Protein AF-0000000083435248 (afdb_homodimer)

Solvent-accessible surface area (backbone atoms only — not comparable to full-atom values): 21734 Å² total; per-residue (Å²): 136,84,81,78,78,78,76,78,68,73,64,78,71,76,84,72,71,79,70,72,80,57,79,80,74,61,57,48,76,45,43,53,64,56,31,53,73,68,66,33,58,46,64,43,93,84,65,42,36,36,40,36,47,75,37,28,40,86,68,40,50,50,34,16,36,30,42,36,42,34,34,48,64,69,61,46,76,50,61,35,50,58,24,31,38,36,37,37,28,69,36,44,29,31,33,36,28,52,52,57,92,66,87,71,90,50,68,70,41,79,39,33,60,49,24,31,41,32,33,59,28,74,44,38,33,32,40,36,40,69,34,73,45,28,34,26,43,33,39,29,32,42,25,47,60,73,80,75,61,60,35,83,91,81,58,47,41,46,41,39,37,89,85,42,52,69,31,82,52,46,43,55,90,46,36,67,65,49,40,54,61,25,70,69,44,54,68,24,43,54,74,76,68,75,55,77,85,107,135,85,79,79,78,79,78,77,70,74,64,80,70,75,84,71,72,79,69,74,79,58,80,81,73,62,56,48,76,45,43,53,64,56,31,54,75,68,67,33,58,46,63,44,95,84,64,40,37,37,39,36,48,74,36,28,38,88,69,37,50,50,34,14,36,30,44,37,41,35,34,49,64,71,61,47,76,49,62,35,52,57,25,32,38,36,36,36,29,69,36,44,30,30,34,37,27,50,52,56,93,63,88,70,91,52,69,72,40,80,39,33,58,49,24,32,43,33,33,59,29,74,44,36,35,34,39,37,40,69,34,74,44,26,34,27,44,31,39,29,32,43,24,48,60,73,81,76,59,60,35,83,90,80,57,45,41,48,41,38,37,90,86,44,53,68,33,83,54,44,46,54,91,45,36,68,65,50,42,54,59,24,68,70,44,55,68,23,43,54,73,76,69,74,58,75,85,107

Nearest PDB structures (foldseek):
  5fli-assembly1_L  TM=8.078E-01  e=7.906E-06  Streptomyces sp. FLA
  2oa2-assembly1_A-2  TM=8.454E-01  e=1.452E-05  Halalkalibacterium halodurans
  2uyb-assembly1_A  TM=7.543E-01  e=3.515E-05  Bacillus subtilis
  2ea7-assembly1_C  TM=7.024E-01  e=4.634E-05  Vigna angularis
  1ipj-assembly1_C  TM=7.468E-01  e=2.060E-04  Glycine max

Sequence (396 aa):
MLRLFRIASKVSAPRTRPLHNSAPSSFLLRSLEDVRQSGRVITSIDDALETRRYLVRSDACGFSLQHEVLKKGAPVRLEYRNHVYALLVTRGNGSVRLLDVGKGPSQTQHVSEGSLVALNAAEAIEIEVESDELHAVSVMNPPVFGAEQRHDATGVFPVVDKDGEAYESFDLSQVDHLFSAPDSLKGGSAPMKDDPLFMLRLFRIASKVSAPRTRPLHNSAPSSFLLRSLEDVRQSGRVITSIDDALETRRYLVRSDACGFSLQHEVLKKGAPVRLEYRNHVYALLVTRGNGSVRLLDVGKGPSQTQHVSEGSLVALNAAEAIEIEVESDELHAVSVMNPPVFGAEQRHDATGVFPVVDKDGEAYESFDLSQVDHLFSAPDSLKGGSAPMKDDPLF

Structure (mmCIF, N/CA/C/O backbone):
data_AF-0000000083435248-model_v1
#
loop_
_entity.id
_entity.type
_entity.pdbx_description
1 polymer 'L-ectoine synthase'
#
loop_
_atom_site.group_PDB
_atom_site.id
_atom_site.type_symbol
_atom_site.label_atom_id
_atom_site.label_alt_id
_atom_site.label_comp_id
_atom_site.label_asym_id
_atom_site.label_entity_id
_atom_site.label_seq_id
_atom_site.pdbx_PDB_ins_code
_atom_site.Cartn_x
_atom_site.Cartn_y
_atom_site.Cartn_z
_atom_site.occupancy
_atom_site.B_iso_or_equiv
_atom_site.auth_seq_id
_atom_site.auth_comp_id
_atom_site.auth_asym_id
_atom_site.auth_atom_id
_atom_site.pdbx_PDB_model_num
ATOM 1 N N . MET A 1 1 ? 29.562 -24.688 -28.375 1 27.22 1 MET A N 1
ATOM 2 C CA . MET A 1 1 ? 29.484 -23.391 -27.719 1 27.22 1 MET A CA 1
ATOM 3 C C . MET A 1 1 ? 28.109 -22.75 -27.938 1 27.22 1 MET A C 1
ATOM 5 O O . MET A 1 1 ? 27.859 -22.172 -29 1 27.22 1 MET A O 1
ATOM 9 N N . LEU A 1 2 ? 27 -23.25 -27.406 1 31.16 2 LEU A N 1
ATOM 10 C CA . LEU A 1 2 ? 25.625 -22.891 -27.734 1 31.16 2 LEU A CA 1
ATOM 11 C C . LEU A 1 2 ? 25.234 -21.578 -27.078 1 31.16 2 LEU A C 1
ATOM 13 O O . LEU A 1 2 ? 25.312 -21.453 -25.844 1 31.16 2 LEU A O 1
ATOM 17 N N . ARG A 1 3 ? 25.406 -20.422 -27.828 1 31.16 3 ARG A N 1
ATOM 18 C CA . ARG A 1 3 ? 25.031 -19.078 -27.422 1 31.16 3 ARG A CA 1
ATOM 19 C C . ARG A 1 3 ? 23.562 -19 -27.062 1 31.16 3 ARG A C 1
ATOM 21 O O . ARG A 1 3 ? 22.703 -19.328 -27.891 1 31.16 3 ARG A O 1
ATOM 28 N N . LEU A 1 4 ? 23.203 -19.078 -25.797 1 31.47 4 LEU A N 1
ATOM 29 C CA . LEU A 1 4 ? 21.844 -18.938 -25.297 1 31.47 4 LEU A CA 1
ATOM 30 C C . LEU A 1 4 ? 21.297 -17.547 -25.625 1 31.47 4 LEU A C 1
ATOM 32 O O . LEU A 1 4 ? 21.844 -16.531 -25.172 1 31.47 4 LEU A O 1
ATOM 36 N N . PHE A 1 5 ? 20.531 -17.391 -26.688 1 33.31 5 PHE A N 1
ATOM 37 C CA . PHE A 1 5 ? 19.859 -16.172 -27.094 1 33.31 5 PHE A CA 1
ATOM 38 C C . PHE A 1 5 ? 18.797 -15.781 -26.078 1 33.31 5 PHE A C 1
ATOM 40 O O . PHE A 1 5 ? 17.828 -16.516 -25.859 1 33.31 5 PHE A O 1
ATOM 47 N N . ARG A 1 6 ? 19.203 -15.023 -25.031 1 33.91 6 ARG A N 1
ATOM 48 C CA . ARG A 1 6 ? 18.219 -14.43 -24.125 1 33.91 6 ARG A CA 1
ATOM 49 C C . ARG A 1 6 ? 17.312 -13.477 -24.891 1 33.91 6 ARG A C 1
ATOM 51 O O . ARG A 1 6 ? 17.766 -12.508 -25.484 1 33.91 6 ARG A O 1
ATOM 58 N N . ILE A 1 7 ? 16.234 -13.883 -25.344 1 31.48 7 ILE A N 1
ATOM 59 C CA . ILE A 1 7 ? 15.289 -13.016 -26.031 1 31.48 7 ILE A CA 1
ATOM 60 C C . ILE A 1 7 ? 14.586 -12.109 -25.016 1 31.48 7 ILE A C 1
ATOM 62 O O . ILE A 1 7 ? 13.852 -12.594 -24.156 1 31.48 7 ILE A O 1
ATOM 66 N N . ALA A 1 8 ? 15.195 -10.922 -24.75 1 37.88 8 ALA A N 1
ATOM 67 C CA . ALA A 1 8 ? 14.492 -9.883 -23.984 1 37.88 8 ALA A CA 1
ATOM 68 C C . ALA A 1 8 ? 13.289 -9.359 -24.766 1 37.88 8 ALA A C 1
ATOM 70 O O . ALA A 1 8 ? 13.438 -8.844 -25.875 1 37.88 8 ALA A O 1
ATOM 71 N N . SER A 1 9 ? 12.117 -9.922 -24.578 1 37.53 9 SER A N 1
ATOM 72 C CA . SER A 1 9 ? 10.969 -9.328 -25.266 1 37.53 9 SER A CA 1
ATOM 73 C C . SER A 1 9 ? 10.602 -7.98 -24.656 1 37.53 9 SER A C 1
ATOM 75 O O . SER A 1 9 ? 10.469 -7.863 -23.438 1 37.53 9 SER A O 1
ATOM 77 N N . LYS A 1 10 ? 10.852 -6.973 -25.391 1 44.06 10 LYS A N 1
ATOM 78 C CA . LYS A 1 10 ? 10.453 -5.625 -24.984 1 44.06 10 LYS A CA 1
ATOM 79 C C . LYS A 1 10 ? 8.93 -5.5 -24.938 1 44.06 10 LYS A C 1
ATOM 81 O O . LYS A 1 10 ? 8.242 -5.816 -25.906 1 44.06 10 LYS A O 1
ATOM 86 N N . VAL A 1 11 ? 8.336 -5.496 -23.844 1 46 11 VAL A N 1
ATOM 87 C CA . VAL A 1 11 ? 6.91 -5.223 -23.734 1 46 11 VAL A CA 1
ATOM 88 C C . VAL A 1 11 ? 6.625 -3.775 -24.125 1 46 11 VAL A C 1
ATOM 90 O O . VAL A 1 11 ? 7.309 -2.855 -23.672 1 46 11 VAL A O 1
ATOM 93 N N . SER A 1 12 ? 5.902 -3.594 -25.281 1 40.53 12 SER A N 1
ATOM 94 C CA . SER A 1 12 ? 5.586 -2.273 -25.812 1 40.53 12 SER A CA 1
ATOM 95 C C . SER A 1 12 ? 4.812 -1.437 -24.797 1 40.53 12 SER A C 1
ATOM 97 O O . SER A 1 12 ? 3.859 -1.921 -24.188 1 40.53 12 SER A O 1
ATOM 99 N N . ALA A 1 13 ? 5.332 -0.396 -24.5 1 38.44 13 ALA A N 1
ATOM 100 C CA . ALA A 1 13 ? 4.695 0.547 -23.594 1 38.44 13 ALA A CA 1
ATOM 101 C C . ALA A 1 13 ? 3.492 1.22 -24.25 1 38.44 13 ALA A C 1
ATOM 103 O O . ALA A 1 13 ? 3.561 1.632 -25.406 1 38.44 13 ALA A O 1
ATOM 104 N N . PRO A 1 14 ? 2.291 0.985 -23.844 1 31.73 14 PRO A N 1
ATOM 105 C CA . PRO A 1 14 ? 1.229 1.807 -24.438 1 31.73 14 PRO A CA 1
ATOM 106 C C . PRO A 1 14 ? 1.624 3.275 -24.562 1 31.73 14 PRO A C 1
ATOM 108 O O . PRO A 1 14 ? 2.449 3.77 -23.797 1 31.73 14 PRO A O 1
ATOM 111 N N . ARG A 1 15 ? 1.264 3.898 -25.734 1 32.25 15 ARG A N 1
ATOM 112 C CA . ARG A 1 15 ? 1.489 5.312 -26.016 1 32.25 15 ARG A CA 1
ATOM 113 C C . ARG A 1 15 ? 0.875 6.191 -24.922 1 32.25 15 ARG A C 1
ATOM 115 O O . ARG A 1 15 ? -0.342 6.176 -24.719 1 32.25 15 ARG A O 1
ATOM 122 N N . THR A 1 16 ? 1.607 6.52 -23.938 1 28.78 16 THR A N 1
ATOM 123 C CA . THR A 1 16 ? 1.159 7.523 -22.984 1 28.78 16 THR A CA 1
ATOM 124 C C . THR A 1 16 ? 0.892 8.852 -23.688 1 28.78 16 THR A C 1
ATOM 126 O O . THR A 1 16 ? 1.693 9.305 -24.5 1 28.78 16 THR A O 1
ATOM 129 N N . ARG A 1 17 ? -0.379 9.242 -23.922 1 30.48 17 ARG A N 1
ATOM 130 C CA . ARG A 1 17 ? -0.666 10.625 -24.297 1 30.48 17 ARG A CA 1
ATOM 131 C C . ARG A 1 17 ? 0.25 11.594 -23.562 1 30.48 17 ARG A C 1
ATOM 133 O O . ARG A 1 17 ? 0.59 11.375 -22.391 1 30.48 17 ARG A O 1
ATOM 140 N N . PRO A 1 18 ? 0.711 12.641 -24.297 1 29.09 18 PRO A N 1
ATOM 141 C CA . PRO A 1 18 ? 1.57 13.641 -23.656 1 29.09 18 PRO A CA 1
ATOM 142 C C . PRO A 1 18 ? 0.968 14.195 -22.375 1 29.09 18 PRO A C 1
ATOM 144 O O . PRO A 1 18 ? -0.202 14.586 -22.359 1 29.09 18 PRO A O 1
ATOM 147 N N . LEU A 1 19 ? 1.369 13.75 -21.297 1 30.33 19 LEU A N 1
ATOM 148 C CA . LEU A 1 19 ? 0.985 14.508 -20.109 1 30.33 19 LEU A CA 1
ATOM 149 C C . LEU A 1 19 ? 1.259 15.992 -20.297 1 30.33 19 LEU A C 1
ATOM 151 O O . LEU A 1 19 ? 2.377 16.391 -20.641 1 30.33 19 LEU A O 1
ATOM 155 N N . HIS A 1 20 ? 0.313 16.734 -20.828 1 28.77 20 HIS A N 1
ATOM 156 C CA . HIS A 1 20 ? 0.491 18.172 -20.641 1 28.77 20 HIS A CA 1
ATOM 157 C C . HIS A 1 20 ? 1.221 18.469 -19.328 1 28.77 20 HIS A C 1
ATOM 159 O O . HIS A 1 20 ? 0.904 17.875 -18.297 1 28.77 20 HIS A O 1
ATOM 165 N N . ASN A 1 21 ? 2.432 18.875 -19.453 1 28.81 21 ASN A N 1
ATOM 166 C CA . ASN A 1 21 ? 3.301 19.312 -18.359 1 28.81 21 ASN A CA 1
ATOM 167 C C . ASN A 1 21 ? 2.561 20.219 -17.375 1 28.81 21 ASN A C 1
ATOM 169 O O . ASN A 1 21 ? 2.588 21.438 -17.516 1 28.81 21 ASN A O 1
ATOM 173 N N . SER A 1 22 ? 1.232 20.266 -17.375 1 30.78 22 SER A N 1
ATOM 174 C CA . SER A 1 22 ? 0.739 21.141 -16.328 1 30.78 22 SER A CA 1
ATOM 175 C C . SER A 1 22 ? 1.573 21 -15.055 1 30.78 22 SER A C 1
ATOM 177 O O . SER A 1 22 ? 2.111 19.922 -14.773 1 30.78 22 SER A O 1
ATOM 179 N N . ALA A 1 23 ? 1.997 21.984 -14.422 1 34.94 23 ALA A N 1
ATOM 180 C CA . ALA A 1 23 ? 2.852 22.031 -13.242 1 34.94 23 ALA A CA 1
ATOM 181 C C . ALA A 1 23 ? 2.691 20.766 -12.398 1 34.94 23 ALA A C 1
ATOM 183 O O . ALA A 1 23 ? 1.568 20.359 -12.102 1 34.94 23 ALA A O 1
ATOM 184 N N . PRO A 1 24 ? 3.564 19.766 -12.438 1 41 24 PRO A N 1
ATOM 185 C CA . PRO A 1 24 ? 3.646 18.453 -11.781 1 41 24 PRO A CA 1
ATOM 186 C C . PRO A 1 24 ? 2.998 18.438 -10.406 1 41 24 PRO A C 1
ATOM 188 O O . PRO A 1 24 ? 3.215 17.516 -9.625 1 41 24 PRO A O 1
ATOM 191 N N . SER A 1 25 ? 2.861 19.625 -9.797 1 48.19 25 SER A N 1
ATOM 192 C CA . SER A 1 25 ? 2.809 19.75 -8.344 1 48.19 25 SER A CA 1
ATOM 193 C C . SER A 1 25 ? 1.558 19.094 -7.777 1 48.19 25 SER A C 1
ATOM 195 O O . SER A 1 25 ? 1.227 19.281 -6.602 1 48.19 25 SER A O 1
ATOM 197 N N . SER A 1 26 ? 0.51 18.5 -8.711 1 63.88 26 SER A N 1
ATOM 198 C CA . SER A 1 26 ? -0.799 18.156 -8.172 1 63.88 26 SER A CA 1
ATOM 199 C C . SER A 1 26 ? -0.832 16.719 -7.672 1 63.88 26 SER A C 1
ATOM 201 O O . SER A 1 26 ? -0.052 15.883 -8.133 1 63.88 26 SER A O 1
ATOM 203 N N . PHE A 1 27 ? -1.375 16.547 -6.613 1 81.94 27 PHE A N 1
ATOM 204 C CA . PHE A 1 27 ? -1.684 15.219 -6.121 1 81.94 27 PHE A CA 1
ATOM 205 C C . PHE A 1 27 ? -2.424 14.406 -7.176 1 81.94 27 PHE A C 1
ATOM 207 O O . PHE A 1 27 ? -2.943 14.969 -8.148 1 81.94 27 PHE A O 1
ATOM 214 N N . LEU A 1 28 ? -2.197 13.258 -7.301 1 90.31 28 LEU A N 1
ATOM 215 C CA . LEU A 1 28 ? -2.818 12.312 -8.227 1 90.31 28 LEU A CA 1
ATOM 216 C C . LEU A 1 28 ? -4.191 11.883 -7.719 1 90.31 28 LEU A C 1
ATOM 218 O O . LEU A 1 28 ? -4.344 11.539 -6.547 1 90.31 28 LEU A O 1
ATOM 222 N N . LEU A 1 29 ? -5.25 12.117 -8.477 1 94.12 29 LEU A N 1
ATOM 223 C CA . LEU A 1 29 ? -6.578 11.555 -8.266 1 94.12 29 LEU A CA 1
ATOM 224 C C . LEU A 1 29 ? -6.938 10.57 -9.367 1 94.12 29 LEU A C 1
ATOM 226 O O . LEU A 1 29 ? -6.859 10.898 -10.555 1 94.12 29 LEU A O 1
ATOM 230 N N . ARG A 1 30 ? -7.316 9.367 -9.055 1 97.19 30 ARG A N 1
ATOM 231 C CA . ARG A 1 30 ? -7.641 8.32 -10.031 1 97.19 30 ARG A CA 1
ATOM 232 C C . ARG A 1 30 ? -8.875 7.539 -9.602 1 97.19 30 ARG A C 1
ATOM 234 O O . ARG A 1 30 ? -8.969 7.086 -8.453 1 97.19 30 ARG A O 1
ATOM 241 N N . SER A 1 31 ? -9.852 7.398 -10.484 1 97.5 31 SER A N 1
ATOM 242 C CA . SER A 1 31 ? -11.055 6.609 -10.242 1 97.5 31 SER A CA 1
ATOM 243 C C . SER A 1 31 ? -10.914 5.199 -10.812 1 97.5 31 SER A C 1
ATOM 245 O O . SER A 1 31 ? -9.961 4.914 -11.547 1 97.5 31 SER A O 1
ATOM 247 N N . LEU A 1 32 ? -11.852 4.348 -10.422 1 97.62 32 LEU A N 1
ATOM 248 C CA . LEU A 1 32 ? -11.883 3.018 -11.016 1 97.62 32 LEU A CA 1
ATOM 249 C C . LEU A 1 32 ? -12.078 3.102 -12.523 1 97.62 32 LEU A C 1
ATOM 251 O O . LEU A 1 32 ? -11.516 2.297 -13.273 1 97.62 32 LEU A O 1
ATOM 255 N N . GLU A 1 33 ? -12.844 4.039 -12.953 1 97.44 33 GLU A N 1
ATOM 256 C CA . GLU A 1 33 ? -13.055 4.219 -14.383 1 97.44 33 GLU A CA 1
ATOM 257 C C . GLU A 1 33 ? -11.758 4.586 -15.094 1 97.44 33 GLU A C 1
ATOM 259 O O . GLU A 1 33 ? -11.484 4.098 -16.188 1 97.44 33 GLU A O 1
ATOM 264 N N . ASP A 1 34 ? -10.953 5.484 -14.5 1 97 34 ASP A N 1
ATOM 265 C CA . ASP A 1 34 ? -9.641 5.805 -15.047 1 97 34 ASP A CA 1
ATOM 266 C C . ASP A 1 34 ? -8.789 4.547 -15.203 1 97 34 ASP A C 1
ATOM 268 O O . ASP A 1 34 ? -8.125 4.363 -16.234 1 97 34 ASP A O 1
ATOM 272 N N . VAL A 1 35 ? -8.852 3.686 -14.172 1 97.5 35 VAL A N 1
ATOM 273 C CA . VAL A 1 35 ? -8.078 2.449 -14.164 1 97.5 35 VAL A CA 1
ATOM 274 C C . VAL A 1 35 ? -8.547 1.544 -15.305 1 97.5 35 VAL A C 1
ATOM 276 O O . VAL A 1 35 ? -7.73 0.994 -16.047 1 97.5 35 VAL A O 1
ATOM 279 N N . ARG A 1 36 ? -9.812 1.394 -15.469 1 97.12 36 ARG A N 1
ATOM 280 C CA . ARG A 1 36 ? -10.391 0.58 -16.531 1 97.12 36 ARG A CA 1
ATOM 281 C C . ARG A 1 36 ? -9.977 1.106 -17.906 1 97.12 36 ARG A C 1
ATOM 283 O O . ARG A 1 36 ? -9.555 0.337 -18.766 1 97.12 36 ARG A O 1
ATOM 290 N N . GLN A 1 37 ? -10 2.391 -18.078 1 96.69 37 GLN A N 1
ATOM 291 C CA . GLN A 1 37 ? -9.719 3.016 -19.375 1 96.69 37 GLN A CA 1
ATOM 292 C C . GLN A 1 37 ? -8.242 2.904 -19.719 1 96.69 37 GLN A C 1
ATOM 294 O O . GLN A 1 37 ? -7.879 2.918 -20.906 1 96.69 37 GLN A O 1
ATOM 299 N N . SER A 1 38 ? -7.445 2.76 -18.75 1 95.19 38 SER A N 1
ATOM 300 C CA . SER A 1 38 ? -6.004 2.695 -18.969 1 95.19 38 SER A CA 1
ATOM 301 C C . SER A 1 38 ? -5.551 1.263 -19.234 1 95.19 38 SER A C 1
ATOM 303 O O . SER A 1 38 ? -4.355 1.005 -19.391 1 95.19 38 SER A O 1
ATOM 305 N N . GLY A 1 39 ? -6.473 0.264 -19.203 1 95.12 39 GLY A N 1
ATOM 306 C CA . GLY A 1 39 ? -6.113 -1.124 -19.453 1 95.12 39 GLY A CA 1
ATOM 307 C C . GLY A 1 39 ? -5.375 -1.765 -18.297 1 95.12 39 GLY A C 1
ATOM 308 O O . GLY A 1 39 ? -4.574 -2.678 -18.5 1 95.12 39 GLY A O 1
ATOM 309 N N . ARG A 1 40 ? -5.617 -1.28 -17.125 1 96.56 40 ARG A N 1
ATOM 310 C CA . ARG A 1 40 ? -4.852 -1.728 -15.961 1 96.56 40 ARG A CA 1
ATOM 311 C C . ARG A 1 40 ? -5.672 -2.682 -15.102 1 96.56 40 ARG A C 1
ATOM 313 O O . ARG A 1 40 ? -5.324 -2.939 -13.945 1 96.56 40 ARG A O 1
ATOM 320 N N . VAL A 1 41 ? -6.789 -3.109 -15.656 1 97.31 41 VAL A N 1
ATOM 321 C CA . VAL A 1 41 ? -7.559 -4.172 -15.016 1 97.31 41 VAL A CA 1
ATOM 322 C C . VAL A 1 41 ? -7.184 -5.52 -15.625 1 97.31 41 VAL A C 1
ATOM 324 O O . VAL A 1 41 ? -7.391 -5.75 -16.828 1 97.31 41 VAL A O 1
ATOM 327 N N . ILE A 1 42 ? -6.547 -6.363 -14.805 1 96.25 42 ILE A N 1
ATOM 328 C CA . ILE A 1 42 ? -6.078 -7.672 -15.234 1 96.25 42 ILE A CA 1
ATOM 329 C C . ILE A 1 42 ? -6.941 -8.766 -14.609 1 96.25 42 ILE A C 1
ATOM 331 O O . ILE A 1 42 ? -7.184 -8.758 -13.398 1 96.25 42 ILE A O 1
ATOM 335 N N . THR A 1 43 ? -7.398 -9.711 -15.398 1 94.94 43 THR A N 1
ATOM 336 C CA . THR A 1 43 ? -8.195 -10.836 -14.914 1 94.94 43 THR A CA 1
ATOM 337 C C . THR A 1 43 ? -7.488 -12.156 -15.188 1 94.94 43 THR A C 1
ATOM 339 O O . THR A 1 43 ? -6.953 -12.367 -16.281 1 94.94 43 THR A O 1
ATOM 342 N N . SER A 1 44 ? -7.445 -12.953 -14.148 1 92.38 44 SER A N 1
ATOM 343 C CA . SER A 1 44 ? -6.863 -14.273 -14.352 1 92.38 44 SER A CA 1
ATOM 344 C C . SER A 1 44 ? -7.648 -15.07 -15.391 1 92.38 44 SER A C 1
ATOM 346 O O . SER A 1 44 ? -8.82 -14.789 -15.633 1 92.38 44 SER A O 1
ATOM 348 N N . ILE A 1 45 ? -6.98 -16.062 -16 1 85.62 45 ILE A N 1
ATOM 349 C CA . ILE A 1 45 ? -7.562 -16.859 -17.078 1 85.62 45 ILE A CA 1
ATOM 350 C C . ILE A 1 45 ? -8.828 -17.547 -16.578 1 85.62 45 ILE A C 1
ATOM 352 O O . ILE A 1 45 ? -9.82 -17.641 -17.312 1 85.62 45 ILE A O 1
ATOM 356 N N . ASP A 1 46 ? -8.828 -18.016 -15.359 1 91 46 ASP A N 1
ATOM 357 C CA . ASP A 1 46 ? -9.969 -18.734 -14.812 1 91 46 ASP A CA 1
ATOM 358 C C . ASP A 1 46 ? -10.992 -17.781 -14.203 1 91 46 ASP A C 1
ATOM 360 O O . ASP A 1 46 ? -11.961 -18.219 -13.57 1 91 46 ASP A O 1
ATOM 364 N N . ASP A 1 47 ? -10.805 -16.484 -14.258 1 93.75 47 ASP A N 1
ATOM 365 C CA . ASP A 1 47 ? -11.695 -15.422 -13.82 1 93.75 47 ASP A CA 1
ATOM 366 C C . ASP A 1 47 ? -11.812 -15.391 -12.297 1 93.75 47 ASP A C 1
ATOM 368 O O . ASP A 1 47 ? -12.727 -14.773 -11.75 1 93.75 47 ASP A O 1
ATOM 372 N N . ALA A 1 48 ? -10.93 -16.094 -11.578 1 96.25 48 ALA A N 1
ATOM 373 C CA . ALA A 1 48 ? -11 -16.188 -10.117 1 96.25 48 ALA A CA 1
ATOM 374 C C . ALA A 1 48 ? -10.422 -14.945 -9.453 1 96.25 48 ALA A C 1
ATOM 376 O O . ALA A 1 48 ? -10.719 -14.664 -8.289 1 96.25 48 ALA A O 1
ATOM 377 N N . LEU A 1 49 ? -9.617 -14.219 -10.156 1 97.38 49 LEU A N 1
ATOM 378 C CA . LEU A 1 49 ? -8.945 -13.047 -9.602 1 97.38 49 LEU A CA 1
ATOM 379 C C . LEU A 1 49 ? -8.953 -11.891 -10.594 1 97.38 49 LEU A C 1
ATOM 381 O O . LEU A 1 49 ? -8.555 -12.055 -11.75 1 97.38 49 LEU A O 1
ATOM 385 N N . GLU A 1 50 ? -9.477 -10.781 -10.234 1 97.69 50 GLU A N 1
ATOM 386 C CA . GLU A 1 50 ? -9.344 -9.516 -10.938 1 97.69 50 GLU A CA 1
ATOM 387 C C . GLU A 1 50 ? -8.461 -8.539 -10.172 1 97.69 50 GLU A C 1
ATOM 389 O O . GLU A 1 50 ? -8.703 -8.273 -8.984 1 97.69 50 GLU A O 1
ATOM 394 N N . THR A 1 51 ? -7.43 -8.094 -10.812 1 98 51 THR A N 1
ATOM 395 C CA . THR A 1 51 ? -6.504 -7.129 -10.234 1 98 51 THR A CA 1
ATOM 396 C C . THR A 1 51 ? -6.637 -5.773 -10.914 1 98 51 THR A C 1
ATOM 398 O O . THR A 1 51 ? -6.508 -5.668 -12.133 1 98 51 THR A O 1
ATOM 401 N N . ARG A 1 52 ? -6.953 -4.754 -10.133 1 98.56 52 ARG A N 1
ATOM 402 C CA . ARG A 1 52 ? -7.055 -3.375 -10.602 1 98.56 52 ARG A CA 1
ATOM 403 C C . ARG A 1 52 ? -5.852 -2.553 -10.156 1 98.56 52 ARG A C 1
ATOM 405 O O . ARG A 1 52 ? -5.742 -2.195 -8.977 1 98.56 52 ARG A O 1
ATOM 412 N N . ARG A 1 53 ? -4.973 -2.238 -11.078 1 98.56 53 ARG A N 1
ATOM 413 C CA . ARG A 1 53 ? -3.695 -1.62 -10.734 1 98.56 53 ARG A CA 1
ATOM 414 C C . ARG A 1 53 ? -3.807 -0.1 -10.727 1 98.56 53 ARG A C 1
ATOM 416 O O . ARG A 1 53 ? -3.736 0.538 -11.781 1 98.56 53 ARG A O 1
ATOM 423 N N . TYR A 1 54 ? -3.916 0.494 -9.555 1 98.69 54 TYR A N 1
ATOM 424 C CA . TYR A 1 54 ? -4.129 1.928 -9.391 1 98.69 54 TYR A CA 1
ATOM 425 C C . TYR A 1 54 ? -2.814 2.689 -9.5 1 98.69 54 TYR A C 1
ATOM 427 O O . TYR A 1 54 ? -2.766 3.777 -10.086 1 98.69 54 TYR A O 1
ATOM 435 N N . LEU A 1 55 ? -1.793 2.24 -8.867 1 98.56 55 LEU A N 1
ATOM 436 C CA . LEU A 1 55 ? -0.451 2.803 -8.969 1 98.56 55 LEU A CA 1
ATOM 437 C C . LEU A 1 55 ? 0.531 1.771 -9.516 1 98.56 55 LEU A C 1
ATOM 439 O O . LEU A 1 55 ? 0.544 0.623 -9.07 1 98.56 55 LEU A O 1
ATOM 443 N N . VAL A 1 56 ? 1.291 2.186 -10.461 1 98.25 56 VAL A N 1
ATOM 444 C CA . VAL A 1 56 ? 2.32 1.349 -11.07 1 98.25 56 VAL A CA 1
ATOM 445 C C . VAL A 1 56 ? 3.664 2.072 -11.031 1 98.25 56 VAL A C 1
ATOM 447 O O . VAL A 1 56 ? 3.762 3.188 -10.516 1 98.25 56 VAL A O 1
ATOM 450 N N . ARG A 1 57 ? 4.688 1.45 -11.547 1 97.81 57 ARG A N 1
ATOM 451 C CA . ARG A 1 57 ? 6.047 1.966 -11.453 1 97.81 57 ARG A CA 1
ATOM 452 C C . ARG A 1 57 ? 6.133 3.393 -11.984 1 97.81 57 ARG A C 1
ATOM 454 O O . ARG A 1 57 ? 6.82 4.238 -11.406 1 97.81 57 ARG A O 1
ATOM 461 N N . SER A 1 58 ? 5.414 3.654 -13.078 1 96.38 58 SER A N 1
ATOM 462 C CA . SER A 1 58 ? 5.527 4.953 -13.734 1 96.38 58 SER A CA 1
ATOM 463 C C . SER A 1 58 ? 4.934 6.062 -12.875 1 96.38 58 SER A C 1
ATOM 465 O O . SER A 1 58 ? 5.164 7.246 -13.133 1 96.38 58 SER A O 1
ATOM 467 N N . ASP A 1 59 ? 4.18 5.723 -11.883 1 96.25 59 ASP A N 1
ATOM 468 C CA . ASP A 1 59 ? 3.629 6.73 -10.977 1 96.25 59 ASP A CA 1
ATOM 469 C C . ASP A 1 59 ? 4.68 7.191 -9.969 1 96.25 59 ASP A C 1
ATOM 471 O O . ASP A 1 59 ? 4.441 8.133 -9.211 1 96.25 59 ASP A O 1
ATOM 475 N N . ALA A 1 60 ? 5.789 6.488 -9.828 1 96 60 ALA A N 1
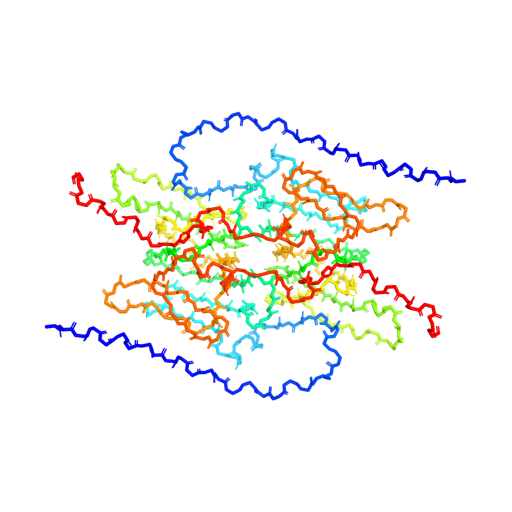ATOM 476 C CA . ALA A 1 60 ? 7.027 6.926 -9.188 1 96 60 ALA A CA 1
ATOM 477 C C 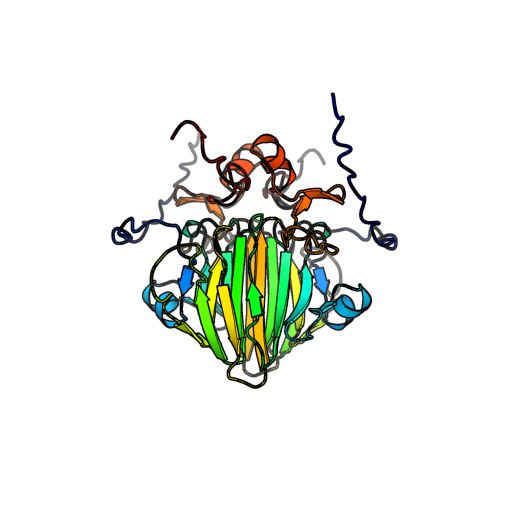. ALA A 1 60 ? 6.84 7.074 -7.68 1 96 60 ALA A C 1
ATOM 479 O O . ALA A 1 60 ? 7.383 7.996 -7.066 1 96 60 ALA A O 1
ATOM 480 N N . CYS A 1 61 ? 6.055 6.145 -7.059 1 97.19 61 CYS A N 1
ATOM 481 C CA . CYS A 1 61 ? 5.812 6.184 -5.621 1 97.19 61 CYS A CA 1
ATOM 482 C C . CYS A 1 61 ? 6.75 5.23 -4.883 1 97.19 61 CYS A C 1
ATOM 484 O O . CYS A 1 61 ? 6.84 5.27 -3.654 1 97.19 61 CYS A O 1
ATOM 486 N N . GLY A 1 62 ? 7.438 4.367 -5.609 1 97.31 62 GLY A N 1
ATOM 487 C CA . GLY A 1 62 ? 8.305 3.369 -5.004 1 97.31 62 GLY A CA 1
ATOM 488 C C . GLY A 1 62 ? 7.574 2.088 -4.645 1 97.31 62 GLY A C 1
ATOM 489 O O . GLY A 1 62 ? 8.172 1.163 -4.09 1 97.31 62 GLY A O 1
ATOM 490 N N . PHE A 1 63 ? 6.316 2.027 -4.883 1 98.62 63 PHE A N 1
ATOM 491 C CA . PHE A 1 63 ? 5.453 0.863 -4.73 1 98.62 63 PHE A CA 1
ATOM 492 C C . PHE A 1 63 ? 4.309 0.904 -5.734 1 98.62 63 PHE A C 1
ATOM 494 O O . PHE A 1 63 ? 4.07 1.933 -6.371 1 98.62 63 PHE A O 1
ATOM 501 N N . SER A 1 64 ? 3.697 -0.207 -6.02 1 98.75 64 SER A N 1
ATOM 502 C CA . SER A 1 64 ? 2.426 -0.247 -6.734 1 98.75 64 SER A CA 1
ATOM 503 C C . SER A 1 64 ? 1.277 -0.606 -5.797 1 98.75 64 SER A C 1
ATOM 505 O O . SER A 1 64 ? 1.495 -1.2 -4.738 1 98.75 64 SER A O 1
ATOM 507 N N . LEU A 1 65 ? 0.115 -0.174 -6.082 1 98.88 65 LEU A N 1
ATOM 508 C CA . LEU A 1 65 ? -1.092 -0.348 -5.281 1 98.88 65 LEU A CA 1
ATOM 509 C C . LEU A 1 65 ? -2.242 -0.866 -6.133 1 98.88 65 LEU A C 1
ATOM 511 O O . LEU A 1 65 ? -2.559 -0.285 -7.176 1 98.88 65 LEU A O 1
ATOM 515 N N . GLN A 1 66 ? -2.84 -1.972 -5.672 1 98.75 66 GLN A N 1
ATOM 516 C CA . GLN A 1 66 ? -3.895 -2.609 -6.453 1 98.75 66 GLN A CA 1
ATOM 517 C C . GLN A 1 66 ? -5.105 -2.93 -5.582 1 98.75 66 GLN A C 1
ATOM 519 O O . GLN A 1 66 ? -4.984 -3.068 -4.363 1 98.75 66 GLN A O 1
ATOM 524 N N . HIS A 1 67 ? -6.211 -2.969 -6.152 1 98.88 67 HIS A N 1
ATOM 525 C CA . HIS A 1 67 ? -7.414 -3.574 -5.586 1 98.88 67 HIS A CA 1
ATOM 526 C C . HIS A 1 67 ? -7.641 -4.973 -6.148 1 98.88 67 HIS A C 1
ATOM 528 O O . HIS A 1 67 ? -7.754 -5.148 -7.367 1 98.88 67 HIS A O 1
ATOM 534 N N . GLU A 1 68 ? -7.613 -5.98 -5.293 1 98.62 68 GLU A N 1
ATOM 535 C CA . GLU A 1 68 ? -7.848 -7.375 -5.66 1 98.62 68 GLU A CA 1
ATOM 536 C C . GLU A 1 68 ? -9.305 -7.77 -5.422 1 98.62 68 GLU A C 1
ATOM 538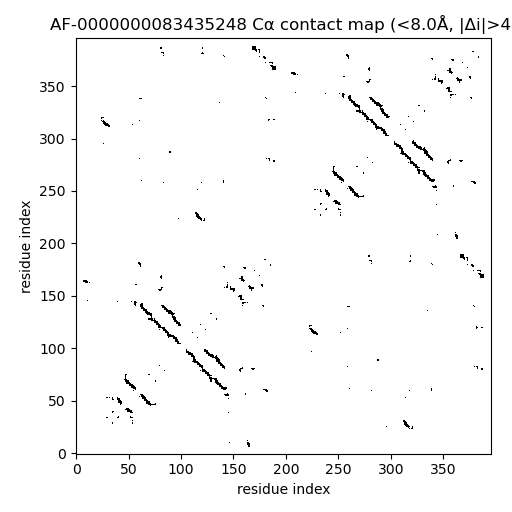 O O . GLU A 1 68 ? -9.836 -7.547 -4.332 1 98.62 68 GLU A O 1
ATOM 543 N N . VAL A 1 69 ? -9.875 -8.344 -6.402 1 98.69 69 VAL A N 1
ATOM 544 C CA . VAL A 1 69 ? -11.211 -8.93 -6.266 1 98.69 69 VAL A CA 1
ATOM 545 C C . VAL A 1 69 ? -11.141 -10.43 -6.543 1 98.69 69 VAL A C 1
ATOM 547 O O . VAL A 1 69 ? -10.906 -10.852 -7.68 1 98.69 69 VAL A O 1
ATOM 550 N N . LEU A 1 70 ? -11.289 -11.211 -5.523 1 98.62 70 LEU A N 1
ATOM 551 C CA . LEU A 1 70 ? -11.305 -12.664 -5.641 1 98.62 70 LEU A CA 1
ATOM 552 C C . LEU A 1 70 ? -12.727 -13.211 -5.586 1 98.62 70 LEU A C 1
ATOM 554 O O . LEU A 1 70 ? -13.539 -12.75 -4.781 1 98.62 70 LEU A O 1
ATOM 558 N N . LYS A 1 71 ? -13.016 -14.188 -6.344 1 98.19 71 LYS A N 1
ATOM 559 C CA . LYS A 1 71 ? -14.352 -14.773 -6.402 1 98.19 71 LYS A CA 1
ATOM 560 C C . LYS A 1 71 ? -14.367 -16.156 -5.762 1 98.19 71 LYS A C 1
ATOM 562 O O . LYS A 1 71 ? -13.359 -16.875 -5.773 1 98.19 71 LYS A O 1
ATOM 567 N N . LYS A 1 72 ? -15.578 -16.438 -5.266 1 97.25 72 LYS A N 1
ATOM 568 C CA . LYS A 1 72 ? -15.766 -17.797 -4.742 1 97.25 72 LYS A CA 1
ATOM 569 C C . LYS A 1 72 ? -15.562 -18.828 -5.836 1 97.25 72 LYS A C 1
ATOM 571 O O . LYS A 1 72 ? -16.016 -18.656 -6.969 1 97.25 72 LYS A O 1
ATOM 576 N N . GLY A 1 73 ? -14.875 -19.922 -5.473 1 94.25 73 GLY A N 1
ATOM 577 C CA . GLY A 1 73 ? -14.539 -20.969 -6.426 1 94.25 73 GLY A CA 1
ATOM 578 C C . GLY A 1 73 ? -13.242 -21.672 -6.102 1 94.25 73 GLY A C 1
ATOM 579 O O . GLY A 1 73 ? -13 -22.047 -4.953 1 94.25 73 GLY A O 1
ATOM 580 N N . ALA A 1 74 ? -12.477 -21.922 -7.156 1 93.06 74 ALA A N 1
ATOM 581 C CA . ALA A 1 74 ? -11.18 -22.562 -6.953 1 93.06 74 ALA A CA 1
ATOM 582 C C . ALA A 1 74 ? -10.219 -21.641 -6.211 1 93.06 74 ALA A C 1
ATOM 584 O O . ALA A 1 74 ? -10.25 -20.422 -6.406 1 93.06 74 ALA A O 1
ATOM 585 N N . PRO A 1 75 ? -9.438 -22.203 -5.395 1 95.31 75 PRO A N 1
ATOM 586 C CA . PRO A 1 75 ? -8.461 -21.375 -4.688 1 95.31 75 PRO A CA 1
ATOM 587 C C . PRO A 1 75 ? -7.559 -20.578 -5.633 1 95.31 75 PRO A C 1
ATOM 589 O O . PRO A 1 75 ? -7.215 -21.062 -6.715 1 95.31 75 PRO A O 1
ATOM 592 N N . VAL A 1 76 ? -7.18 -19.391 -5.223 1 96.5 76 VAL A N 1
ATOM 593 C CA . VAL A 1 76 ? -6.285 -18.516 -5.984 1 96.5 76 VAL A CA 1
ATOM 594 C C . VAL A 1 76 ? -4.863 -18.641 -5.441 1 96.5 76 VAL A C 1
ATOM 596 O O . VAL A 1 76 ? -4.625 -18.422 -4.25 1 96.5 76 VAL A O 1
ATOM 599 N N . ARG A 1 77 ? -3.939 -18.984 -6.281 1 93.75 77 ARG A N 1
ATOM 600 C CA . ARG A 1 77 ? -2.535 -19.094 -5.898 1 93.75 77 ARG A CA 1
ATOM 601 C C . ARG A 1 77 ? -1.812 -17.766 -6.082 1 93.75 77 ARG A C 1
ATOM 603 O O . ARG A 1 77 ? -1.93 -17.141 -7.133 1 93.75 77 ARG A O 1
ATOM 610 N N . LEU A 1 78 ? -1.128 -17.328 -5.078 1 94.81 78 LEU A N 1
ATOM 611 C CA . LEU A 1 78 ? -0.321 -16.109 -5.109 1 94.81 78 LEU A CA 1
ATOM 612 C C . LEU A 1 78 ? 1.132 -16.422 -4.758 1 94.81 78 LEU A C 1
ATOM 614 O O . LEU A 1 78 ? 1.421 -16.922 -3.672 1 94.81 78 LEU A O 1
ATOM 618 N N . GLU A 1 79 ? 2.045 -16.094 -5.625 1 93.69 79 GLU A N 1
ATOM 619 C CA . GLU A 1 79 ? 3.482 -16.312 -5.488 1 93.69 79 GLU A CA 1
ATOM 620 C C . GLU A 1 79 ? 4.277 -15.281 -6.281 1 93.69 79 GLU A C 1
ATOM 622 O O . GLU A 1 79 ? 4.203 -15.25 -7.512 1 93.69 79 GLU A O 1
ATOM 627 N N . TYR A 1 80 ? 5.066 -14.547 -5.594 1 95.88 80 TYR A N 1
ATOM 628 C CA . TYR A 1 80 ? 5.844 -13.477 -6.207 1 95.88 80 TYR A CA 1
ATOM 629 C C . TYR A 1 80 ? 7.289 -13.508 -5.723 1 95.88 80 TYR A C 1
ATOM 631 O O . TYR A 1 80 ? 7.641 -12.844 -4.746 1 95.88 80 TYR A O 1
ATOM 639 N N . ARG A 1 81 ? 8.172 -14.094 -6.398 1 94.44 81 ARG A N 1
ATOM 640 C CA . ARG A 1 81 ? 9.539 -14.32 -5.938 1 94.44 81 ARG A CA 1
ATOM 641 C C . ARG A 1 81 ? 10.383 -13.055 -6.09 1 94.44 81 ARG A C 1
ATOM 643 O O . ARG A 1 81 ? 11.484 -12.969 -5.543 1 94.44 81 ARG A O 1
ATOM 650 N N . ASN A 1 82 ? 9.898 -12.148 -6.957 1 97.25 82 ASN A N 1
ATOM 651 C CA . ASN A 1 82 ? 10.672 -10.938 -7.219 1 97.25 82 ASN A CA 1
ATOM 652 C C . ASN A 1 82 ? 10.086 -9.727 -6.492 1 97.25 82 ASN A C 1
ATOM 654 O O . ASN A 1 82 ? 10.547 -8.602 -6.676 1 97.25 82 ASN A O 1
ATOM 658 N N . HIS A 1 83 ? 9 -9.93 -5.738 1 98 83 HIS A N 1
ATOM 659 C CA . HIS A 1 83 ? 8.281 -8.844 -5.074 1 98 83 HIS A CA 1
ATOM 660 C C . HIS A 1 83 ? 7.914 -9.219 -3.643 1 98 83 HIS A C 1
ATOM 662 O O . HIS A 1 83 ? 7.504 -10.352 -3.381 1 98 83 HIS A O 1
ATOM 668 N N . VAL A 1 84 ? 8.125 -8.281 -2.705 1 97.94 84 VAL A N 1
ATOM 669 C CA . VAL A 1 84 ? 7.293 -8.359 -1.511 1 97.94 84 VAL A CA 1
ATOM 670 C C . VAL A 1 84 ? 5.848 -8.008 -1.861 1 97.94 84 VAL A C 1
ATOM 672 O O . VAL A 1 84 ? 5.602 -7.141 -2.701 1 97.94 84 VAL A O 1
ATOM 675 N N . TYR A 1 85 ? 4.953 -8.719 -1.282 1 98.38 85 TYR A N 1
ATOM 676 C CA . TYR A 1 85 ? 3.525 -8.578 -1.551 1 98.38 85 TYR A CA 1
ATOM 677 C C . TYR A 1 85 ? 2.729 -8.547 -0.252 1 98.38 85 TYR A C 1
ATOM 679 O O . TYR A 1 85 ? 2.828 -9.461 0.569 1 98.38 85 TYR A O 1
ATOM 687 N N . ALA A 1 86 ? 1.985 -7.422 -0.015 1 98.81 86 ALA A N 1
ATOM 688 C CA . ALA A 1 86 ? 1.09 -7.301 1.133 1 98.81 86 ALA A CA 1
ATOM 689 C C . ALA A 1 86 ? -0.362 -7.164 0.683 1 98.81 86 ALA A C 1
ATOM 691 O O . ALA A 1 86 ? -0.661 -6.426 -0.259 1 98.81 86 ALA A O 1
ATOM 692 N N . LEU A 1 87 ? -1.232 -7.863 1.318 1 98.81 87 LEU A N 1
ATOM 693 C CA . LEU A 1 87 ? -2.654 -7.902 0.993 1 98.81 87 LEU A CA 1
ATOM 694 C C . LEU A 1 87 ? -3.504 -7.664 2.238 1 98.81 87 LEU A C 1
ATOM 696 O O . LEU A 1 87 ? -3.438 -8.438 3.195 1 98.81 87 LEU A O 1
ATOM 700 N N . LEU A 1 88 ? -4.246 -6.574 2.309 1 98.94 88 LEU A N 1
ATOM 701 C CA . LEU A 1 88 ? -5.176 -6.281 3.395 1 98.94 88 LEU A CA 1
ATOM 702 C C . LEU A 1 88 ? -6.617 -6.508 2.951 1 98.94 88 LEU A C 1
ATOM 704 O O . LEU A 1 88 ? -7.102 -5.84 2.031 1 98.94 88 LEU A O 1
ATOM 708 N N . VAL A 1 89 ? -7.32 -7.414 3.602 1 98.94 89 VAL A N 1
ATOM 709 C CA . VAL A 1 89 ? -8.703 -7.715 3.266 1 98.94 89 VAL A CA 1
ATOM 710 C C . VAL A 1 89 ? -9.609 -6.57 3.725 1 98.94 89 VAL A C 1
ATOM 712 O O . VAL A 1 89 ? -9.555 -6.16 4.887 1 98.94 89 VAL A O 1
ATOM 715 N N . THR A 1 90 ? -10.438 -6.113 2.807 1 98.88 90 THR A N 1
ATOM 716 C CA . THR A 1 90 ? -11.289 -4.969 3.125 1 98.88 90 THR A CA 1
ATOM 717 C C . THR A 1 90 ? -12.758 -5.363 3.09 1 98.88 90 THR A C 1
ATOM 719 O O . THR A 1 90 ? -13.617 -4.621 3.58 1 98.88 90 THR A O 1
ATOM 722 N N . ARG A 1 91 ? -13.102 -6.426 2.488 1 98.69 91 ARG A N 1
ATOM 723 C CA . ARG A 1 91 ? -14.461 -6.949 2.424 1 98.69 91 ARG A CA 1
ATOM 724 C C . ARG A 1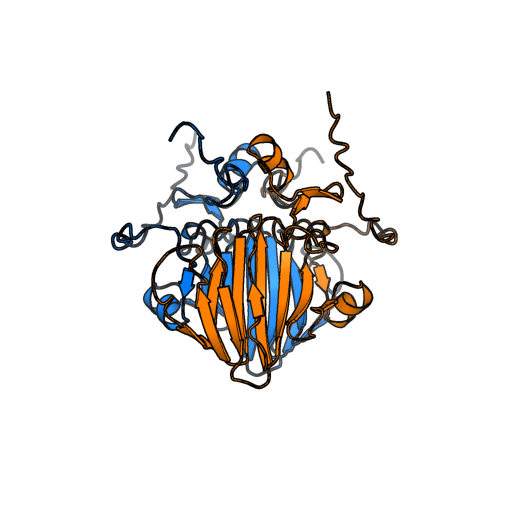 91 ? -14.461 -8.445 2.141 1 98.69 91 ARG A C 1
ATOM 726 O O . ARG A 1 91 ? -13.672 -8.93 1.319 1 98.69 91 ARG A O 1
ATOM 733 N N . GLY A 1 92 ? -15.375 -9.188 2.768 1 98.62 92 GLY A N 1
ATOM 734 C CA . GLY A 1 92 ? -15.492 -10.617 2.561 1 98.62 92 GLY A CA 1
ATOM 735 C C . GLY A 1 92 ? -14.578 -11.43 3.463 1 98.62 92 GLY A C 1
ATOM 736 O O . GLY A 1 92 ? -14.008 -10.898 4.414 1 98.62 92 GLY A O 1
ATOM 737 N N . ASN A 1 93 ? -14.594 -12.75 3.238 1 98.69 93 ASN A N 1
ATOM 738 C CA . ASN A 1 93 ? -13.805 -13.656 4.066 1 98.69 93 ASN A CA 1
ATOM 739 C C . ASN A 1 93 ? -13.391 -14.906 3.295 1 98.69 93 ASN A C 1
ATOM 741 O O . ASN A 1 93 ? -13.891 -15.156 2.195 1 98.69 93 ASN A O 1
ATOM 745 N N . GLY A 1 94 ? -12.453 -15.617 3.809 1 98.31 94 GLY A N 1
ATOM 746 C CA . GLY A 1 94 ? -11.922 -16.844 3.246 1 98.31 94 GLY A CA 1
ATOM 747 C C . GLY A 1 94 ? -10.852 -17.484 4.117 1 98.31 94 GLY A C 1
ATOM 748 O O . GLY A 1 94 ? -10.883 -17.359 5.344 1 98.31 94 GLY A O 1
ATOM 749 N N . SER A 1 95 ? -10.055 -18.266 3.475 1 97.06 95 SER A N 1
ATOM 750 C CA . SER A 1 95 ? -8.945 -18.906 4.164 1 97.06 95 SER A CA 1
ATOM 751 C C . SER A 1 95 ? -7.676 -18.875 3.324 1 97.06 95 SER A C 1
ATOM 753 O O . SER A 1 95 ? -7.738 -18.891 2.094 1 97.06 95 SER A O 1
ATOM 755 N N . VAL A 1 96 ? -6.586 -18.797 4.02 1 95.38 96 VAL A N 1
ATOM 756 C CA . VAL A 1 96 ? -5.281 -18.781 3.361 1 95.38 96 VAL A CA 1
ATOM 757 C C . VAL A 1 96 ? -4.453 -19.984 3.83 1 95.38 96 VAL A C 1
ATOM 759 O O . VAL A 1 96 ? -4.457 -20.312 5.016 1 95.38 96 VAL A O 1
ATOM 762 N N . ARG A 1 97 ? -3.738 -20.531 2.932 1 92.19 97 ARG A N 1
ATOM 763 C CA . ARG A 1 97 ? -2.84 -21.625 3.24 1 92.19 97 ARG A CA 1
ATOM 764 C C . ARG A 1 97 ? -1.472 -21.422 2.598 1 92.19 97 ARG A C 1
ATOM 766 O O . ARG A 1 97 ? -1.381 -21.047 1.427 1 92.19 97 ARG A O 1
ATOM 773 N N . LEU A 1 98 ? -0.443 -21.625 3.4 1 88.31 98 LEU A N 1
ATOM 774 C CA . LEU A 1 98 ? 0.914 -21.625 2.865 1 88.31 98 LEU A CA 1
ATOM 775 C C . LEU A 1 98 ? 1.177 -22.906 2.064 1 88.31 98 LEU A C 1
ATOM 777 O O . LEU A 1 98 ? 0.845 -24 2.512 1 88.31 98 LEU A O 1
ATOM 781 N N . LEU A 1 99 ? 1.625 -22.75 0.892 1 85 99 LEU A N 1
ATOM 782 C CA . LEU A 1 99 ? 1.899 -23.922 0.06 1 85 99 LEU A CA 1
ATOM 783 C C . LEU A 1 99 ? 3.326 -24.422 0.272 1 85 99 LEU A C 1
ATOM 785 O O . LEU A 1 99 ? 4.273 -23.625 0.241 1 85 99 LEU A O 1
ATOM 789 N N . ASP A 1 100 ? 3.746 -24.812 1.588 1 61.31 100 ASP A N 1
ATOM 790 C CA . ASP A 1 100 ? 5.086 -25.281 1.93 1 61.31 100 ASP A CA 1
ATOM 791 C C . ASP A 1 100 ? 5.766 -25.922 0.727 1 61.31 100 ASP A C 1
ATOM 793 O O . ASP A 1 100 ? 5.16 -26.75 0.035 1 61.31 100 ASP A O 1
ATOM 797 N N . VAL A 1 101 ? 6.785 -25.297 0.026 1 52.97 101 VAL A N 1
ATOM 798 C CA . VAL A 1 101 ? 7.543 -26.234 -0.795 1 52.97 101 VAL A CA 1
ATOM 799 C C . VAL A 1 101 ? 7.73 -27.547 -0.039 1 52.97 101 VAL A C 1
ATOM 801 O O . VAL A 1 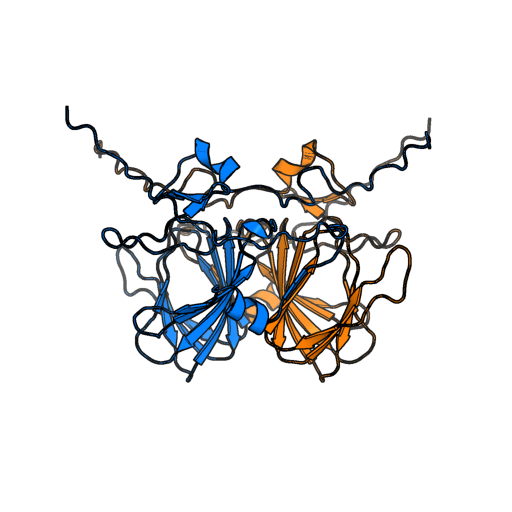101 ? 7.691 -28.641 -0.637 1 52.97 101 VAL A O 1
ATOM 804 N N . GLY A 1 102 ? 8.336 -27.578 1.274 1 46.12 102 GLY A N 1
ATOM 805 C CA . GLY A 1 102 ? 8.594 -28.859 1.91 1 46.12 102 GLY A CA 1
ATOM 806 C C . GLY A 1 102 ? 7.395 -29.391 2.676 1 46.12 102 GLY A C 1
ATOM 807 O O . GLY A 1 102 ? 6.332 -28.766 2.686 1 46.12 102 GLY A O 1
ATOM 808 N N . LYS A 1 103 ? 7.648 -29.781 4 1 42.66 103 LYS A N 1
ATOM 809 C CA . LYS A 1 103 ? 7.055 -30.891 4.754 1 42.66 103 LYS A CA 1
ATOM 810 C C . LYS A 1 103 ? 5.578 -30.625 5.039 1 42.66 103 LYS A C 1
ATOM 812 O O . LYS A 1 103 ? 4.707 -31.328 4.535 1 42.66 103 LYS A O 1
ATOM 817 N N . GLY A 1 104 ? 4.973 -30.406 6.348 1 46.31 104 GLY A N 1
ATOM 818 C CA . GLY A 1 104 ? 3.807 -30.875 7.086 1 46.31 104 GLY A CA 1
ATOM 819 C C . GLY A 1 104 ? 2.551 -30.094 6.773 1 46.31 104 GLY A C 1
ATOM 820 O O . GLY A 1 104 ? 2.605 -29.078 6.074 1 46.31 104 GLY A O 1
ATOM 821 N N . PRO A 1 105 ? 1.325 -30.672 6.965 1 48.22 105 PRO A N 1
ATOM 822 C CA . PRO A 1 105 ? -0.005 -30.109 6.707 1 48.22 105 PRO A CA 1
ATOM 823 C C . PRO A 1 105 ? -0.067 -28.609 6.941 1 48.22 105 PRO A C 1
ATOM 825 O O . PRO A 1 105 ? 0.216 -28.141 8.047 1 48.22 105 PRO A O 1
ATOM 828 N N . SER A 1 106 ? 0.321 -27.719 6.004 1 56.34 106 SER A N 1
ATOM 829 C CA . SER A 1 106 ? 0.352 -26.266 6.035 1 56.34 106 SER A CA 1
ATOM 830 C C . SER A 1 106 ? -0.934 -25.703 6.629 1 56.34 106 SER A C 1
ATOM 832 O O . SER A 1 106 ? -2.033 -26.078 6.215 1 56.34 106 SER A O 1
ATOM 834 N N . GLN A 1 107 ? -0.91 -25.234 7.871 1 70.56 107 GLN A N 1
ATOM 835 C CA . GLN A 1 107 ? -2.023 -24.672 8.641 1 70.56 107 GLN A CA 1
ATOM 836 C C . GLN A 1 107 ? -2.758 -23.609 7.844 1 70.56 107 GLN A C 1
ATOM 838 O O . GLN A 1 107 ? -2.129 -22.75 7.215 1 70.56 107 GLN A O 1
ATOM 843 N N . THR A 1 108 ? -4.059 -23.922 7.566 1 89 108 THR A N 1
ATOM 844 C CA . THR A 1 108 ? -5.027 -23 7.004 1 89 108 THR A CA 1
ATOM 845 C C . THR A 1 108 ? -5.441 -21.953 8.039 1 89 108 THR A C 1
ATOM 847 O O . THR A 1 108 ? -5.711 -22.297 9.195 1 89 108 THR A O 1
ATOM 850 N N . GLN A 1 109 ? -5.387 -20.734 7.703 1 93.69 109 GLN A N 1
ATOM 851 C CA . GLN A 1 109 ? -5.805 -19.641 8.57 1 93.69 109 GLN A CA 1
ATOM 852 C C . GLN A 1 109 ? -6.969 -18.875 7.965 1 93.69 109 GLN A C 1
ATOM 854 O O . GLN A 1 109 ? -6.98 -18.594 6.762 1 93.69 109 GLN A O 1
ATOM 859 N N . HIS A 1 110 ? -7.887 -18.562 8.844 1 96.56 110 HIS A N 1
ATOM 860 C CA . HIS A 1 110 ? -9.023 -17.766 8.398 1 96.56 110 HIS A CA 1
ATOM 861 C C . HIS A 1 110 ? -8.633 -16.312 8.211 1 96.56 110 HIS A C 1
ATOM 863 O O . HIS A 1 110 ? -7.859 -15.766 9.008 1 96.56 110 HIS A O 1
ATOM 869 N N . VAL A 1 111 ? -9.195 -15.688 7.141 1 97.88 111 VAL A N 1
ATOM 870 C CA . VAL A 1 111 ? -8.992 -14.258 6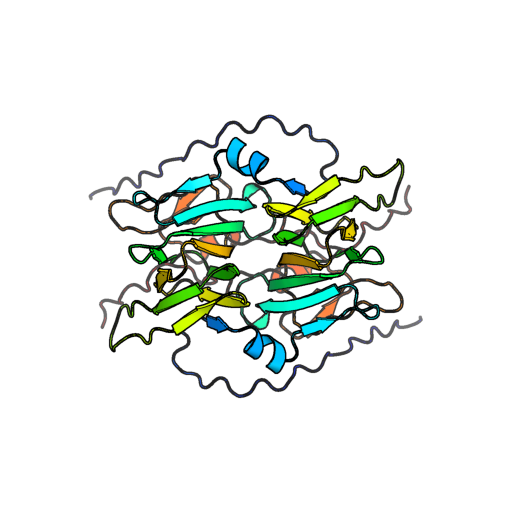.914 1 97.88 111 VAL A CA 1
ATOM 871 C C . VAL A 1 111 ? -10.344 -13.578 6.66 1 97.88 111 VAL A C 1
ATOM 873 O O . VAL A 1 111 ? -11.25 -14.188 6.09 1 97.88 111 VAL A O 1
ATOM 876 N N . SER A 1 112 ? -10.5 -12.375 7.129 1 98.62 112 SER A N 1
ATOM 877 C CA . SER A 1 112 ? -11.672 -11.523 6.949 1 98.62 112 SER A CA 1
ATOM 878 C C . SER A 1 112 ? -11.289 -10.047 6.98 1 98.62 112 SER A C 1
ATOM 880 O O . SER A 1 112 ? -10.102 -9.703 7.012 1 98.62 112 SER A O 1
ATOM 882 N N . GLU A 1 113 ? -12.281 -9.203 6.812 1 98.5 113 GLU A N 1
ATOM 883 C CA . GLU A 1 113 ? -12 -7.77 6.836 1 98.5 113 GLU A CA 1
ATOM 884 C C . GLU A 1 113 ? -11.047 -7.414 7.98 1 98.5 113 GLU A C 1
ATOM 886 O O . GLU A 1 113 ? -11.289 -7.785 9.133 1 98.5 113 GLU A O 1
ATOM 891 N N . GLY A 1 114 ? -9.969 -6.734 7.629 1 98.56 114 GLY A N 1
ATOM 892 C CA . GLY A 1 114 ? -8.992 -6.348 8.633 1 98.56 114 GLY A CA 1
ATOM 893 C C . GLY A 1 114 ? -7.832 -7.324 8.742 1 98.56 114 GLY A C 1
ATOM 894 O O . GLY A 1 114 ? -6.875 -7.082 9.484 1 98.56 114 GLY A O 1
ATOM 895 N N . SER A 1 115 ? -7.863 -8.453 8.047 1 98.62 115 SER A N 1
ATOM 896 C CA . SER A 1 115 ? -6.742 -9.383 8.008 1 98.62 115 SER A CA 1
ATOM 897 C C . SER A 1 115 ? -5.703 -8.953 6.977 1 98.62 115 SER A C 1
ATOM 899 O O . SER A 1 115 ? -6.047 -8.617 5.844 1 98.62 115 SER A O 1
ATOM 901 N N . LEU A 1 116 ? -4.461 -8.977 7.387 1 98.75 116 LEU A N 1
ATOM 902 C CA . LEU A 1 116 ? -3.338 -8.719 6.492 1 98.75 116 LEU A CA 1
ATOM 903 C C . LEU A 1 116 ? -2.52 -9.984 6.262 1 98.75 116 LEU A C 1
ATOM 905 O O . LEU A 1 116 ? -2.232 -10.727 7.207 1 98.75 116 LEU A O 1
ATOM 909 N N . VAL A 1 117 ? -2.238 -10.266 5.051 1 97.62 117 VAL A N 1
ATOM 910 C CA . VAL A 1 117 ? -1.276 -11.281 4.645 1 97.62 117 VAL A CA 1
ATOM 911 C C . VAL A 1 117 ? -0.118 -10.633 3.893 1 97.62 117 VAL A C 1
ATOM 913 O O . VAL A 1 117 ? -0.331 -9.906 2.92 1 97.62 117 VAL A O 1
ATOM 916 N N . ALA A 1 118 ? 1.111 -10.852 4.316 1 97.56 118 ALA A N 1
ATOM 917 C CA . ALA A 1 118 ? 2.273 -10.312 3.617 1 97.56 118 ALA A CA 1
ATOM 918 C C . ALA A 1 118 ? 3.281 -11.406 3.291 1 97.56 118 ALA A C 1
ATOM 920 O O . ALA A 1 118 ? 3.611 -12.227 4.148 1 97.56 118 ALA A O 1
ATOM 921 N N . LEU A 1 119 ? 3.725 -11.391 2.051 1 95 119 LEU A N 1
ATOM 922 C CA . LEU A 1 119 ? 4.707 -12.336 1.537 1 95 119 LEU A CA 1
ATOM 923 C C . LEU A 1 119 ? 6.059 -11.664 1.334 1 95 119 LEU A C 1
ATOM 925 O O . LEU A 1 119 ? 6.133 -10.562 0.784 1 95 119 LEU A O 1
ATOM 929 N N . ASN A 1 120 ? 7.109 -12.328 1.752 1 93.88 120 ASN A N 1
ATOM 930 C CA . ASN A 1 120 ? 8.461 -11.773 1.686 1 93.88 120 ASN A CA 1
ATOM 931 C C . ASN A 1 120 ? 9.258 -12.375 0.529 1 93.88 120 ASN A C 1
ATOM 933 O O . ASN A 1 120 ? 10.43 -12.703 0.685 1 93.88 120 ASN A O 1
ATOM 937 N N . ALA A 1 121 ? 8.578 -12.625 -0.537 1 92.56 121 ALA A N 1
ATOM 938 C CA . ALA A 1 121 ? 9.18 -13.047 -1.799 1 92.56 121 ALA A CA 1
ATOM 939 C C . ALA A 1 121 ? 9.719 -14.469 -1.699 1 92.56 121 ALA A C 1
ATOM 941 O O . ALA A 1 121 ? 10.625 -14.852 -2.447 1 92.56 121 ALA A O 1
ATOM 942 N N . ALA A 1 122 ? 9.242 -15.211 -0.806 1 87.62 122 ALA A N 1
ATOM 943 C CA . ALA A 1 122 ? 9.734 -16.562 -0.629 1 87.62 122 ALA A CA 1
ATOM 944 C C . ALA A 1 122 ? 8.586 -17.562 -0.53 1 87.62 122 ALA A C 1
ATOM 946 O O . ALA A 1 122 ? 8.797 -18.781 -0.62 1 87.62 122 ALA A O 1
ATOM 947 N N . GLU A 1 123 ? 7.441 -17.031 -0.424 1 88.88 123 GLU A N 1
ATOM 948 C CA . GLU A 1 123 ? 6.309 -17.891 -0.085 1 88.88 123 GLU A CA 1
ATOM 949 C C . GLU A 1 123 ? 5.316 -17.969 -1.243 1 88.88 123 GLU A C 1
ATOM 951 O O . GLU A 1 123 ? 5.238 -17.062 -2.072 1 88.88 123 GLU A O 1
ATOM 956 N N . ALA A 1 124 ? 4.691 -19.078 -1.28 1 91.81 124 ALA A N 1
ATOM 957 C CA . ALA A 1 124 ? 3.494 -19.266 -2.096 1 91.81 124 ALA A CA 1
ATOM 958 C C . ALA A 1 124 ? 2.281 -19.594 -1.228 1 91.81 124 ALA A C 1
ATOM 960 O O . ALA A 1 124 ? 2.373 -20.391 -0.291 1 91.81 124 ALA A O 1
ATOM 961 N N . ILE A 1 125 ? 1.201 -18.922 -1.559 1 93.25 125 ILE A N 1
ATOM 962 C CA . ILE A 1 125 ? -0.007 -19.172 -0.78 1 93.25 125 ILE A CA 1
ATOM 963 C C . ILE A 1 125 ? -1.181 -19.438 -1.719 1 93.25 125 ILE A C 1
ATOM 965 O O . ILE A 1 125 ? -1.105 -19.156 -2.916 1 93.25 125 ILE A O 1
ATOM 969 N N . GLU A 1 126 ? -2.189 -20.047 -1.116 1 94.56 126 GLU A N 1
ATOM 970 C CA . GLU A 1 126 ? -3.5 -20.156 -1.747 1 94.56 126 GLU A CA 1
ATOM 971 C C . GLU A 1 126 ? -4.582 -19.5 -0.889 1 94.56 126 GLU A C 1
ATOM 973 O O . GLU A 1 126 ? -4.582 -19.656 0.335 1 94.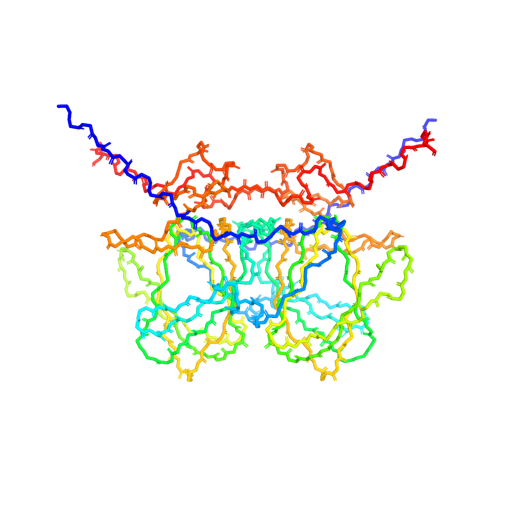56 126 GLU A O 1
ATOM 978 N N . ILE A 1 127 ? -5.441 -18.797 -1.532 1 97 127 ILE A N 1
ATOM 979 C CA . ILE A 1 127 ? -6.586 -18.203 -0.849 1 97 127 ILE A CA 1
ATOM 980 C C . ILE A 1 127 ? -7.879 -18.844 -1.365 1 97 127 ILE A C 1
ATOM 982 O O . ILE A 1 127 ? -8.133 -18.859 -2.572 1 97 127 ILE A O 1
ATOM 986 N N . GLU A 1 128 ? -8.594 -19.391 -0.485 1 97.56 128 GLU A N 1
ATOM 987 C CA . GLU A 1 128 ? -9.938 -19.875 -0.79 1 97.56 128 GLU A CA 1
ATOM 988 C C . GLU A 1 128 ? -11.008 -18.922 -0.264 1 97.56 128 GLU A C 1
ATOM 990 O O . GLU A 1 128 ? -11.109 -18.703 0.944 1 97.56 128 GLU A O 1
ATOM 995 N N . VAL A 1 129 ? -11.859 -18.453 -1.139 1 98.44 129 VAL A N 1
ATOM 996 C CA . VAL A 1 129 ? -12.875 -17.469 -0.771 1 98.44 129 VAL A CA 1
ATOM 997 C C . VAL A 1 129 ? -14.125 -18.172 -0.264 1 98.44 129 VAL A C 1
ATOM 999 O O . VAL A 1 129 ? -14.609 -19.109 -0.893 1 98.44 129 VAL A O 1
ATOM 1002 N N . GLU A 1 130 ? -14.641 -17.75 0.861 1 98.19 130 GLU A N 1
ATOM 1003 C CA . GLU A 1 130 ? -15.859 -18.312 1.438 1 98.19 130 GLU A CA 1
ATOM 1004 C C . GLU A 1 130 ? -17.078 -17.438 1.121 1 98.19 130 GLU A C 1
ATOM 1006 O O . GLU A 1 130 ? -18.172 -17.953 0.899 1 98.19 130 GLU A O 1
ATOM 1011 N N . SER A 1 131 ? -16.953 -16.125 1.203 1 98.31 131 SER A N 1
ATOM 1012 C CA . SER A 1 131 ? -17.984 -15.219 0.735 1 98.31 131 SER A CA 1
ATOM 1013 C C . SER A 1 131 ? -18.125 -15.273 -0.782 1 98.31 131 SER A C 1
ATOM 1015 O O . SER A 1 131 ? -17.375 -15.969 -1.457 1 98.31 131 SER A O 1
ATOM 1017 N N . ASP A 1 132 ? -19.125 -14.594 -1.333 1 98.06 132 ASP A N 1
ATOM 1018 C CA . ASP A 1 132 ? -19.266 -14.547 -2.785 1 98.06 132 ASP A CA 1
ATOM 1019 C C . ASP A 1 132 ? -18.031 -13.914 -3.434 1 98.06 132 ASP A C 1
ATOM 1021 O O . ASP A 1 132 ? -17.531 -14.406 -4.449 1 98.06 132 ASP A O 1
ATOM 1025 N N . GLU A 1 133 ? -17.594 -12.812 -2.828 1 98.44 133 GLU A N 1
ATOM 1026 C CA . GLU A 1 133 ? -16.375 -12.125 -3.234 1 98.44 133 GLU A CA 1
ATOM 1027 C C . GLU A 1 133 ? -15.547 -11.703 -2.023 1 98.44 133 GLU A C 1
ATOM 1029 O O . GLU A 1 133 ? -16.078 -11.508 -0.935 1 98.44 133 GLU A O 1
ATOM 1034 N N . LEU A 1 134 ? -14.297 -11.711 -2.197 1 98.75 134 LEU A N 1
ATOM 1035 C CA . LEU A 1 134 ? -13.352 -11.133 -1.247 1 98.75 134 LEU A CA 1
ATOM 1036 C C . LEU A 1 134 ? -12.586 -9.977 -1.877 1 98.75 134 LEU A C 1
ATOM 1038 O O . LEU A 1 134 ? -11.984 -10.125 -2.939 1 98.75 134 LEU A O 1
ATOM 1042 N N . HIS A 1 135 ? -12.711 -8.773 -1.293 1 98.88 135 HIS A N 1
ATOM 1043 C CA . HIS A 1 135 ? -12 -7.574 -1.728 1 98.88 135 HIS A CA 1
ATOM 1044 C C . HIS A 1 135 ? -10.805 -7.289 -0.824 1 98.88 135 HIS A C 1
ATOM 1046 O O . HIS A 1 135 ? -10.914 -7.375 0.401 1 98.88 135 HIS A O 1
ATOM 1052 N N . ALA A 1 136 ? -9.727 -6.969 -1.457 1 98.88 136 ALA A N 1
ATOM 1053 C CA . ALA A 1 136 ? -8.516 -6.629 -0.716 1 98.88 136 ALA A CA 1
ATOM 1054 C C . ALA A 1 136 ? -7.695 -5.57 -1.455 1 98.88 136 ALA A C 1
ATOM 1056 O O . ALA A 1 136 ? -7.832 -5.41 -2.67 1 98.88 136 ALA A O 1
ATOM 1057 N N . VAL A 1 137 ? -6.938 -4.801 -0.719 1 98.94 137 VAL A N 1
ATOM 1058 C CA . VAL A 1 137 ? -5.945 -3.893 -1.29 1 98.94 137 VAL A CA 1
ATOM 1059 C C . VAL A 1 137 ? -4.551 -4.488 -1.136 1 98.94 137 VAL A C 1
ATOM 1061 O O . VAL A 1 137 ? -4.176 -4.941 -0.05 1 98.94 137 VAL A O 1
ATOM 1064 N N . SER A 1 138 ? -3.809 -4.527 -2.211 1 98.88 138 SER A N 1
ATOM 1065 C CA . SER A 1 138 ? -2.473 -5.109 -2.154 1 98.88 138 SER A CA 1
ATOM 1066 C C . SER A 1 138 ? -1.41 -4.098 -2.574 1 98.88 138 SER A C 1
ATOM 1068 O O . SER A 1 138 ? -1.704 -3.145 -3.297 1 98.88 138 SER A O 1
ATOM 1070 N N . VAL A 1 139 ? -0.235 -4.277 -2.074 1 98.94 139 VAL A N 1
ATOM 1071 C CA . VAL A 1 139 ? 0.922 -3.43 -2.348 1 98.94 139 VAL A CA 1
ATOM 1072 C C . VAL A 1 139 ? 2.123 -4.297 -2.717 1 98.94 139 VAL A C 1
ATOM 1074 O O . VAL A 1 139 ? 2.367 -5.328 -2.088 1 98.94 139 VAL A O 1
ATOM 1077 N N . MET A 1 140 ? 2.854 -3.916 -3.771 1 98.81 140 MET A N 1
ATOM 1078 C CA . MET A 1 140 ? 4.051 -4.645 -4.18 1 98.81 140 MET A CA 1
ATOM 1079 C C . MET A 1 140 ? 5.266 -3.721 -4.203 1 98.81 140 MET A C 1
ATOM 1081 O O . MET A 1 140 ? 5.152 -2.543 -4.551 1 98.81 140 MET A O 1
ATOM 1085 N N . ASN A 1 141 ? 6.332 -4.262 -3.77 1 98.69 141 ASN A N 1
ATOM 1086 C CA . ASN A 1 141 ? 7.664 -3.666 -3.83 1 98.69 141 ASN A CA 1
ATOM 1087 C C . ASN A 1 141 ? 8.711 -4.684 -4.27 1 98.69 141 ASN A C 1
ATOM 1089 O O . ASN A 1 141 ? 8.922 -5.695 -3.598 1 98.69 141 ASN A O 1
ATOM 1093 N N . PRO A 1 142 ? 9.422 -4.383 -5.469 1 98.38 142 PRO A N 1
ATOM 1094 C CA . PRO A 1 142 ? 9.297 -3.172 -6.285 1 98.38 142 PRO A CA 1
ATOM 1095 C C . PRO A 1 142 ? 7.949 -3.082 -7 1 98.38 142 PRO A C 1
ATOM 1097 O O . PRO A 1 142 ? 7.203 -4.062 -7.051 1 98.38 142 PRO A O 1
ATOM 1100 N N . PRO A 1 143 ? 7.617 -1.849 -7.426 1 98.56 143 PRO A N 1
ATOM 1101 C CA . PRO A 1 143 ? 6.324 -1.677 -8.094 1 98.56 143 PRO A CA 1
ATOM 1102 C C . PRO A 1 143 ? 6.23 -2.441 -9.414 1 98.56 143 PRO A C 1
ATOM 1104 O O . PRO A 1 143 ? 7.238 -2.605 -10.102 1 98.56 143 PRO A O 1
ATOM 1107 N N . VAL A 1 144 ? 5.016 -2.918 -9.758 1 98.31 144 VAL A N 1
ATOM 1108 C CA . VAL A 1 144 ? 4.781 -3.516 -11.062 1 98.31 144 VAL A CA 1
ATOM 1109 C C . VAL A 1 144 ? 4.863 -2.438 -12.148 1 98.31 144 VAL A C 1
ATOM 1111 O O . VAL A 1 144 ? 4.547 -1.273 -11.898 1 98.31 144 VAL A O 1
ATOM 1114 N N . PHE A 1 145 ? 5.305 -2.873 -13.25 1 96.31 145 PHE A N 1
ATOM 1115 C CA . PHE A 1 145 ? 5.352 -2.016 -14.422 1 96.31 145 PHE A CA 1
ATOM 1116 C C . PHE A 1 145 ? 3.959 -1.841 -15.023 1 96.31 145 PHE A C 1
ATOM 1118 O O . PHE A 1 145 ? 3.59 -0.742 -15.445 1 96.31 145 PHE A O 1
ATOM 1125 N N . GLY A 1 146 ? 3.1 -2.756 -14.953 1 91.31 146 GLY A N 1
ATOM 1126 C CA . GLY A 1 146 ? 1.748 -2.732 -15.492 1 91.31 146 GLY A CA 1
ATOM 1127 C C . GLY A 1 146 ? 1.446 -3.91 -16.391 1 91.31 146 GLY A C 1
ATOM 1128 O O . GLY A 1 146 ? 0.439 -4.598 -16.219 1 91.31 146 GLY A O 1
ATOM 1129 N N . ALA A 1 147 ? 2.312 -4.32 -17.25 1 84.94 147 ALA A N 1
ATOM 1130 C CA . ALA A 1 147 ? 2.049 -5.281 -18.312 1 84.94 147 ALA A CA 1
ATOM 1131 C C . ALA A 1 147 ? 2.654 -6.645 -17.984 1 84.94 147 ALA A C 1
ATOM 1133 O O . ALA A 1 147 ? 2.758 -7.512 -18.844 1 84.94 147 ALA A O 1
ATOM 1134 N N . GLU A 1 148 ? 3.076 -6.785 -16.734 1 92.44 148 GLU A N 1
ATOM 1135 C CA . GLU A 1 148 ? 3.725 -8.055 -16.422 1 92.44 148 GLU A CA 1
ATOM 1136 C C . GLU A 1 148 ? 2.803 -9.234 -16.703 1 92.44 148 GLU A C 1
ATOM 1138 O O . GLU A 1 148 ? 1.598 -9.164 -16.453 1 92.44 148 GLU A O 1
ATOM 1143 N N . GLN A 1 149 ? 3.312 -10.312 -17.188 1 87.62 149 GLN A N 1
ATOM 1144 C CA . GLN A 1 149 ? 2.67 -11.609 -17.359 1 87.62 149 GLN A CA 1
ATOM 1145 C C . GLN A 1 149 ? 3.547 -12.734 -16.828 1 87.62 149 GLN A C 1
ATOM 1147 O O . GLN A 1 149 ? 4.77 -12.711 -17 1 87.62 149 GLN A O 1
ATOM 1152 N N . ARG A 1 150 ? 2.848 -13.633 -16.203 1 91.75 150 ARG A N 1
ATOM 1153 C CA . ARG A 1 150 ? 3.605 -14.797 -15.758 1 91.75 150 ARG A CA 1
ATOM 1154 C C . ARG A 1 150 ? 4.227 -15.523 -16.953 1 91.75 150 ARG A C 1
ATOM 1156 O O . ARG A 1 150 ? 3.602 -15.648 -18 1 91.75 150 ARG A O 1
ATOM 1163 N N . HIS A 1 151 ? 5.441 -16.031 -16.672 1 90.69 151 HIS A N 1
ATOM 1164 C CA . HIS A 1 151 ? 6.105 -16.828 -17.703 1 90.69 151 HIS A CA 1
ATOM 1165 C C . HIS A 1 151 ? 5.406 -18.172 -17.891 1 90.69 151 HIS A C 1
ATOM 1167 O O . HIS A 1 151 ? 5.207 -18.906 -16.938 1 90.69 151 HIS A O 1
ATOM 1173 N N . ASP A 1 152 ? 5.156 -18.469 -19.109 1 87.19 152 ASP A N 1
ATOM 1174 C CA . ASP A 1 152 ? 4.398 -19.672 -19.406 1 87.19 152 ASP A CA 1
ATOM 1175 C C . ASP A 1 152 ? 5.152 -20.922 -18.969 1 87.19 152 ASP A C 1
ATOM 1177 O O . ASP A 1 152 ? 4.57 -21.812 -18.344 1 87.19 152 ASP A O 1
ATOM 1181 N N . ALA A 1 153 ? 6.422 -20.969 -19.266 1 89.69 153 ALA A N 1
ATOM 1182 C CA . ALA A 1 153 ? 7.219 -22.172 -19.031 1 89.69 153 ALA A CA 1
ATOM 1183 C C . ALA A 1 153 ? 7.535 -22.344 -17.547 1 89.69 153 ALA A C 1
ATOM 1185 O O . ALA A 1 153 ? 7.461 -23.453 -17.016 1 89.69 153 ALA A O 1
ATOM 1186 N N . THR A 1 154 ? 7.859 -21.297 -16.828 1 89.38 154 THR A N 1
ATOM 1187 C CA . THR A 1 154 ? 8.352 -21.406 -15.469 1 89.38 154 THR A CA 1
ATOM 1188 C C . THR A 1 154 ? 7.258 -21.016 -14.469 1 89.38 154 THR A C 1
ATOM 1190 O O . THR A 1 154 ? 7.348 -21.359 -13.289 1 89.38 154 THR A O 1
ATOM 1193 N N . GLY A 1 155 ? 6.285 -20.172 -14.953 1 92.06 155 GLY A N 1
ATOM 1194 C CA . GLY A 1 155 ? 5.234 -19.688 -14.078 1 92.06 155 GLY A CA 1
ATOM 1195 C C . GLY A 1 155 ? 5.664 -18.516 -13.227 1 92.06 155 GLY A C 1
ATOM 1196 O O . GLY A 1 155 ? 4.898 -18.031 -12.391 1 92.06 155 GLY A O 1
ATOM 1197 N N . VAL A 1 156 ? 6.871 -18.047 -13.422 1 94.38 156 VAL A N 1
ATOM 1198 C CA . VAL A 1 156 ? 7.414 -16.969 -12.602 1 94.38 156 VAL A CA 1
ATOM 1199 C C . VAL A 1 156 ? 6.77 -15.633 -13 1 94.38 156 VAL A C 1
ATOM 1201 O O . VAL A 1 156 ? 6.664 -15.32 -14.188 1 94.38 156 VAL A O 1
ATOM 1204 N N . PHE A 1 157 ? 6.246 -14.93 -12 1 97 157 PHE A N 1
ATOM 1205 C CA . PHE A 1 157 ? 5.867 -13.539 -12.195 1 97 157 PHE A CA 1
ATOM 1206 C C . PHE A 1 157 ? 7.098 -12.641 -12.242 1 97 157 PHE A C 1
ATOM 1208 O O . PHE A 1 157 ? 7.797 -12.492 -11.234 1 97 157 PHE A O 1
ATOM 1215 N N . PRO A 1 158 ? 7.379 -12.047 -13.375 1 97.44 158 PRO A N 1
ATOM 1216 C CA . PRO A 1 158 ? 8.648 -11.336 -13.523 1 97.44 158 PRO A CA 1
ATOM 1217 C C . PRO A 1 158 ? 8.641 -9.977 -12.828 1 97.44 158 PRO A C 1
ATOM 1219 O O . PRO A 1 158 ? 7.59 -9.5 -12.391 1 97.44 158 PRO A O 1
ATOM 1222 N N . VAL A 1 159 ? 9.844 -9.461 -12.656 1 97.88 159 VAL A N 1
ATOM 1223 C CA . VAL A 1 159 ? 10.008 -8.055 -12.312 1 97.88 159 VAL A CA 1
ATOM 1224 C C . VAL A 1 159 ? 10.445 -7.27 -13.547 1 97.88 159 VAL A C 1
ATOM 1226 O O . VAL A 1 159 ? 11.266 -7.75 -14.336 1 97.88 159 VAL A O 1
ATOM 1229 N N . VAL A 1 160 ? 9.844 -6.113 -13.75 1 97.06 160 VAL A N 1
ATOM 1230 C CA . VAL A 1 160 ? 10.156 -5.254 -14.891 1 97.06 160 VAL A CA 1
ATOM 1231 C C . VAL A 1 160 ? 10.727 -3.928 -14.391 1 97.06 160 VAL A C 1
ATOM 1233 O O . VAL A 1 160 ? 10.133 -3.27 -13.531 1 97.06 160 VAL A O 1
ATOM 1236 N N . ASP A 1 161 ? 11.891 -3.531 -14.859 1 95.25 161 ASP A N 1
ATOM 1237 C CA . ASP A 1 161 ? 12.531 -2.314 -14.375 1 95.25 161 ASP A CA 1
ATOM 1238 C C . ASP A 1 161 ? 11.984 -1.08 -15.086 1 95.25 161 ASP A C 1
ATOM 1240 O O . ASP A 1 161 ? 11.031 -1.175 -15.859 1 95.25 161 ASP A O 1
ATOM 1244 N N . LYS A 1 162 ? 12.516 0.078 -14.734 1 93.44 162 LYS A N 1
ATOM 1245 C CA . LYS A 1 162 ? 11.984 1.357 -15.195 1 93.44 162 LYS A CA 1
ATOM 1246 C C . LYS A 1 162 ? 12.102 1.486 -16.719 1 93.44 162 LYS A C 1
ATOM 1248 O O . LYS A 1 162 ? 11.359 2.258 -17.328 1 93.44 162 LYS A O 1
ATOM 1253 N N . ASP A 1 163 ? 12.945 0.779 -17.344 1 93.81 163 ASP A N 1
ATOM 1254 C CA . ASP A 1 163 ? 13.156 0.855 -18.781 1 93.81 163 ASP A CA 1
ATOM 1255 C C . ASP A 1 163 ? 12.289 -0.166 -19.516 1 93.81 163 ASP A C 1
ATOM 1257 O O . ASP A 1 163 ? 12.336 -0.253 -20.75 1 93.81 163 ASP A O 1
ATOM 1261 N N . GLY A 1 164 ? 11.594 -0.99 -18.781 1 94.25 164 GLY A N 1
ATOM 1262 C CA . GLY A 1 164 ? 10.695 -1.952 -19.391 1 94.25 164 GLY A CA 1
ATOM 1263 C C . GLY A 1 164 ? 11.32 -3.322 -19.578 1 94.25 164 GLY A C 1
ATOM 1264 O O . GLY A 1 164 ? 10.742 -4.188 -20.234 1 94.25 164 GLY A O 1
ATOM 1265 N N . GLU A 1 165 ? 12.516 -3.523 -19.062 1 94.44 165 GLU A N 1
ATOM 1266 C CA . GLU A 1 165 ? 13.164 -4.828 -19.141 1 94.44 165 GLU A CA 1
ATOM 1267 C C . GLU A 1 165 ? 12.633 -5.781 -18.078 1 94.44 165 GLU A C 1
ATOM 1269 O O . GLU A 1 165 ? 12.602 -5.445 -16.906 1 94.44 165 GLU A O 1
ATOM 1274 N N . ALA A 1 166 ? 12.258 -6.992 -18.5 1 95.56 166 ALA A N 1
ATOM 1275 C CA . ALA A 1 166 ? 11.688 -7.996 -17.609 1 95.56 166 ALA A CA 1
ATOM 1276 C C . ALA A 1 1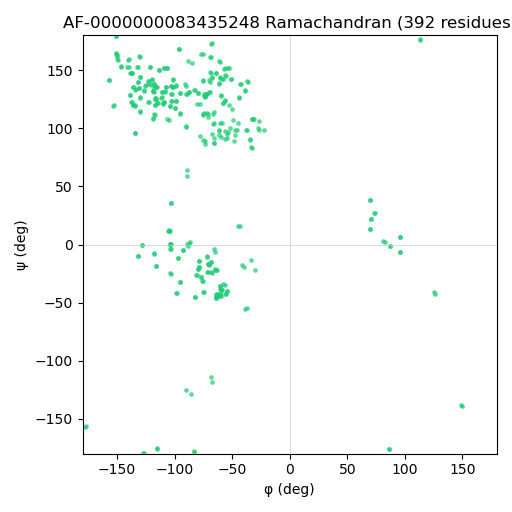66 ? 12.742 -9.008 -17.172 1 95.56 166 ALA A C 1
ATOM 1278 O O . ALA A 1 166 ? 13.562 -9.445 -17.969 1 95.56 166 ALA A O 1
ATOM 1279 N N . TYR A 1 167 ? 12.766 -9.367 -15.883 1 95.25 167 TYR A N 1
ATOM 1280 C CA . TYR A 1 167 ? 13.664 -10.367 -15.305 1 95.25 167 TYR A CA 1
ATOM 1281 C C . TYR A 1 167 ? 12.875 -11.445 -14.57 1 95.25 167 TYR A C 1
ATOM 1283 O O . TYR A 1 167 ? 11.922 -11.148 -13.852 1 95.25 167 TYR A O 1
ATOM 1291 N N . GLU A 1 168 ? 13.25 -12.703 -14.75 1 95.5 168 GLU A N 1
ATOM 1292 C CA . GLU A 1 168 ? 12.68 -13.766 -13.93 1 95.5 168 GLU A CA 1
ATOM 1293 C C . GLU A 1 168 ? 13.305 -13.797 -12.539 1 95.5 168 GLU A C 1
ATOM 1295 O O . GLU A 1 168 ? 12.711 -14.328 -11.602 1 95.5 168 GLU A O 1
ATOM 1300 N N . SER A 1 169 ? 14.531 -13.344 -12.508 1 95.94 169 SER A N 1
ATOM 1301 C CA . SER A 1 169 ? 15.273 -13.109 -11.273 1 95.94 169 SER A CA 1
ATOM 1302 C C . SER A 1 169 ? 16.281 -11.977 -11.438 1 95.94 169 SER A C 1
ATOM 1304 O O . SER A 1 169 ? 16.562 -11.555 -12.562 1 95.94 169 SER A O 1
ATOM 1306 N N . PHE A 1 170 ? 16.719 -11.453 -10.336 1 96.75 170 PHE A N 1
ATOM 1307 C CA . PHE A 1 170 ? 17.719 -10.391 -10.391 1 96.75 170 PHE A CA 1
ATOM 1308 C C . PHE A 1 170 ? 18.766 -10.57 -9.297 1 96.75 170 PHE A C 1
ATOM 1310 O O . PHE A 1 170 ? 18.547 -11.328 -8.344 1 96.75 170 PHE A O 1
ATOM 1317 N N . ASP A 1 171 ? 19.906 -9.961 -9.477 1 95.19 171 ASP A N 1
ATOM 1318 C CA . ASP A 1 171 ? 20.984 -10.055 -8.508 1 95.19 171 ASP A CA 1
ATOM 1319 C C . ASP A 1 171 ? 21.281 -8.695 -7.883 1 95.19 171 ASP A C 1
ATOM 1321 O O . ASP A 1 171 ? 20.562 -7.723 -8.125 1 95.19 171 ASP A O 1
ATOM 1325 N N . LEU A 1 172 ? 22.312 -8.648 -7.062 1 94.44 172 LEU A N 1
ATOM 1326 C CA . LEU A 1 172 ? 22.656 -7.465 -6.289 1 94.44 172 LEU A CA 1
ATOM 1327 C C . LEU A 1 172 ? 22.891 -6.266 -7.203 1 94.44 172 LEU A C 1
ATOM 1329 O O . LEU A 1 172 ? 22.531 -5.137 -6.855 1 94.44 172 LEU A O 1
ATOM 1333 N N . SER A 1 173 ? 23.406 -6.402 -8.359 1 93.06 173 SER A N 1
ATOM 1334 C CA . SER A 1 173 ? 23.766 -5.312 -9.258 1 93.06 173 SER A CA 1
ATOM 1335 C C . SER A 1 173 ? 22.531 -4.625 -9.82 1 93.06 173 SER A C 1
ATOM 1337 O O . SER A 1 173 ? 22.609 -3.502 -10.32 1 93.06 173 SER A O 1
ATOM 1339 N N . GLN A 1 174 ? 21.375 -5.297 -9.703 1 94.5 174 GLN A N 1
ATOM 1340 C CA . GLN A 1 174 ? 20.141 -4.758 -10.297 1 94.5 174 GLN A CA 1
ATOM 1341 C C . GLN A 1 174 ? 19.25 -4.145 -9.227 1 94.5 174 GLN A C 1
ATOM 1343 O O . GLN A 1 174 ? 18.219 -3.533 -9.547 1 94.5 174 GLN A O 1
ATOM 1348 N N . VAL A 1 175 ? 19.625 -4.242 -7.98 1 94.88 175 VAL A N 1
ATOM 1349 C CA . VAL A 1 175 ? 18.766 -3.838 -6.871 1 94.88 175 VAL A CA 1
ATOM 1350 C C . VAL A 1 175 ? 18.469 -2.342 -6.957 1 94.88 175 VAL A C 1
ATOM 1352 O O . VAL A 1 175 ? 17.312 -1.92 -6.867 1 94.88 175 VAL A O 1
ATOM 1355 N N . ASP A 1 176 ? 19.469 -1.524 -7.238 1 91.38 176 ASP A N 1
ATOM 1356 C CA . ASP A 1 176 ? 19.297 -0.076 -7.25 1 91.38 176 ASP A CA 1
ATOM 1357 C C . ASP A 1 176 ? 18.391 0.358 -8.398 1 91.38 176 ASP A C 1
ATOM 1359 O O . ASP A 1 176 ? 17.734 1.403 -8.32 1 91.38 176 ASP A O 1
ATOM 1363 N N . HIS A 1 177 ? 18.359 -0.472 -9.383 1 92.19 177 HIS A N 1
ATOM 1364 C CA . HIS A 1 177 ? 17.531 -0.162 -10.539 1 92.19 177 HIS A CA 1
ATOM 1365 C C . HIS A 1 177 ? 16.062 -0.53 -10.273 1 92.19 177 HIS A C 1
ATOM 1367 O O . HIS A 1 177 ? 15.156 0.054 -10.875 1 92.19 177 HIS A O 1
ATOM 1373 N N . LEU A 1 178 ? 15.914 -1.413 -9.453 1 96.44 178 LEU A N 1
ATOM 1374 C CA . LEU A 1 178 ? 14.578 -1.942 -9.211 1 96.44 178 LEU A CA 1
ATOM 1375 C C . LEU A 1 178 ? 13.922 -1.246 -8.023 1 96.44 178 LEU A C 1
ATOM 1377 O O . LEU A 1 178 ? 12.695 -1.124 -7.969 1 96.44 178 LEU A O 1
ATOM 1381 N N . PHE A 1 179 ? 14.766 -0.873 -7.09 1 96 179 PHE A N 1
ATOM 1382 C CA . PHE A 1 179 ? 14.312 -0.23 -5.863 1 96 179 PHE A CA 1
ATOM 1383 C C . PHE A 1 179 ? 14.875 1.182 -5.75 1 96 179 PHE A C 1
ATOM 1385 O O . PHE A 1 179 ? 16.094 1.368 -5.715 1 96 179 PHE A O 1
ATOM 1392 N N . SER A 1 180 ? 14.094 2.217 -5.855 1 92.25 180 SER A N 1
ATOM 1393 C CA . SER A 1 180 ? 14.547 3.6 -5.742 1 92.25 180 SER A CA 1
ATOM 1394 C C . SER A 1 180 ? 13.547 4.438 -4.949 1 92.25 180 SER A C 1
ATOM 1396 O O . SER A 1 180 ? 12.367 4.094 -4.863 1 92.25 180 SER A O 1
ATOM 1398 N N . ALA A 1 181 ? 14.078 5.469 -4.316 1 95.69 181 ALA A N 1
ATOM 1399 C CA . ALA A 1 181 ? 13.188 6.445 -3.688 1 95.69 181 ALA A CA 1
ATOM 1400 C C . ALA A 1 181 ? 12.211 7.031 -4.703 1 95.69 181 ALA A C 1
ATOM 1402 O O . ALA A 1 181 ? 12.508 7.082 -5.898 1 95.69 181 ALA A O 1
ATOM 1403 N N . PRO A 1 182 ? 11.039 7.43 -4.188 1 96.81 182 PRO A N 1
ATOM 1404 C CA . PRO A 1 182 ? 10.141 8.172 -5.074 1 96.81 182 PRO A CA 1
ATOM 1405 C C . PRO A 1 182 ? 10.812 9.375 -5.727 1 96.81 182 PRO A C 1
ATOM 1407 O O . PRO A 1 182 ? 11.688 10.008 -5.117 1 96.81 182 PRO A O 1
ATOM 1410 N N . ASP A 1 183 ? 10.328 9.711 -6.871 1 93.62 183 ASP A N 1
ATOM 1411 C CA . ASP A 1 183 ? 10.93 10.812 -7.613 1 93.62 183 ASP A CA 1
ATOM 1412 C C . ASP A 1 183 ? 10.859 12.117 -6.816 1 93.62 183 ASP A C 1
ATOM 1414 O O . ASP A 1 183 ? 11.805 12.906 -6.828 1 93.62 183 ASP A O 1
ATOM 1418 N N . SER A 1 184 ? 9.82 12.375 -6.129 1 94.62 184 SER A N 1
ATOM 1419 C CA . SER A 1 184 ? 9.594 13.625 -5.414 1 94.62 184 SER A CA 1
ATOM 1420 C C . SER A 1 184 ? 10.492 13.734 -4.188 1 94.62 184 SER A C 1
ATOM 1422 O O . SER A 1 184 ? 10.625 14.812 -3.6 1 94.62 184 SER A O 1
ATOM 1424 N N . LEU A 1 185 ? 11.18 12.609 -3.799 1 96.44 185 LEU A N 1
ATOM 1425 C CA . LEU A 1 185 ? 11.914 12.609 -2.539 1 96.44 185 LEU A CA 1
ATOM 1426 C C . LEU A 1 185 ? 13.359 12.156 -2.75 1 96.44 185 LEU A C 1
ATOM 1428 O O . LEU A 1 185 ? 14.133 12.078 -1.796 1 96.44 185 LEU A O 1
ATOM 1432 N N . LYS A 1 186 ? 13.742 11.844 -3.947 1 94.12 186 LYS A N 1
ATOM 1433 C CA . LYS A 1 186 ? 15.055 11.273 -4.25 1 94.12 186 LYS A CA 1
ATOM 1434 C C . LYS A 1 186 ? 16.172 12.273 -3.938 1 94.12 186 LYS A C 1
ATOM 1436 O O . LYS A 1 186 ? 17.312 11.883 -3.727 1 94.12 186 LYS A O 1
ATOM 1441 N N . GLY A 1 187 ? 15.812 13.539 -3.896 1 93.19 187 GLY A N 1
ATOM 1442 C CA . GLY A 1 187 ? 16.797 14.57 -3.605 1 93.19 187 GLY A CA 1
ATOM 1443 C C . GLY A 1 187 ? 16.688 15.117 -2.193 1 93.19 187 GLY A C 1
ATOM 1444 O O . GLY A 1 187 ? 17.438 16.016 -1.809 1 93.19 187 GLY A O 1
ATOM 1445 N N . GLY A 1 188 ? 15.773 14.617 -1.427 1 94.75 188 GLY A N 1
ATOM 1446 C CA . GLY A 1 188 ? 15.477 15.148 -0.105 1 94.75 188 GLY A CA 1
ATOM 1447 C C . GLY A 1 188 ? 14.102 15.781 -0.015 1 94.75 188 GLY A C 1
ATOM 1448 O O . GLY A 1 188 ? 13.352 15.789 -0.993 1 94.75 188 GLY A O 1
ATOM 1449 N N . SER A 1 189 ? 13.75 16.219 1.224 1 94.19 189 SER A N 1
ATOM 1450 C CA . SER A 1 189 ? 12.438 16.828 1.442 1 94.19 189 SER A CA 1
ATOM 1451 C C . SER A 1 189 ? 12.562 18.266 1.896 1 94.19 189 SER A C 1
ATOM 1453 O O . SER A 1 189 ? 11.555 18.938 2.125 1 94.19 189 SER A O 1
ATOM 1455 N N . ALA A 1 190 ? 13.719 18.781 2.195 1 83.69 190 ALA A N 1
ATOM 1456 C CA . ALA A 1 190 ? 13.938 20.141 2.66 1 83.69 190 ALA A CA 1
ATOM 1457 C C . ALA A 1 190 ? 13.453 21.156 1.63 1 83.69 190 ALA A C 1
ATOM 1459 O O . ALA A 1 190 ? 13.656 20.984 0.427 1 83.69 190 ALA A O 1
ATOM 1460 N N . PRO A 1 191 ? 12.578 22.078 2.244 1 71.69 191 PRO A N 1
ATOM 1461 C CA . PRO A 1 191 ? 12.156 23.125 1.311 1 71.69 191 PRO A CA 1
ATOM 1462 C C . PRO A 1 191 ? 13.336 23.875 0.688 1 71.69 191 PRO A C 1
ATOM 1464 O O . PRO A 1 191 ? 14.391 24 1.319 1 71.69 191 PRO A O 1
ATOM 1467 N N . MET A 1 192 ? 13.344 23.844 -0.644 1 54.53 192 MET A N 1
ATOM 1468 C CA . MET A 1 192 ? 14.414 24.594 -1.294 1 54.53 192 MET A CA 1
ATOM 1469 C C . MET A 1 192 ? 14.562 25.984 -0.678 1 54.53 192 MET A C 1
ATOM 1471 O O . MET A 1 192 ? 13.57 26.688 -0.476 1 54.53 192 MET A O 1
ATOM 1475 N N . LYS A 1 193 ? 15.5 26.141 0.204 1 49.16 193 LYS A N 1
ATOM 1476 C CA . LYS A 1 193 ? 15.836 27.469 0.726 1 49.16 193 LYS A CA 1
ATOM 1477 C C . LYS A 1 193 ? 15.641 28.547 -0.337 1 49.16 193 LYS A C 1
ATOM 1479 O O . LYS A 1 193 ? 15.992 28.344 -1.503 1 49.16 193 LYS A O 1
ATOM 1484 N N . ASP A 1 194 ? 14.555 29.359 -0.134 1 43.03 194 ASP A N 1
ATOM 1485 C CA . ASP A 1 194 ? 14.625 30.609 -0.903 1 43.03 194 ASP A CA 1
ATOM 1486 C C . ASP A 1 194 ? 16.062 31.094 -1.017 1 43.03 194 ASP A C 1
ATOM 1488 O O . ASP A 1 194 ? 16.75 31.25 -0.007 1 43.03 194 ASP A O 1
ATOM 1492 N N . ASP A 1 195 ? 16.672 30.703 -1.979 1 37.84 195 ASP A N 1
ATOM 1493 C CA . ASP A 1 195 ? 17.891 31.484 -2.254 1 37.84 195 ASP A CA 1
ATOM 1494 C C . ASP A 1 195 ? 17.656 32.969 -1.979 1 37.84 195 ASP A C 1
ATOM 1496 O O . ASP A 1 195 ? 16.797 33.594 -2.6 1 37.84 195 ASP A O 1
ATOM 1500 N N . PRO A 1 196 ? 18.062 33.5 -0.811 1 39.84 196 PRO A N 1
ATOM 1501 C CA . PRO A 1 196 ? 18.031 34.969 -0.66 1 39.84 196 PRO A CA 1
ATOM 1502 C C . PRO A 1 196 ? 18.484 35.688 -1.916 1 39.84 196 PRO A C 1
ATOM 1504 O O . PRO A 1 196 ? 18.469 36.938 -1.955 1 39.84 196 PRO A O 1
ATOM 1507 N N . LEU A 1 197 ? 19.172 35 -2.758 1 33.84 197 LEU A N 1
ATOM 1508 C CA . LEU A 1 197 ? 19.688 35.906 -3.781 1 33.84 197 LEU A CA 1
ATOM 1509 C C . LEU A 1 197 ? 18.562 36.406 -4.684 1 33.84 197 LEU A C 1
ATOM 1511 O O . LEU A 1 197 ? 18.812 37.188 -5.598 1 33.84 197 LEU A O 1
ATOM 1515 N N . PHE A 1 198 ? 17.297 35.656 -4.68 1 28.42 198 PHE A N 1
ATOM 1516 C CA . PHE A 1 198 ? 16.375 36.562 -5.348 1 28.42 198 PHE A CA 1
ATOM 1517 C C . PHE A 1 198 ? 15.516 37.312 -4.332 1 28.42 198 PHE A C 1
ATOM 1519 O O . PHE A 1 198 ? 15.172 36.75 -3.281 1 28.42 198 PHE A O 1
ATOM 1526 N N . MET B 1 1 ? 28.094 33 19.672 1 27.48 1 MET B N 1
ATOM 1527 C CA . MET B 1 1 ? 28.234 31.719 19 1 27.48 1 MET B CA 1
ATOM 1528 C C . MET B 1 1 ? 27.219 30.703 19.547 1 27.48 1 MET B C 1
ATOM 1530 O O . MET B 1 1 ? 27.406 30.141 20.625 1 27.48 1 MET B O 1
ATOM 1534 N N . LEU B 1 2 ? 25.906 30.875 19.344 1 32.22 2 LEU B N 1
ATOM 1535 C CA . LEU B 1 2 ? 24.797 30.172 19.984 1 32.22 2 LEU B CA 1
ATOM 1536 C C . LEU B 1 2 ? 24.656 28.766 19.406 1 32.22 2 LEU B C 1
ATOM 1538 O O . LEU B 1 2 ? 24.438 28.594 18.203 1 32.22 2 LEU B O 1
ATOM 1542 N N . ARG B 1 3 ? 25.359 27.766 20.031 1 32.5 3 ARG B N 1
ATOM 1543 C CA . ARG B 1 3 ? 25.297 26.344 19.734 1 32.5 3 ARG B CA 1
ATOM 1544 C C . ARG B 1 3 ? 23.875 25.828 19.797 1 32.5 3 ARG B C 1
ATOM 1546 O O . ARG B 1 3 ? 23.219 25.938 20.844 1 32.5 3 ARG B O 1
ATOM 1553 N N . LEU B 1 4 ? 23.172 25.75 18.688 1 33.69 4 LEU B N 1
ATOM 1554 C CA . LEU B 1 4 ? 21.828 25.188 18.594 1 33.69 4 LEU B CA 1
ATOM 1555 C C . LEU B 1 4 ? 21.828 23.719 19 1 33.69 4 LEU B C 1
ATOM 1557 O O . LEU B 1 4 ? 22.5 22.906 18.375 1 33.69 4 LEU B O 1
ATOM 1561 N N . PHE B 1 5 ? 21.453 23.375 20.25 1 34.41 5 PHE B N 1
ATOM 1562 C CA . PHE B 1 5 ? 21.312 22.016 20.781 1 34.41 5 PHE B CA 1
ATOM 1563 C C . PHE B 1 5 ? 20.172 21.281 20.078 1 34.41 5 PHE B C 1
ATOM 1565 O O . PHE B 1 5 ? 19.016 21.703 20.156 1 34.41 5 PHE B O 1
ATOM 1572 N N . ARG B 1 6 ? 20.516 20.625 18.922 1 36.84 6 ARG B N 1
ATOM 1573 C CA . ARG B 1 6 ? 19.547 19.734 18.312 1 36.84 6 ARG B CA 1
ATOM 1574 C C . ARG B 1 6 ? 19.156 18.609 19.266 1 36.84 6 ARG B C 1
ATOM 1576 O O . ARG B 1 6 ? 20 17.812 19.672 1 36.84 6 ARG B O 1
ATOM 1583 N N . ILE B 1 7 ? 18.141 18.812 20 1 34.38 7 ILE B N 1
ATOM 1584 C CA . ILE B 1 7 ? 17.672 17.766 20.906 1 34.38 7 ILE B CA 1
ATOM 1585 C C . ILE B 1 7 ? 16.984 16.656 20.094 1 34.38 7 ILE B C 1
ATOM 1587 O O . ILE B 1 7 ? 15.953 16.891 19.469 1 34.38 7 ILE B O 1
ATOM 1591 N N . ALA B 1 8 ? 17.781 15.719 19.625 1 40.47 8 ALA B N 1
ATOM 1592 C CA . ALA B 1 8 ? 17.219 14.508 19.047 1 40.47 8 ALA B CA 1
ATOM 1593 C C . ALA B 1 8 ? 16.531 13.656 20.109 1 40.47 8 ALA B C 1
ATOM 1595 O O . ALA B 1 8 ? 17.156 13.266 21.094 1 40.47 8 ALA B O 1
ATOM 1596 N N . SER B 1 9 ? 15.258 13.766 20.297 1 39.72 9 SER B N 1
ATOM 1597 C CA . SER B 1 9 ? 14.594 12.898 21.266 1 39.72 9 SER B CA 1
ATOM 1598 C C . SER B 1 9 ? 14.438 11.484 20.719 1 39.72 9 SER B C 1
ATOM 1600 O O . SER B 1 9 ? 14.008 11.297 19.578 1 39.72 9 SER B O 1
ATOM 1602 N N . LYS B 1 10 ? 15.18 10.586 21.344 1 45.06 10 LYS B N 1
ATOM 1603 C CA . LYS B 1 10 ? 15.078 9.172 21 1 45.06 10 LYS B CA 1
ATOM 1604 C C . LYS B 1 10 ? 13.703 8.609 21.375 1 45.06 10 LYS B C 1
ATOM 1606 O O . LYS B 1 10 ? 13.273 8.719 22.516 1 45.06 10 LYS B O 1
ATOM 1611 N N . VAL B 1 11 ? 12.828 8.406 20.484 1 45.62 11 VAL B N 1
ATOM 1612 C CA . VAL B 1 11 ? 11.57 7.734 20.797 1 45.62 11 VAL B CA 1
ATOM 1613 C C . VAL B 1 11 ? 11.844 6.285 21.203 1 45.62 11 VAL B C 1
ATOM 1615 O O . VAL B 1 11 ? 12.594 5.578 20.531 1 45.62 11 VAL B O 1
ATOM 1618 N N . SER B 1 12 ? 11.555 5.973 22.516 1 39.78 12 SER B N 1
ATOM 1619 C CA . SER B 1 12 ? 11.805 4.648 23.078 1 39.78 12 SER B CA 1
ATOM 1620 C C . SER B 1 12 ? 11.055 3.57 22.297 1 39.78 12 SER B C 1
ATOM 1622 O O . SER B 1 12 ? 9.859 3.717 22.016 1 39.78 12 SER B O 1
ATOM 1624 N N . ALA B 1 13 ? 11.758 2.719 21.828 1 40.16 13 ALA B N 1
ATOM 1625 C CA . ALA B 1 13 ? 11.188 1.587 21.094 1 40.16 13 ALA B CA 1
ATOM 1626 C C . ALA B 1 13 ? 10.477 0.628 22.047 1 40.16 13 ALA B C 1
ATOM 1628 O O . ALA B 1 13 ? 10.992 0.299 23.109 1 40.16 13 ALA B O 1
ATOM 1629 N N . PRO B 1 14 ? 9.211 0.482 22 1 30.89 14 PRO B N 1
ATOM 1630 C CA . PRO B 1 14 ? 8.656 -0.583 22.844 1 30.89 14 PRO B CA 1
ATOM 1631 C C . PRO B 1 14 ? 9.484 -1.866 22.781 1 30.89 14 PRO B C 1
ATOM 1633 O O . PRO B 1 14 ? 10.133 -2.139 21.766 1 30.89 14 PRO B O 1
ATOM 1636 N N . ARG B 1 15 ? 9.68 -2.52 23.984 1 32.88 15 ARG B N 1
ATOM 1637 C CA . ARG B 1 15 ? 10.383 -3.789 24.109 1 32.88 15 ARG B CA 1
ATOM 1638 C C . ARG B 1 15 ? 9.75 -4.863 23.219 1 32.88 15 ARG B C 1
ATOM 1640 O O . ARG B 1 15 ? 8.594 -5.234 23.422 1 32.88 15 ARG B O 1
ATOM 1647 N N . THR B 1 16 ? 10.18 -5.004 22.031 1 28.88 16 THR B N 1
ATOM 1648 C CA . THR B 1 16 ? 9.758 -6.152 21.234 1 28.88 16 THR B CA 1
ATOM 1649 C C . THR B 1 16 ? 10.18 -7.457 21.891 1 28.88 16 THR B C 1
ATOM 1651 O O . THR B 1 16 ? 11.312 -7.578 22.359 1 28.88 16 THR B O 1
ATOM 1654 N N . ARG B 1 17 ? 9.25 -8.203 22.516 1 30.75 17 ARG B N 1
ATOM 1655 C CA . ARG B 1 17 ? 9.555 -9.578 22.891 1 30.75 17 ARG B CA 1
ATOM 1656 C C . ARG B 1 17 ? 10.422 -10.25 21.828 1 30.75 17 ARG B C 1
ATOM 1658 O O . ARG B 1 17 ? 10.258 -10.008 20.641 1 30.75 17 ARG B O 1
ATOM 1665 N N . PRO B 1 18 ? 11.398 -11.055 22.328 1 28.88 18 PRO B N 1
ATOM 1666 C CA . PRO B 1 18 ? 12.266 -11.758 21.375 1 28.88 18 PRO B CA 1
ATOM 1667 C C . PRO B 1 18 ? 11.477 -12.562 20.344 1 28.88 18 PRO B C 1
ATOM 1669 O O . PRO B 1 18 ? 10.586 -13.336 20.703 1 28.88 18 PRO B O 1
ATOM 1672 N N . LEU B 1 19 ? 11.25 -12.062 19.234 1 30.64 19 LEU B N 1
ATOM 1673 C CA . LEU B 1 19 ? 10.742 -12.977 18.219 1 30.64 19 LEU B CA 1
ATOM 1674 C C . LEU B 1 19 ? 11.57 -14.258 18.172 1 30.64 19 LEU B C 1
ATOM 1676 O O . LEU B 1 19 ? 12.797 -14.203 18.094 1 30.64 19 LEU B O 1
ATOM 1680 N N . HIS B 1 20 ? 11.156 -15.273 18.875 1 28.88 20 HIS B N 1
ATOM 1681 C CA . HIS B 1 20 ? 11.75 -16.562 18.547 1 28.88 20 HIS B CA 1
ATOM 1682 C C . HIS B 1 20 ? 12.102 -16.641 17.062 1 28.88 20 HIS B C 1
ATOM 1684 O O . HIS B 1 20 ? 11.312 -16.234 16.203 1 28.88 20 HIS B O 1
ATOM 1690 N N . ASN B 1 21 ? 13.359 -16.594 16.797 1 29.12 21 ASN B N 1
ATOM 1691 C CA . ASN B 1 21 ? 13.953 -16.734 15.469 1 29.12 21 ASN B CA 1
ATOM 1692 C C . ASN B 1 21 ? 13.328 -17.891 14.688 1 29.12 21 ASN B C 1
ATOM 1694 O O . ASN B 1 21 ? 13.836 -19 14.703 1 29.12 21 ASN B O 1
ATOM 1698 N N . SER B 1 22 ? 12.164 -18.422 15.086 1 30.88 22 SER B N 1
ATOM 1699 C CA . SER B 1 22 ? 11.727 -19.469 14.156 1 30.88 22 SER B CA 1
ATOM 1700 C C . SER B 1 22 ? 12.023 -19.078 12.711 1 30.88 22 SER B C 1
ATOM 1702 O O . SER B 1 22 ? 12.055 -17.891 12.375 1 30.88 22 SER B O 1
ATOM 1704 N N . ALA B 1 23 ? 12.57 -19.859 11.914 1 35.16 23 ALA B N 1
ATOM 1705 C CA . ALA B 1 23 ? 12.984 -19.641 10.531 1 35.16 23 ALA B CA 1
ATOM 1706 C C . ALA B 1 23 ? 12.125 -18.547 9.867 1 35.16 23 ALA B C 1
ATOM 1708 O O . ALA B 1 23 ? 10.898 -18.594 9.938 1 35.16 23 ALA B O 1
ATOM 1709 N N . PRO B 1 24 ? 12.523 -17.297 9.75 1 41.28 24 PRO B N 1
ATOM 1710 C CA . PRO B 1 24 ? 11.906 -16.078 9.227 1 41.28 24 PRO B CA 1
ATOM 1711 C C . PRO B 1 24 ? 10.969 -16.344 8.047 1 41.28 24 PRO B C 1
ATOM 1713 O O . PRO B 1 24 ? 10.672 -15.43 7.277 1 41.28 24 PRO B O 1
ATOM 1716 N N . SER B 1 25 ? 11.055 -17.547 7.496 1 48.09 25 SER B N 1
ATOM 1717 C CA . SER B 1 25 ? 10.648 -17.812 6.121 1 48.09 25 SER B CA 1
ATOM 1718 C C . SER B 1 25 ? 9.156 -17.609 5.93 1 48.09 25 SER B C 1
ATOM 1720 O O . SER B 1 25 ? 8.609 -17.922 4.867 1 48.09 25 SER B O 1
ATOM 1722 N N . SER B 1 26 ? 8.281 -17.328 7.129 1 63.69 26 SER B N 1
ATOM 1723 C CA . SER B 1 26 ? 6.836 -17.438 6.98 1 63.69 26 SER B CA 1
ATOM 1724 C C . SER B 1 26 ? 6.219 -16.109 6.578 1 63.69 26 SER B C 1
ATOM 1726 O O . SER B 1 26 ? 6.797 -15.047 6.836 1 63.69 26 SER B O 1
ATOM 1728 N N . PHE B 1 27 ? 5.375 -16.156 5.742 1 82.25 27 PHE B N 1
ATOM 1729 C CA . PHE B 1 27 ? 4.547 -15.008 5.418 1 82.25 27 PHE B CA 1
ATOM 1730 C C . PHE B 1 27 ? 3.93 -14.414 6.676 1 82.25 27 PHE B C 1
ATOM 1732 O O . PHE B 1 27 ? 3.916 -15.055 7.73 1 82.25 27 PHE B O 1
ATOM 1739 N N . LEU B 1 28 ? 3.812 -13.242 6.781 1 90.44 28 LEU B N 1
ATOM 1740 C CA . LEU B 1 28 ? 3.234 -12.492 7.891 1 90.44 28 LEU B CA 1
ATOM 1741 C C . LEU B 1 28 ? 1.712 -12.484 7.809 1 90.44 28 LEU B C 1
ATOM 1743 O O . LEU B 1 28 ? 1.143 -12.25 6.742 1 90.44 28 LEU B O 1
ATOM 1747 N N . LEU B 1 29 ? 1.029 -12.984 8.82 1 94.25 29 LEU B N 1
ATOM 1748 C CA . LEU B 1 29 ? -0.409 -12.836 9.016 1 94.25 29 LEU B CA 1
ATOM 1749 C C . LEU B 1 29 ? -0.708 -11.945 10.219 1 94.25 29 LEU B C 1
ATOM 1751 O O . LEU B 1 29 ? -0.207 -12.188 11.32 1 94.25 29 LEU B O 1
ATOM 1755 N N . ARG B 1 30 ? -1.488 -10.922 10.094 1 97.25 30 ARG B N 1
ATOM 1756 C CA . ARG B 1 30 ? -1.81 -9.977 11.156 1 97.25 30 ARG B CA 1
ATOM 1757 C C . ARG B 1 30 ? -3.287 -9.594 11.125 1 97.25 30 ARG B C 1
ATOM 1759 O O . ARG B 1 30 ? -3.82 -9.242 10.07 1 97.25 30 ARG B O 1
ATOM 1766 N N . SER B 1 31 ? -3.967 -9.695 12.258 1 97.56 31 SER B N 1
ATOM 1767 C CA . SER B 1 31 ? -5.363 -9.289 12.398 1 97.56 31 SER B CA 1
ATOM 1768 C C . SER B 1 31 ? -5.473 -7.879 12.961 1 97.56 31 SER B C 1
ATOM 1770 O O . SER B 1 31 ? -4.48 -7.301 13.406 1 97.56 31 SER B O 1
ATOM 1772 N N . LEU B 1 32 ? -6.688 -7.355 12.891 1 97.69 32 LEU B N 1
ATOM 1773 C CA . LEU B 1 32 ? -6.926 -6.062 13.523 1 97.69 32 LEU B CA 1
ATOM 1774 C C . LEU B 1 32 ? -6.656 -6.133 15.023 1 97.69 32 LEU B C 1
ATOM 1776 O O . LEU B 1 32 ? -6.16 -5.168 15.609 1 97.69 32 LEU B O 1
ATOM 1780 N N . GLU B 1 33 ? -6.965 -7.227 15.602 1 97.5 33 GLU B N 1
ATOM 1781 C CA . GLU B 1 33 ? -6.707 -7.395 17.031 1 97.5 33 GLU B CA 1
ATOM 1782 C C . GLU B 1 33 ? -5.211 -7.348 17.328 1 97.5 33 GLU B C 1
ATOM 1784 O O . GLU B 1 33 ? -4.793 -6.754 18.328 1 97.5 33 GLU B O 1
ATOM 1789 N N . ASP B 1 34 ? -4.387 -8 16.5 1 97.06 34 ASP B N 1
ATOM 1790 C CA . ASP B 1 34 ? -2.938 -7.91 16.641 1 97.06 34 ASP B CA 1
ATOM 1791 C C . ASP B 1 34 ? -2.471 -6.457 16.594 1 97.06 34 ASP B C 1
ATOM 1793 O O . ASP B 1 34 ? -1.628 -6.047 17.391 1 97.06 34 ASP B O 1
ATOM 1797 N N . VAL B 1 35 ? -3.07 -5.695 15.656 1 97.56 35 VAL B N 1
ATOM 1798 C CA . VAL B 1 35 ? -2.713 -4.293 15.492 1 97.56 35 VAL B CA 1
ATOM 1799 C C . VAL B 1 35 ? -3.08 -3.51 16.75 1 97.56 35 VAL B C 1
ATOM 1801 O O . VAL B 1 35 ? -2.277 -2.721 17.25 1 97.56 35 VAL B O 1
ATOM 1804 N N . ARG B 1 36 ? -4.238 -3.723 17.266 1 97.19 36 ARG B N 1
ATOM 1805 C CA . ARG B 1 36 ? -4.695 -3.061 18.484 1 97.19 36 ARG B CA 1
ATOM 1806 C C . ARG B 1 36 ? -3.785 -3.391 19.656 1 97.19 36 ARG B C 1
ATOM 1808 O O . ARG B 1 36 ? -3.371 -2.496 20.406 1 97.19 36 ARG B O 1
ATOM 1815 N N . GLN B 1 37 ? -3.389 -4.613 19.797 1 96.75 37 GLN B N 1
ATOM 1816 C CA . GLN B 1 37 ? -2.588 -5.078 20.922 1 96.75 37 GLN B CA 1
ATOM 1817 C C . GLN B 1 37 ? -1.165 -4.535 20.844 1 96.75 37 GLN B C 1
ATOM 1819 O O . GLN B 1 37 ? -0.495 -4.395 21.875 1 96.75 37 GLN B O 1
ATOM 1824 N N . SER B 1 38 ? -0.756 -4.207 19.688 1 95.25 38 SER B N 1
ATOM 1825 C CA . SER B 1 38 ? 0.61 -3.729 19.5 1 95.25 38 SER B CA 1
ATOM 1826 C C . SER B 1 38 ? 0.691 -2.215 19.672 1 95.25 38 SER B C 1
ATOM 1828 O O . SER B 1 38 ? 1.759 -1.622 19.516 1 95.25 38 SER B O 1
ATOM 1830 N N . GLY B 1 39 ? -0.446 -1.521 19.969 1 95.12 39 GLY B N 1
ATOM 1831 C CA . GLY B 1 39 ? -0.445 -0.079 20.156 1 95.12 39 GLY B CA 1
ATOM 1832 C C . GLY B 1 39 ? -0.276 0.694 18.859 1 95.12 39 GLY B C 1
ATOM 1833 O O . GLY B 1 39 ? 0.261 1.804 18.859 1 95.12 39 GLY B O 1
ATOM 1834 N N . ARG B 1 40 ? -0.688 0.119 17.781 1 96.56 40 ARG B N 1
ATOM 1835 C CA . ARG B 1 40 ? -0.44 0.715 16.484 1 96.56 40 ARG B CA 1
ATOM 1836 C C . ARG B 1 40 ? -1.707 1.353 15.922 1 96.56 40 ARG B C 1
ATOM 1838 O O . ARG B 1 40 ? -1.786 1.646 14.727 1 96.56 40 ARG B O 1
ATOM 1845 N N . VAL B 1 41 ? -2.691 1.476 16.781 1 97.31 41 VAL B N 1
ATOM 1846 C CA . VAL B 1 41 ? -3.881 2.244 16.438 1 97.31 41 VAL B CA 1
ATOM 1847 C C . VAL B 1 41 ? -3.754 3.668 16.969 1 97.31 41 VAL B C 1
ATOM 1849 O O . VAL B 1 41 ? -3.67 3.879 18.188 1 97.31 41 VAL B O 1
ATOM 1852 N N . ILE B 1 42 ? -3.648 4.617 16.031 1 96.31 42 ILE B N 1
ATOM 1853 C CA . ILE B 1 42 ? -3.471 6.023 16.359 1 96.31 42 ILE B CA 1
ATOM 1854 C C . ILE B 1 42 ? -4.75 6.793 16.047 1 96.31 42 ILE B C 1
ATOM 1856 O O . ILE B 1 42 ? -5.312 6.668 14.961 1 96.31 42 ILE B O 1
ATOM 1860 N N . THR B 1 43 ? -5.219 7.602 16.984 1 94.94 43 THR B N 1
ATOM 1861 C CA . THR B 1 43 ? -6.406 8.43 16.797 1 94.94 43 THR B CA 1
ATOM 1862 C C . THR B 1 43 ? -6.059 9.914 16.906 1 94.94 43 THR B C 1
ATOM 1864 O O . THR B 1 43 ? -5.32 10.312 17.812 1 94.94 43 THR B O 1
ATOM 1867 N N . SER B 1 44 ? -6.531 10.641 15.93 1 92.31 44 SER B N 1
ATOM 1868 C CA . SER B 1 44 ? -6.316 12.078 16.016 1 92.31 44 SER B CA 1
ATOM 1869 C C . SER B 1 44 ? -6.973 12.672 17.25 1 92.31 44 SER B C 1
ATOM 1871 O O . SER B 1 44 ? -7.895 12.07 17.812 1 92.31 44 SER B O 1
ATOM 1873 N N . ILE B 1 45 ? -6.48 13.852 17.688 1 85.25 45 ILE B N 1
ATOM 1874 C CA . ILE B 1 45 ? -6.934 14.5 18.922 1 85.25 45 ILE B CA 1
ATOM 1875 C C . ILE B 1 45 ? -8.438 14.773 18.828 1 85.25 45 ILE B C 1
ATOM 1877 O O . ILE B 1 45 ? -9.156 14.609 19.812 1 85.25 45 ILE B O 1
ATOM 1881 N N . ASP B 1 46 ? -8.922 15.148 17.688 1 90.81 46 ASP B N 1
ATOM 1882 C CA . ASP B 1 46 ? -10.336 15.492 17.516 1 90.81 46 ASP B CA 1
ATOM 1883 C C . ASP B 1 46 ? -11.164 14.258 17.188 1 90.81 46 ASP B C 1
ATOM 1885 O O . ASP B 1 46 ? -12.352 14.367 16.875 1 90.81 46 ASP B O 1
ATOM 1889 N N . ASP B 1 47 ? -10.602 13.078 17.125 1 93.56 47 ASP B N 1
ATOM 1890 C CA . ASP B 1 47 ? -11.234 11.781 16.922 1 93.56 47 ASP B CA 1
ATOM 1891 C C . ASP B 1 47 ? -11.766 11.648 15.492 1 93.56 47 ASP B C 1
ATOM 1893 O O . ASP B 1 47 ? -12.578 10.773 15.203 1 93.56 47 ASP B O 1
ATOM 1897 N N . ALA B 1 48 ? -11.367 12.539 14.578 1 96.19 48 ALA B N 1
ATOM 1898 C CA . ALA B 1 48 ? -11.867 12.547 13.211 1 96.19 48 ALA B CA 1
ATOM 1899 C C . ALA B 1 48 ? -11.172 11.492 12.359 1 96.19 48 ALA B C 1
ATOM 1901 O O . ALA B 1 48 ? -11.688 11.094 11.312 1 96.19 48 ALA B O 1
ATOM 1902 N N . LEU B 1 49 ? -10.023 11.062 12.766 1 97.31 49 LEU B N 1
ATOM 1903 C CA . LEU B 1 49 ? -9.227 10.117 11.992 1 97.31 49 LEU B CA 1
ATOM 1904 C C . LEU B 1 49 ? -8.625 9.047 12.906 1 97.31 49 LEU B C 1
ATOM 1906 O O . LEU B 1 49 ? -7.977 9.367 13.906 1 97.31 49 LEU B O 1
ATOM 1910 N N . GLU B 1 50 ? -8.883 7.828 12.656 1 97.69 50 GLU B N 1
ATOM 1911 C CA . GLU B 1 50 ? -8.203 6.68 13.242 1 97.69 50 GLU B CA 1
ATOM 1912 C C . GLU B 1 50 ? -7.332 5.965 12.219 1 97.69 50 GLU B C 1
ATOM 1914 O O . GLU B 1 50 ? -7.809 5.586 11.141 1 97.69 50 GLU B O 1
ATOM 1919 N N . THR B 1 51 ? -6.078 5.855 12.523 1 98 51 THR B N 1
ATOM 1920 C CA . THR B 1 51 ? -5.117 5.172 11.664 1 98 51 THR B CA 1
ATOM 1921 C C . THR B 1 51 ? -4.664 3.859 12.305 1 98 51 THR B C 1
ATOM 1923 O O . THR B 1 51 ? -4.168 3.85 13.43 1 98 51 THR B O 1
ATOM 1926 N N . ARG B 1 52 ? -4.871 2.775 11.594 1 98.56 52 ARG B N 1
ATOM 1927 C CA . ARG B 1 52 ? -4.445 1.445 12.023 1 98.56 52 ARG B CA 1
ATOM 1928 C C . ARG B 1 52 ? -3.238 0.977 11.211 1 98.56 52 ARG B C 1
ATOM 1930 O O . ARG B 1 52 ? -3.369 0.62 10.039 1 98.56 52 ARG B O 1
ATOM 1937 N N . ARG B 1 53 ? -2.08 0.955 11.852 1 98.62 53 ARG B N 1
ATOM 1938 C CA . ARG B 1 53 ? -0.831 0.708 11.141 1 98.62 53 ARG B CA 1
ATOM 1939 C C . ARG B 1 53 ? -0.507 -0.782 11.102 1 98.62 53 ARG B C 1
ATOM 1941 O O . ARG B 1 53 ? 0.027 -1.331 12.07 1 98.62 53 ARG B O 1
ATOM 1948 N N . TYR B 1 54 ? -0.764 -1.424 9.977 1 98.69 54 TYR B N 1
ATOM 1949 C CA . TYR B 1 54 ? -0.598 -2.865 9.82 1 98.69 54 TYR B CA 1
ATOM 1950 C C . TYR B 1 54 ? 0.855 -3.217 9.523 1 98.69 54 TYR B C 1
ATOM 1952 O O . TYR B 1 54 ? 1.368 -4.223 10.023 1 98.69 54 TYR B O 1
ATOM 1960 N N . LEU B 1 55 ? 1.49 -2.52 8.656 1 98.56 55 LEU B N 1
ATOM 1961 C CA . LEU B 1 55 ? 2.908 -2.672 8.352 1 98.56 55 LEU B CA 1
ATOM 1962 C C . LEU B 1 55 ? 3.668 -1.383 8.648 1 98.56 55 LEU B C 1
ATOM 1964 O O . LEU B 1 55 ? 3.229 -0.298 8.258 1 98.56 55 LEU B O 1
ATOM 1968 N N . VAL B 1 56 ? 4.75 -1.522 9.32 1 98.31 56 VAL B N 1
ATOM 1969 C CA . VAL B 1 56 ? 5.625 -0.402 9.641 1 98.31 56 VAL B CA 1
ATOM 1970 C C . VAL B 1 56 ? 7.051 -0.715 9.203 1 98.31 56 VAL B C 1
ATOM 1972 O O . VAL B 1 56 ? 7.312 -1.776 8.625 1 98.31 56 VAL B O 1
ATOM 1975 N N . ARG B 1 57 ? 7.953 0.193 9.43 1 97.81 57 ARG B N 1
ATOM 1976 C CA . ARG B 1 57 ? 9.32 0.083 8.93 1 97.81 57 ARG B CA 1
ATOM 1977 C C . ARG B 1 57 ? 9.953 -1.235 9.359 1 97.81 57 ARG B C 1
ATOM 1979 O O . ARG B 1 57 ? 10.664 -1.873 8.578 1 97.81 57 ARG B O 1
ATOM 1986 N N . SER B 1 58 ? 9.68 -1.643 10.602 1 96.44 58 SER B N 1
ATOM 1987 C CA . SER B 1 58 ? 10.336 -2.824 11.148 1 96.44 58 SER B CA 1
ATOM 1988 C C . SER B 1 58 ? 9.867 -4.094 10.445 1 96.44 58 SER B C 1
ATOM 1990 O O . SER B 1 58 ? 10.492 -5.148 10.578 1 96.44 58 SER B O 1
ATOM 1992 N N . ASP B 1 59 ? 8.805 -4.027 9.719 1 96.31 59 ASP B N 1
ATOM 1993 C CA . ASP B 1 59 ? 8.328 -5.184 8.961 1 96.31 59 ASP B CA 1
ATOM 1994 C C . ASP B 1 59 ? 9.141 -5.371 7.68 1 96.31 59 ASP B C 1
ATOM 1996 O O . ASP B 1 59 ? 8.969 -6.367 6.973 1 96.31 59 ASP B O 1
ATOM 2000 N N . ALA B 1 60 ? 9.914 -4.383 7.262 1 96.06 60 ALA B N 1
ATOM 2001 C CA . ALA B 1 60 ? 10.992 -4.477 6.277 1 96.06 60 ALA B CA 1
ATOM 2002 C C . ALA B 1 60 ? 10.438 -4.734 4.879 1 96.06 60 ALA B C 1
ATOM 2004 O O . ALA B 1 60 ? 11.023 -5.492 4.102 1 96.06 60 ALA B O 1
ATOM 2005 N N . CYS B 1 61 ? 9.281 -4.098 4.543 1 97.25 61 CYS B N 1
ATOM 2006 C CA . CYS B 1 61 ? 8.664 -4.266 3.234 1 97.25 61 CYS B CA 1
ATOM 2007 C C . CYS B 1 61 ? 9.039 -3.123 2.301 1 97.25 61 CYS B C 1
ATOM 2009 O O . CYS B 1 61 ? 8.773 -3.184 1.099 1 97.25 61 CYS B O 1
ATOM 2011 N N . GLY B 1 62 ? 9.633 -2.064 2.834 1 97.31 62 GLY B N 1
ATOM 2012 C CA . GLY B 1 62 ? 9.969 -0.889 2.047 1 97.31 62 GLY B CA 1
ATOM 2013 C C . GLY B 1 62 ? 8.836 0.117 1.963 1 97.31 62 GLY B C 1
ATOM 2014 O O . GLY B 1 62 ? 8.969 1.152 1.307 1 97.31 62 GLY B O 1
ATOM 2015 N N . PHE B 1 63 ? 7.73 -0.173 2.547 1 98.62 63 PHE B N 1
ATOM 2016 C CA . PHE B 1 63 ? 6.566 0.691 2.695 1 98.62 63 PHE B CA 1
ATOM 2017 C C . PHE B 1 63 ? 5.812 0.369 3.98 1 98.62 63 PHE B C 1
ATOM 2019 O O . PHE B 1 63 ? 6.066 -0.66 4.613 1 98.62 63 PHE B O 1
ATOM 2026 N N . SER B 1 64 ? 5.023 1.272 4.473 1 98.75 64 SER B N 1
ATOM 2027 C CA . SER B 1 64 ? 4.047 0.979 5.516 1 98.75 64 SER B CA 1
ATOM 2028 C C . SER B 1 64 ? 2.629 0.958 4.957 1 98.75 64 SER B C 1
ATOM 2030 O O . SER B 1 64 ? 2.359 1.551 3.912 1 98.75 64 SER B O 1
ATOM 2032 N N . LEU B 1 65 ? 1.773 0.222 5.539 1 98.88 65 LEU B N 1
ATOM 2033 C CA . LEU B 1 65 ? 0.394 0.011 5.117 1 98.88 65 LEU B CA 1
ATOM 2034 C C . LEU B 1 65 ? -0.569 0.216 6.281 1 98.88 65 LEU B C 1
ATOM 2036 O O . LEU B 1 65 ? -0.402 -0.387 7.344 1 98.88 65 LEU B O 1
ATOM 2040 N N . GLN B 1 66 ? -1.563 1.091 6.055 1 98.75 66 GLN B N 1
ATOM 2041 C CA . GLN B 1 66 ? -2.492 1.435 7.125 1 98.75 66 GLN B CA 1
ATOM 2042 C C . GLN B 1 66 ? -3.939 1.355 6.645 1 98.75 66 GLN B C 1
ATOM 2044 O O . GLN B 1 66 ? -4.207 1.476 5.449 1 98.75 66 GLN B O 1
ATOM 2049 N N . HIS B 1 67 ? -4.805 1.101 7.508 1 98.88 67 HIS B N 1
ATOM 2050 C CA . HIS B 1 67 ? -6.234 1.312 7.328 1 98.88 67 HIS B CA 1
ATOM 2051 C C . HIS B 1 67 ? -6.688 2.609 7.992 1 98.88 67 HIS B C 1
ATOM 2053 O O . HIS B 1 67 ? -6.496 2.797 9.195 1 98.88 67 HIS B O 1
ATOM 2059 N N . GLU B 1 68 ? -7.191 3.547 7.199 1 98.62 68 GLU B N 1
ATOM 2060 C CA . GLU B 1 68 ? -7.699 4.828 7.676 1 98.62 68 GLU B CA 1
ATOM 2061 C C . GLU B 1 68 ? -9.211 4.781 7.871 1 98.62 68 GLU B C 1
ATOM 2063 O O . GLU B 1 68 ? -9.953 4.375 6.973 1 98.62 68 GLU B O 1
ATOM 2068 N N . VAL B 1 69 ? -9.633 5.207 9 1 98.69 69 VAL B N 1
ATOM 2069 C CA . VAL B 1 69 ? -11.055 5.379 9.273 1 98.69 69 VAL B CA 1
ATOM 2070 C C . VAL B 1 69 ? -11.352 6.848 9.578 1 98.69 69 VAL B C 1
ATOM 2072 O O . VAL B 1 69 ? -10.93 7.363 10.617 1 98.69 69 VAL B O 1
ATOM 2075 N N . LEU B 1 70 ? -11.992 7.5 8.68 1 98.62 70 LEU B N 1
ATOM 2076 C CA . LEU B 1 70 ? -12.383 8.898 8.852 1 98.62 70 LEU B CA 1
ATOM 2077 C C . LEU B 1 70 ? -13.859 9.008 9.227 1 98.62 70 LEU B C 1
ATOM 2079 O O . LEU B 1 70 ? -14.695 8.297 8.664 1 98.62 70 LEU B O 1
ATOM 2083 N N . LYS B 1 71 ? -14.203 9.906 10.07 1 98.19 71 LYS B N 1
ATOM 2084 C CA . LYS B 1 71 ? -15.57 10.094 10.523 1 98.19 71 LYS B CA 1
ATOM 2085 C C . LYS B 1 71 ? -16.156 11.383 9.969 1 98.19 71 LYS B C 1
ATOM 2087 O O . LYS B 1 71 ? -15.438 12.352 9.727 1 98.19 71 LYS B O 1
ATOM 2092 N N . LYS B 1 72 ? -17.484 11.289 9.852 1 97.19 72 LYS B N 1
ATOM 2093 C CA . LYS B 1 72 ? -18.188 12.508 9.461 1 97.19 72 LYS B CA 1
ATOM 2094 C C . LYS B 1 72 ? -17.984 13.617 10.492 1 97.19 72 LYS B C 1
ATOM 2096 O O . LYS B 1 72 ? -18.031 13.359 11.695 1 97.19 72 LYS B O 1
ATOM 2101 N N . GLY B 1 73 ? -17.766 14.836 10 1 94.19 73 GLY B N 1
ATOM 2102 C CA . GLY B 1 73 ? -17.484 15.969 10.867 1 94.19 73 GLY B CA 1
ATOM 2103 C C . GLY B 1 73 ? -16.594 17 10.211 1 94.19 73 GLY B C 1
ATOM 2104 O O . GLY B 1 73 ? -16.812 17.391 9.062 1 94.19 73 GLY B O 1
ATOM 2105 N N . ALA B 1 74 ? -15.664 17.516 11.016 1 92.88 74 ALA B N 1
ATOM 2106 C CA . ALA B 1 74 ? -14.719 18.484 10.477 1 92.88 74 ALA B CA 1
ATOM 2107 C C . ALA B 1 74 ? -13.781 17.844 9.461 1 92.88 74 ALA B C 1
ATOM 2109 O O . ALA B 1 74 ? -13.406 16.672 9.602 1 92.88 74 ALA B O 1
ATOM 2110 N N . PRO B 1 75 ? -13.461 18.562 8.484 1 95.31 75 PRO B N 1
ATOM 2111 C CA . PRO B 1 75 ? -12.523 18.031 7.492 1 95.31 75 PRO B CA 1
ATOM 2112 C C . PRO B 1 75 ? -11.211 17.562 8.117 1 95.31 75 PRO B C 1
ATOM 2114 O O . PRO B 1 75 ? -10.734 18.172 9.07 1 95.31 75 PRO B O 1
ATOM 2117 N N . VAL B 1 76 ? -10.641 16.516 7.566 1 96.44 76 VAL B N 1
ATOM 2118 C CA . VAL B 1 76 ? -9.367 15.969 8.008 1 96.44 76 VAL B CA 1
ATOM 2119 C C . VAL B 1 76 ? -8.25 16.469 7.09 1 96.44 76 VAL B C 1
ATOM 2121 O O . VAL B 1 76 ? -8.297 16.281 5.875 1 96.44 76 VAL B O 1
ATOM 2124 N N . ARG B 1 77 ? -7.266 17.094 7.66 1 93.69 77 ARG B N 1
ATOM 2125 C CA . ARG B 1 77 ? -6.113 17.594 6.906 1 93.69 77 ARG B CA 1
ATOM 2126 C C . ARG B 1 77 ? -5.02 16.531 6.828 1 93.69 77 ARG B C 1
ATOM 2128 O O . ARG B 1 77 ? -4.652 15.93 7.84 1 93.69 77 ARG B O 1
ATOM 2135 N N . LEU B 1 78 ? -4.543 16.266 5.641 1 94.75 78 LEU B N 1
ATOM 2136 C CA . LEU B 1 78 ? -3.451 15.328 5.387 1 94.75 78 LEU B CA 1
ATOM 2137 C C . LEU B 1 78 ? -2.307 16.016 4.656 1 94.75 78 LEU B C 1
ATOM 2139 O O . LEU B 1 78 ? -2.496 16.547 3.557 1 94.75 78 LEU B O 1
ATOM 2143 N N . GLU B 1 79 ? -1.125 16 5.211 1 93.75 79 GLU B N 1
ATOM 2144 C CA . GLU B 1 79 ? 0.088 16.625 4.684 1 93.75 79 GLU B CA 1
ATOM 2145 C C . GLU B 1 79 ? 1.337 15.898 5.18 1 93.75 79 GLU B C 1
ATOM 2147 O O . GLU B 1 79 ? 1.628 15.898 6.379 1 93.75 79 GLU B O 1
ATOM 2152 N N . TYR B 1 80 ? 2.074 15.383 4.266 1 95.81 80 TYR B N 1
ATOM 2153 C CA . TYR B 1 80 ? 3.266 14.602 4.59 1 95.81 80 TYR B CA 1
ATOM 2154 C C . TYR B 1 80 ? 4.445 15.023 3.721 1 95.81 80 TYR B C 1
ATOM 2156 O O . TYR B 1 80 ? 4.676 14.453 2.656 1 95.81 80 TYR B O 1
ATOM 2164 N N . ARG B 1 81 ? 5.281 15.867 4.16 1 94.38 81 ARG B N 1
ATOM 2165 C CA . ARG B 1 81 ? 6.34 16.453 3.34 1 94.38 81 ARG B CA 1
ATOM 2166 C C . ARG B 1 81 ? 7.512 15.484 3.193 1 94.38 81 ARG B C 1
ATOM 2168 O O . ARG B 1 81 ? 8.391 15.695 2.355 1 94.38 81 ARG B O 1
ATOM 2175 N N . ASN B 1 82 ? 7.562 14.508 4.113 1 97.19 82 ASN B N 1
ATOM 2176 C CA . ASN B 1 82 ? 8.688 13.578 4.098 1 97.19 82 ASN B CA 1
ATOM 2177 C C . ASN B 1 82 ? 8.297 12.227 3.521 1 97.19 82 ASN B C 1
ATOM 2179 O O . ASN B 1 82 ? 9.094 11.289 3.527 1 97.19 82 ASN B O 1
ATOM 2183 N N . HIS B 1 83 ? 7.027 12.07 3.113 1 97.94 83 HIS B N 1
ATOM 2184 C CA . HIS B 1 83 ? 6.496 10.797 2.631 1 97.94 83 HIS B CA 1
ATOM 2185 C C . HIS B 1 83 ? 5.648 10.992 1.38 1 97.94 83 HIS B C 1
ATOM 2187 O O . HIS B 1 83 ? 4.875 11.953 1.292 1 97.94 83 HIS B O 1
ATOM 2193 N N . VAL B 1 84 ? 5.844 10.117 0.379 1 97.94 84 VAL B N 1
ATOM 2194 C CA . VAL B 1 84 ? 4.719 9.922 -0.526 1 97.94 84 VAL B CA 1
ATOM 2195 C C . VAL B 1 84 ? 3.594 9.18 0.201 1 97.94 84 VAL B C 1
ATOM 2197 O O . VAL B 1 84 ? 3.854 8.32 1.043 1 97.94 84 VAL B O 1
ATOM 2200 N N . TYR B 1 85 ? 2.408 9.57 -0.074 1 98.31 85 TYR B N 1
ATOM 2201 C CA . TYR B 1 85 ? 1.216 9.047 0.583 1 98.31 85 TYR B CA 1
ATOM 2202 C C . TYR B 1 85 ? 0.127 8.734 -0.436 1 98.31 85 TYR B C 1
ATOM 2204 O O . TYR B 1 85 ? -0.283 9.602 -1.205 1 98.31 85 TYR B O 1
ATOM 2212 N N . ALA B 1 86 ? -0.294 7.441 -0.508 1 98.81 86 ALA B N 1
ATOM 2213 C CA . ALA B 1 86 ? -1.402 7.02 -1.361 1 98.81 86 ALA B CA 1
ATOM 2214 C C . ALA B 1 86 ? -2.568 6.492 -0.528 1 98.81 86 ALA B C 1
ATOM 2216 O O . ALA B 1 86 ? -2.365 5.734 0.424 1 98.81 86 ALA B O 1
ATOM 2217 N N . LEU B 1 87 ? -3.746 6.887 -0.857 1 98.81 87 LEU B N 1
ATOM 2218 C CA . LEU B 1 87 ? -4.969 6.535 -0.14 1 98.81 87 LEU B CA 1
ATOM 2219 C C . LEU B 1 87 ? -6.031 6.016 -1.102 1 98.81 87 LEU B C 1
ATOM 2221 O O . LEU B 1 87 ? -6.469 6.738 -2.002 1 98.81 87 LEU B O 1
ATOM 2225 N N . LEU B 1 88 ? -6.418 4.75 -1.005 1 98.94 88 LEU B N 1
ATOM 2226 C CA . LEU B 1 88 ? -7.492 4.16 -1.794 1 98.94 88 LEU B CA 1
ATOM 2227 C C . LEU B 1 88 ? -8.75 3.982 -0.952 1 98.94 88 LEU B C 1
ATOM 2229 O O . LEU B 1 88 ? -8.742 3.25 0.039 1 98.94 88 LEU B O 1
ATOM 2233 N N . VAL B 1 89 ? -9.836 4.625 -1.346 1 98.94 89 VAL B N 1
ATOM 2234 C CA . VAL B 1 89 ? -11.102 4.531 -0.62 1 98.94 89 VAL B CA 1
ATOM 2235 C C . VAL B 1 89 ? -11.727 3.16 -0.852 1 98.94 89 VAL B C 1
ATOM 2237 O O . VAL B 1 89 ? -11.891 2.732 -1.997 1 98.94 89 VAL B O 1
ATOM 2240 N N . THR B 1 90 ? -12.102 2.52 0.238 1 98.88 90 THR B N 1
ATOM 2241 C CA . THR B 1 90 ? -12.641 1.168 0.127 1 98.88 90 THR B CA 1
ATOM 2242 C C . THR B 1 90 ? -14.094 1.127 0.591 1 98.88 90 THR B C 1
ATOM 2244 O O . THR B 1 90 ? -14.805 0.155 0.332 1 98.88 90 THR B O 1
ATOM 2247 N N . ARG B 1 91 ? -14.539 2.08 1.314 1 98.69 91 ARG B N 1
ATOM 2248 C CA . ARG B 1 91 ? -15.914 2.195 1.782 1 98.69 91 ARG B CA 1
ATOM 2249 C C . ARG B 1 91 ? -16.266 3.645 2.115 1 98.69 91 ARG B C 1
ATOM 2251 O O . ARG B 1 91 ? -15.453 4.363 2.701 1 98.69 91 ARG B O 1
ATOM 2258 N N . GLY B 1 92 ? -17.5 4.059 1.801 1 98.62 92 GLY B N 1
ATOM 2259 C CA . GLY B 1 92 ? -17.953 5.406 2.094 1 98.62 92 GLY B CA 1
ATOM 2260 C C . GLY B 1 92 ? -17.594 6.402 1.004 1 98.62 92 GLY B C 1
ATOM 2261 O O . GLY B 1 92 ? -17.188 6.016 -0.093 1 98.62 92 GLY B O 1
ATOM 2262 N N . ASN B 1 93 ? -17.922 7.672 1.272 1 98.69 93 ASN B N 1
ATOM 2263 C CA . ASN B 1 93 ? -17.688 8.727 0.293 1 98.69 93 ASN B CA 1
ATOM 2264 C C . ASN B 1 93 ? -17.453 10.078 0.967 1 98.69 93 ASN B C 1
ATOM 2266 O O . ASN B 1 93 ? -17.672 10.219 2.172 1 98.69 93 ASN B O 1
ATOM 2270 N N . GLY B 1 94 ? -16.938 10.992 0.233 1 98.31 94 GLY B N 1
ATOM 2271 C CA . GLY B 1 94 ? -16.641 12.344 0.673 1 98.31 94 GLY B CA 1
ATOM 2272 C C . GLY B 1 94 ? -16.094 13.227 -0.435 1 98.31 94 GLY B C 1
ATOM 2273 O O . GLY B 1 94 ? -16.438 13.039 -1.606 1 98.31 94 GLY B O 1
ATOM 2274 N N . SER B 1 95 ? -15.391 14.227 -0.01 1 97.12 95 SER B N 1
ATOM 2275 C CA . SER B 1 95 ? -14.758 15.141 -0.957 1 97.12 95 SER B CA 1
ATOM 2276 C C . SER B 1 95 ? -13.352 15.508 -0.51 1 97.12 95 SER B C 1
ATOM 2278 O O . SER B 1 95 ? -13.062 15.539 0.688 1 97.12 95 SER B O 1
ATOM 2280 N N . VAL B 1 96 ? -12.523 15.711 -1.491 1 95.38 96 VAL B N 1
ATOM 2281 C CA . VAL B 1 96 ? -11.141 16.094 -1.228 1 95.38 96 VAL B CA 1
ATOM 2282 C C . VAL B 1 96 ? -10.852 17.453 -1.861 1 95.38 96 VAL B C 1
ATOM 2284 O O . VAL B 1 96 ? -11.281 17.734 -2.984 1 95.38 96 VAL B O 1
ATOM 2287 N N . ARG B 1 97 ? -10.102 18.234 -1.176 1 92.12 97 ARG B N 1
ATOM 2288 C CA . ARG B 1 97 ? -9.68 19.531 -1.681 1 92.12 97 ARG B CA 1
ATOM 2289 C C . ARG B 1 97 ? -8.188 19.75 -1.454 1 92.12 97 ARG B C 1
ATOM 2291 O O . ARG B 1 97 ? -7.672 19.453 -0.374 1 92.12 97 ARG B O 1
ATOM 2298 N N . LEU B 1 98 ? -7.523 20.219 -2.506 1 88.25 98 LEU B N 1
ATOM 2299 C CA . LEU B 1 98 ? -6.133 20.625 -2.371 1 88.25 98 LEU B CA 1
ATOM 2300 C C . LEU B 1 98 ? -6.027 21.953 -1.624 1 88.25 98 LEU B C 1
ATOM 2302 O O . LEU B 1 98 ? -6.77 22.891 -1.912 1 88.25 98 LEU B O 1
ATOM 2306 N N . LEU B 1 99 ? -5.258 21.984 -0.628 1 85.38 99 LEU B N 1
ATOM 2307 C CA . LEU B 1 99 ? -5.102 23.219 0.141 1 85.38 99 LEU B CA 1
ATOM 2308 C C . LEU B 1 99 ? -3.984 24.078 -0.436 1 85.38 99 LEU B C 1
ATOM 2310 O O . LEU B 1 99 ? -2.926 23.562 -0.804 1 85.38 99 LEU B O 1
ATOM 2314 N N . ASP B 1 100 ? -4.082 24.625 -1.771 1 60.91 100 ASP B N 1
ATOM 2315 C CA . ASP B 1 100 ? -3.082 25.438 -2.465 1 60.91 100 ASP B CA 1
ATOM 2316 C C . ASP B 1 100 ? -2.148 26.125 -1.472 1 60.91 100 ASP B C 1
ATOM 2318 O O . ASP B 1 100 ? -2.607 26.781 -0.541 1 60.91 100 ASP B O 1
ATOM 2322 N N . VAL B 1 101 ? -0.881 25.672 -1.12 1 52.81 101 VAL B N 1
ATOM 2323 C CA . VAL B 1 101 ? -0.079 26.734 -0.517 1 52.81 101 VAL B CA 1
ATOM 2324 C C . VAL B 1 101 ? -0.368 28.062 -1.215 1 52.81 101 VAL B C 1
ATOM 2326 O O . VAL B 1 101 ? -0.392 29.125 -0.573 1 52.81 101 VAL B O 1
ATOM 2329 N N . GLY B 1 102 ? -0.238 28.219 -2.635 1 45.88 102 GLY B N 1
ATOM 2330 C CA . GLY B 1 102 ? -0.492 29.516 -3.244 1 45.88 102 GLY B CA 1
ATOM 2331 C C . GLY B 1 102 ? -1.938 29.703 -3.66 1 45.88 102 GLY B C 1
ATOM 2332 O O . GLY B 1 102 ? -2.775 28.828 -3.434 1 45.88 102 GLY B O 1
ATOM 2333 N N . LYS B 1 103 ? -2.141 30.047 -4.988 1 43 103 LYS B N 1
ATOM 2334 C CA . LYS B 1 103 ? -3.164 30.922 -5.539 1 43 103 LYS B CA 1
ATOM 2335 C C . LYS B 1 103 ? -4.555 30.312 -5.391 1 43 103 LYS B C 1
ATOM 2337 O O . LYS B 1 103 ? -5.141 30.344 -4.305 1 43 103 LYS B O 1
ATOM 2342 N N . GLY B 1 104 ? -5.473 29.938 -6.402 1 46.12 104 GLY B N 1
ATOM 2343 C CA . GLY B 1 104 ? -6.875 30.078 -6.766 1 46.12 104 GLY B CA 1
ATOM 2344 C C . GLY B 1 104 ? -7.758 28.984 -6.18 1 46.12 104 GLY B C 1
ATOM 2345 O O . GLY B 1 104 ? -7.258 28.031 -5.598 1 46.12 104 GLY B O 1
ATOM 2346 N N . PRO B 1 105 ? -9.133 29.219 -6.035 1 48.06 105 PRO B N 1
ATOM 2347 C CA . PRO B 1 105 ? -10.18 28.359 -5.484 1 48.06 105 PRO B CA 1
ATOM 2348 C C . PRO B 1 105 ? -9.922 26.875 -5.754 1 48.06 105 PRO B C 1
ATOM 2350 O O . PRO B 1 105 ? -9.773 26.469 -6.906 1 48.06 105 PRO B O 1
ATOM 2353 N N . SER B 1 106 ? -9.125 26.125 -4.98 1 56.94 106 SER B N 1
ATOM 2354 C CA . SER B 1 106 ? -8.758 24.719 -5.109 1 56.94 106 SER B CA 1
ATOM 2355 C C . SER B 1 106 ? -9.992 23.844 -5.324 1 56.94 106 SER B C 1
ATOM 2357 O O . SER B 1 106 ? -10.984 23.969 -4.609 1 56.94 106 SER B O 1
ATOM 2359 N N . GLN B 1 107 ? -10.219 23.312 -6.543 1 71.69 107 GLN B N 1
ATOM 2360 C CA . GLN B 1 107 ? -11.328 22.453 -6.949 1 71.69 107 GLN B CA 1
ATOM 2361 C C . GLN B 1 107 ? -11.469 21.25 -6.02 1 71.69 107 GLN B C 1
ATOM 2363 O O . GLN B 1 107 ? -10.477 20.656 -5.613 1 71.69 107 GLN B O 1
ATOM 2368 N N . THR B 1 108 ? -12.703 21.203 -5.395 1 89.06 108 THR B N 1
ATOM 2369 C CA . THR B 1 108 ? -13.148 20.047 -4.617 1 89.06 108 THR B CA 1
ATOM 2370 C C . THR B 1 108 ? -13.531 18.891 -5.535 1 89.06 108 THR B C 1
ATOM 2372 O O . THR B 1 108 ? -14.211 19.094 -6.543 1 89.06 108 THR B O 1
ATOM 2375 N N . GLN B 1 109 ? -13.023 17.75 -5.27 1 93.69 109 GLN B N 1
ATOM 2376 C CA . GLN B 1 109 ? -13.344 16.547 -6.031 1 93.69 109 GLN B CA 1
ATOM 2377 C C . GLN B 1 109 ? -14.016 15.5 -5.148 1 93.69 109 GLN B C 1
ATOM 2379 O O . GLN B 1 109 ? -13.609 15.289 -4.008 1 93.69 109 GLN B O 1
ATOM 2384 N N . HIS B 1 110 ? -15.016 14.906 -5.758 1 96.5 110 HIS B N 1
ATOM 2385 C CA . HIS B 1 110 ? -15.703 13.844 -5.043 1 96.5 110 HIS B CA 1
ATOM 2386 C C . HIS B 1 110 ? -14.875 12.562 -5.031 1 96.5 110 HIS B C 1
ATOM 2388 O O . HIS B 1 110 ? -14.234 12.219 -6.031 1 96.5 110 HIS B O 1
ATOM 2394 N N . VAL B 1 111 ? -14.906 11.859 -3.867 1 97.88 111 VAL B N 1
ATOM 2395 C CA . VAL B 1 111 ? -14.25 10.555 -3.762 1 97.88 111 VAL B CA 1
ATOM 2396 C C . VAL B 1 111 ? -15.219 9.531 -3.172 1 97.88 111 VAL B C 1
ATOM 2398 O O . VAL B 1 111 ? -16.078 9.883 -2.346 1 97.88 111 VAL B O 1
ATOM 2401 N N . SER B 1 112 ? -15.156 8.32 -3.619 1 98.62 112 SER B N 1
ATOM 2402 C CA . SER B 1 112 ? -15.938 7.176 -3.15 1 98.62 112 SER B CA 1
ATOM 2403 C C . SER B 1 112 ? -15.172 5.867 -3.344 1 98.62 112 SER B C 1
ATOM 2405 O O . SER B 1 112 ? -14 5.879 -3.723 1 98.62 112 SER B O 1
ATOM 2407 N N . GLU B 1 113 ? -15.797 4.785 -2.943 1 98.5 113 GLU B N 1
ATOM 2408 C CA . GLU B 1 113 ? -15.141 3.494 -3.107 1 98.5 113 GLU B CA 1
ATOM 2409 C C . GLU B 1 113 ? -14.492 3.377 -4.484 1 98.5 113 GLU B C 1
ATOM 2411 O O . GLU B 1 113 ? -15.141 3.613 -5.504 1 98.5 113 GLU B O 1
ATOM 2416 N N . GLY B 1 114 ? -13.203 3.053 -4.48 1 98.56 114 GLY B N 1
ATOM 2417 C CA . GLY B 1 114 ? -12.484 2.92 -5.734 1 98.56 114 GLY B CA 1
ATOM 2418 C C . GLY B 1 114 ? -11.727 4.176 -6.125 1 98.56 114 GLY B C 1
ATOM 2419 O O . GLY B 1 114 ? -10.984 4.18 -7.105 1 98.56 114 GLY B O 1
ATOM 2420 N N . SER B 1 115 ? -11.883 5.277 -5.41 1 98.69 115 SER B N 1
ATOM 2421 C CA . SER B 1 115 ? -11.117 6.492 -5.648 1 98.69 115 SER B CA 1
ATOM 2422 C C . SER B 1 115 ? -9.75 6.422 -4.973 1 98.69 115 SER B C 1
ATOM 2424 O O . SER B 1 115 ? -9.648 6.055 -3.799 1 98.69 115 SER B O 1
ATOM 2426 N N . LEU B 1 116 ? -8.727 6.773 -5.711 1 98.75 116 LEU B N 1
ATOM 2427 C CA . LEU B 1 116 ? -7.375 6.883 -5.18 1 98.75 116 LEU B CA 1
ATOM 2428 C C . LEU B 1 116 ? -6.922 8.336 -5.141 1 98.75 116 LEU B C 1
ATOM 2430 O O . LEU B 1 116 ? -7.137 9.086 -6.094 1 98.75 116 LEU B O 1
ATOM 2434 N N . VAL B 1 117 ? -6.406 8.75 -4.039 1 97.62 117 VAL B N 1
ATOM 2435 C CA . VAL B 1 117 ? -5.703 10.016 -3.875 1 97.62 117 VAL B CA 1
ATOM 2436 C C . VAL B 1 117 ? -4.242 9.758 -3.51 1 97.62 117 VAL B C 1
ATOM 2438 O O . VAL B 1 117 ? -3.955 9.039 -2.547 1 97.62 117 VAL B O 1
ATOM 2441 N N . ALA B 1 118 ? -3.301 10.289 -4.254 1 97.5 118 ALA B N 1
ATOM 2442 C CA . ALA B 1 118 ? -1.885 10.125 -3.936 1 97.5 118 ALA B CA 1
ATOM 2443 C C . ALA B 1 118 ? -1.181 11.477 -3.861 1 97.5 118 ALA B C 1
ATOM 2445 O O . ALA B 1 118 ? -1.355 12.328 -4.742 1 97.5 118 ALA B O 1
ATOM 2446 N N . LEU B 1 119 ? -0.411 11.641 -2.797 1 95 119 LEU B N 1
ATOM 2447 C CA . LEU B 1 119 ? 0.364 12.852 -2.545 1 95 119 LEU B CA 1
ATOM 2448 C C . LEU B 1 119 ? 1.853 12.602 -2.764 1 95 119 LEU B C 1
ATOM 2450 O O . LEU B 1 119 ? 2.389 11.586 -2.307 1 95 119 LEU B O 1
ATOM 2454 N N . ASN B 1 120 ? 2.504 13.516 -3.432 1 93.81 120 ASN B N 1
ATOM 2455 C CA . ASN B 1 120 ? 3.916 13.375 -3.773 1 93.81 120 ASN B CA 1
ATOM 2456 C C . ASN B 1 120 ? 4.801 14.219 -2.865 1 93.81 120 ASN B C 1
ATOM 2458 O O . ASN B 1 120 ? 5.738 14.867 -3.334 1 93.81 120 ASN B O 1
ATOM 2462 N N . ALA B 1 121 ? 4.414 14.32 -1.642 1 92.5 121 ALA B N 1
ATOM 2463 C CA . ALA B 1 121 ? 5.199 14.953 -0.585 1 92.5 121 ALA B CA 1
ATOM 2464 C C . ALA B 1 121 ? 5.258 16.469 -0.773 1 92.5 121 ALA B C 1
ATOM 2466 O O . ALA B 1 121 ? 6.191 17.125 -0.3 1 92.5 121 ALA B O 1
ATOM 2467 N N . ALA B 1 122 ? 4.363 17 -1.46 1 87.38 122 ALA B N 1
ATOM 2468 C CA . ALA B 1 122 ? 4.383 18.438 -1.715 1 87.38 122 ALA B CA 1
ATOM 2469 C C . ALA B 1 122 ? 3.016 19.062 -1.442 1 87.38 122 ALA B C 1
ATOM 2471 O O . ALA B 1 122 ? 2.891 20.297 -1.365 1 87.38 122 ALA B O 1
ATOM 2472 N N . GLU B 1 123 ? 2.092 18.219 -1.245 1 88.69 123 GLU B N 1
ATOM 2473 C CA . GLU B 1 123 ? 0.714 18.703 -1.215 1 88.69 123 GLU B CA 1
ATOM 2474 C C . GLU B 1 123 ? 0.109 18.547 0.179 1 88.69 123 GLU B C 1
ATOM 2476 O O . GLU B 1 123 ? 0.537 17.703 0.961 1 88.69 123 GLU B O 1
ATOM 2481 N N . ALA B 1 124 ? -0.778 19.438 0.441 1 91.81 124 ALA B N 1
ATOM 2482 C CA . ALA B 1 124 ? -1.7 19.297 1.566 1 91.81 124 ALA B CA 1
ATOM 2483 C C . ALA B 1 124 ? -3.146 19.219 1.084 1 91.81 124 ALA B C 1
ATOM 2485 O O . ALA B 1 124 ? -3.551 19.969 0.191 1 91.81 124 ALA B O 1
ATOM 2486 N N . ILE B 1 125 ? -3.859 18.297 1.675 1 93.25 125 ILE B N 1
ATOM 2487 C CA . ILE B 1 125 ? -5.258 18.156 1.276 1 93.25 125 ILE B CA 1
ATOM 2488 C C . ILE B 1 125 ? -6.145 18.125 2.518 1 93.25 125 ILE B C 1
ATOM 2490 O O . ILE B 1 125 ? -5.66 17.922 3.631 1 93.25 125 ILE B O 1
ATOM 2494 N N . GLU B 1 126 ? -7.406 18.375 2.248 1 94.56 126 GLU B N 1
ATOM 2495 C CA . GLU B 1 126 ? -8.461 18.141 3.227 1 94.56 126 GLU B CA 1
ATOM 2496 C C . GLU B 1 126 ? -9.508 17.172 2.682 1 94.56 126 GLU B C 1
ATOM 2498 O O . GLU B 1 126 ? -9.891 17.25 1.514 1 94.56 126 GLU B O 1
ATOM 2503 N N . ILE B 1 127 ? -9.922 16.281 3.514 1 97.06 127 ILE B N 1
ATOM 2504 C CA . ILE B 1 127 ? -11 15.352 3.156 1 97.06 127 ILE B CA 1
ATOM 2505 C C . ILE B 1 127 ? -12.219 15.609 4.043 1 97.06 127 ILE B C 1
ATOM 2507 O O . ILE B 1 127 ? -12.109 15.602 5.27 1 97.06 127 ILE B O 1
ATOM 2511 N N . GLU B 1 128 ? -13.273 15.898 3.426 1 97.62 128 GLU B N 1
ATOM 2512 C CA . GLU B 1 128 ? -14.555 15.992 4.117 1 97.62 128 GLU B CA 1
ATOM 2513 C C . GLU B 1 128 ? -15.406 14.75 3.875 1 97.62 128 GLU B C 1
ATOM 2515 O O . GLU B 1 128 ? -15.789 14.461 2.738 1 97.62 128 GLU B O 1
ATOM 2520 N N . VAL B 1 129 ? -15.805 14.094 4.934 1 98.44 129 VAL B N 1
ATOM 2521 C CA . VAL B 1 129 ? -16.547 12.844 4.824 1 98.44 129 VAL B CA 1
ATOM 2522 C C . VAL B 1 129 ? -18.047 13.141 4.723 1 98.44 129 VAL B C 1
ATOM 2524 O O . VAL B 1 129 ? -18.578 13.93 5.504 1 98.44 129 VAL B O 1
ATOM 2527 N N . GLU B 1 130 ? -18.719 12.555 3.768 1 98.19 130 GLU B N 1
ATOM 2528 C CA . GLU B 1 130 ? -20.156 12.719 3.582 1 98.19 130 GLU B CA 1
ATOM 2529 C C . GLU B 1 130 ? -20.922 11.555 4.191 1 98.19 130 GLU B C 1
ATOM 2531 O O . GLU B 1 130 ? -22.016 11.75 4.738 1 98.19 130 GLU B O 1
ATOM 2536 N N . SER B 1 131 ? -20.453 10.328 4.023 1 98.31 131 SER B N 1
ATOM 2537 C CA . SER B 1 131 ? -21.016 9.188 4.727 1 98.31 131 SER B CA 1
ATOM 2538 C C . SER B 1 131 ? -20.734 9.258 6.223 1 98.31 131 SER B C 1
ATOM 2540 O O . SER B 1 131 ? -20.047 10.172 6.684 1 98.31 131 SER B O 1
ATOM 2542 N N . ASP B 1 132 ? -21.312 8.359 7.008 1 98.06 132 ASP B N 1
ATOM 2543 C CA . ASP B 1 132 ? -21.016 8.336 8.438 1 98.06 132 ASP B CA 1
ATOM 2544 C C . ASP B 1 132 ? -19.531 8.102 8.688 1 98.06 132 ASP B C 1
ATOM 2546 O O . ASP B 1 132 ? -18.922 8.758 9.539 1 98.06 132 ASP B O 1
ATOM 2550 N N . GLU B 1 133 ? -18.984 7.141 7.938 1 98.44 133 GLU B N 1
ATOM 2551 C CA . GLU B 1 133 ? -17.547 6.844 7.957 1 98.44 133 GLU B CA 1
ATOM 2552 C C . GLU B 1 133 ? -17.016 6.625 6.547 1 98.44 133 GLU B C 1
ATOM 2554 O O . GLU B 1 133 ? -17.766 6.23 5.645 1 98.44 133 GLU B O 1
ATOM 2559 N N . LEU B 1 134 ? -15.828 6.992 6.359 1 98.69 134 LEU B N 1
ATOM 2560 C CA . LEU B 1 134 ? -15.062 6.668 5.156 1 98.69 134 LEU B CA 1
ATOM 2561 C C . LEU B 1 134 ? -13.859 5.801 5.496 1 98.69 134 LEU B C 1
ATOM 2563 O O . LEU B 1 134 ? -13.047 6.164 6.352 1 98.69 134 LEU B O 1
ATOM 2567 N N . HIS B 1 135 ? -13.789 4.59 4.93 1 98.88 135 HIS B N 1
ATOM 2568 C CA . HIS B 1 135 ? -12.672 3.668 5.094 1 98.88 135 HIS B CA 1
ATOM 2569 C C . HIS B 1 135 ? -11.75 3.697 3.879 1 98.88 135 HIS B C 1
ATOM 2571 O O . HIS B 1 135 ? -12.219 3.703 2.738 1 98.88 135 HIS B O 1
ATOM 2577 N N . ALA B 1 136 ? -10.492 3.725 4.16 1 98.88 136 ALA B N 1
ATOM 2578 C CA . ALA B 1 136 ? -9.5 3.713 3.094 1 98.88 136 ALA B CA 1
ATOM 2579 C C . ALA B 1 136 ? -8.242 2.965 3.529 1 98.88 136 ALA B C 1
ATOM 2581 O O . ALA B 1 136 ? -7.98 2.816 4.727 1 98.88 136 ALA B O 1
ATOM 2582 N N . VAL B 1 137 ? -7.523 2.42 2.58 1 98.94 137 VAL B N 1
ATOM 2583 C CA . VAL B 1 137 ? -6.195 1.857 2.809 1 98.94 137 VAL B CA 1
ATOM 2584 C C . VAL B 1 137 ? -5.129 2.82 2.293 1 98.94 137 VAL B C 1
ATOM 2586 O O . VAL B 1 137 ? -5.223 3.318 1.17 1 98.94 137 VAL B O 1
ATOM 2589 N N . SER B 1 138 ? -4.164 3.109 3.123 1 98.88 138 SER B N 1
ATOM 2590 C CA . SER B 1 138 ? -3.119 4.047 2.717 1 98.88 138 SER B CA 1
ATOM 2591 C C . SER B 1 138 ? -1.741 3.396 2.775 1 98.88 138 SER B C 1
ATOM 2593 O O . SER B 1 138 ? -1.536 2.43 3.514 1 98.88 138 SER B O 1
ATOM 2595 N N . VAL B 1 139 ? -0.854 3.881 1.966 1 98.94 139 VAL B N 1
ATOM 2596 C CA . VAL B 1 139 ? 0.523 3.41 1.863 1 98.94 139 VAL B CA 1
ATOM 2597 C C . VAL B 1 139 ? 1.482 4.598 1.919 1 98.94 139 VAL B C 1
ATOM 2599 O O . VAL B 1 139 ? 1.237 5.629 1.292 1 98.94 139 VAL B O 1
ATOM 2602 N N . MET B 1 140 ? 2.555 4.484 2.713 1 98.81 140 MET B N 1
ATOM 2603 C CA . MET B 1 140 ? 3.561 5.539 2.801 1 98.81 140 MET B CA 1
ATOM 2604 C C . MET B 1 140 ? 4.941 5.004 2.441 1 98.81 140 MET B C 1
ATOM 2606 O O . MET B 1 140 ? 5.27 3.859 2.76 1 98.81 140 MET B O 1
ATOM 2610 N N . ASN B 1 141 ? 5.648 5.812 1.748 1 98.69 141 ASN B N 1
ATOM 2611 C CA . ASN B 1 141 ? 7.055 5.625 1.406 1 98.69 141 ASN B CA 1
ATOM 2612 C C . ASN B 1 141 ? 7.848 6.918 1.576 1 98.69 141 ASN B C 1
ATOM 2614 O O . ASN B 1 141 ? 7.559 7.922 0.921 1 98.69 141 ASN B O 1
ATOM 2618 N N . PRO B 1 142 ? 8.922 6.871 2.504 1 98.38 142 PRO B N 1
ATOM 2619 C CA . PRO B 1 142 ? 9.383 5.711 3.27 1 98.38 142 PRO B CA 1
ATOM 2620 C C . PRO B 1 142 ? 8.375 5.273 4.332 1 98.38 142 PRO B C 1
ATOM 2622 O O . PRO B 1 142 ? 7.43 6.004 4.633 1 98.38 142 PRO B O 1
ATOM 2625 N N . PRO B 1 143 ? 8.539 4.012 4.789 1 98.56 143 PRO B N 1
ATOM 2626 C CA . PRO B 1 143 ? 7.594 3.506 5.785 1 98.56 143 PRO B CA 1
ATOM 2627 C C . PRO B 1 143 ? 7.664 4.27 7.105 1 98.56 143 PRO B C 1
ATOM 2629 O O . PRO B 1 143 ? 8.734 4.742 7.492 1 98.56 143 PRO B O 1
ATOM 2632 N N . VAL B 1 144 ? 6.508 4.395 7.797 1 98.31 144 VAL B N 1
ATOM 2633 C CA . VAL B 1 144 ? 6.496 4.957 9.141 1 98.31 144 VAL B CA 1
ATOM 2634 C C . VAL B 1 144 ? 7.18 3.994 10.109 1 98.31 144 VAL B C 1
ATOM 2636 O O . VAL B 1 144 ? 7.148 2.777 9.914 1 98.31 144 VAL B O 1
ATOM 2639 N N . PHE B 1 145 ? 7.77 4.586 11.062 1 96.44 145 PHE B N 1
ATOM 2640 C CA . PHE B 1 145 ? 8.391 3.826 12.141 1 96.44 145 PHE B CA 1
ATOM 2641 C C . PHE B 1 145 ? 7.328 3.291 13.102 1 96.44 145 PHE B C 1
ATOM 2643 O O . PHE B 1 145 ? 7.426 2.154 13.57 1 96.44 145 PHE B O 1
ATOM 2650 N N . GLY B 1 146 ? 6.262 3.918 13.312 1 91.44 146 GLY B N 1
ATOM 2651 C CA . GLY B 1 146 ? 5.18 3.535 14.211 1 91.44 146 GLY B CA 1
ATOM 2652 C C . GLY B 1 146 ? 4.836 4.613 15.227 1 91.44 146 GLY B C 1
ATOM 2653 O O . GLY B 1 146 ? 3.666 4.969 15.383 1 91.44 146 GLY B O 1
ATOM 2654 N N . ALA B 1 147 ? 5.77 5.289 15.797 1 84.88 147 ALA B N 1
ATOM 2655 C CA . ALA B 1 147 ? 5.566 6.18 16.938 1 84.88 147 ALA B CA 1
ATOM 2656 C C . ALA B 1 147 ? 5.629 7.645 16.5 1 84.88 147 ALA B C 1
ATOM 2658 O O . ALA B 1 147 ? 5.73 8.539 17.344 1 84.88 147 ALA B O 1
ATOM 2659 N N . GLU B 1 148 ? 5.605 7.848 15.195 1 92.5 148 GLU B N 1
ATOM 2660 C CA . GLU B 1 148 ? 5.746 9.234 14.758 1 92.5 148 GLU B CA 1
ATOM 2661 C C . GLU B 1 148 ? 4.645 10.109 15.344 1 92.5 148 GLU B C 1
ATOM 2663 O O . GLU B 1 148 ? 3.49 9.688 15.445 1 92.5 148 GLU B O 1
ATOM 2668 N N . GLN B 1 149 ? 4.941 11.312 15.703 1 87.75 149 GLN B N 1
ATOM 2669 C CA . GLN B 1 149 ? 4.031 12.375 16.109 1 87.75 149 GLN B CA 1
ATOM 2670 C C . GLN B 1 149 ? 4.363 13.68 15.383 1 87.75 149 GLN B C 1
ATOM 2672 O O . GLN B 1 149 ? 5.535 14.008 15.195 1 87.75 149 GLN B O 1
ATOM 2677 N N . ARG B 1 150 ? 3.291 14.312 15.016 1 91.75 150 ARG B N 1
ATOM 2678 C CA . ARG B 1 150 ? 3.531 15.633 14.43 1 91.75 150 ARG B CA 1
ATOM 2679 C C . ARG B 1 150 ? 4.23 16.547 15.43 1 91.75 150 ARG B C 1
ATOM 2681 O O . ARG B 1 150 ? 3.92 16.531 16.625 1 91.75 150 ARG B O 1
ATOM 2688 N N . HIS B 1 151 ? 5.121 17.359 14.844 1 90.88 151 HIS B N 1
ATOM 2689 C CA . HIS B 1 151 ? 5.793 18.359 15.68 1 90.88 151 HIS B CA 1
ATOM 2690 C C . HIS B 1 151 ? 4.824 19.453 16.125 1 90.88 151 HIS B C 1
ATOM 2692 O O . HIS B 1 151 ? 4.156 20.078 15.289 1 90.88 151 HIS B O 1
ATOM 2698 N N . ASP B 1 152 ? 4.852 19.719 17.359 1 87.25 152 ASP B N 1
ATOM 2699 C CA . ASP B 1 152 ? 3.9 20.672 17.922 1 87.25 152 ASP B CA 1
ATOM 2700 C C . ASP B 1 152 ? 4.109 22.062 17.344 1 87.25 152 ASP B C 1
ATOM 2702 O O . ASP B 1 152 ? 3.15 22.734 16.938 1 87.25 152 ASP B O 1
ATOM 2706 N N . ALA B 1 153 ? 5.34 22.5 17.281 1 89.81 153 ALA B N 1
ATOM 2707 C CA . ALA B 1 153 ? 5.668 23.859 16.891 1 89.81 153 ALA B CA 1
ATOM 2708 C C . ALA B 1 153 ? 5.488 24.062 15.383 1 89.81 153 ALA B C 1
ATOM 2710 O O . ALA B 1 153 ? 4.953 25.078 14.945 1 89.81 153 ALA B O 1
ATOM 2711 N N . THR B 1 154 ? 5.883 23.109 14.555 1 89.44 154 THR B N 1
ATOM 2712 C CA . THR B 1 154 ? 5.91 23.297 13.109 1 89.44 154 THR B CA 1
ATOM 2713 C C . THR B 1 154 ? 4.738 22.594 12.445 1 89.44 154 THR B C 1
ATOM 2715 O O . THR B 1 154 ? 4.391 22.891 11.297 1 89.44 154 THR B O 1
ATOM 2718 N N . GLY B 1 155 ? 4.227 21.516 13.141 1 92.12 155 GLY B N 1
ATOM 2719 C CA . GLY B 1 155 ? 3.152 20.719 12.57 1 92.12 155 GLY B CA 1
ATOM 2720 C C . GLY B 1 155 ? 3.645 19.672 11.594 1 92.12 155 GLY B C 1
ATOM 2721 O O . GLY B 1 155 ? 2.846 18.938 10.992 1 92.12 155 GLY B O 1
ATOM 2722 N N . VAL B 1 156 ? 4.945 19.578 11.422 1 94.38 156 VAL B N 1
ATOM 2723 C CA . VAL B 1 156 ? 5.52 18.656 10.438 1 94.38 156 VAL B CA 1
ATOM 2724 C C . VAL B 1 156 ? 5.418 17.219 10.945 1 94.38 156 VAL B C 1
ATOM 2726 O O . VAL B 1 156 ? 5.738 16.938 12.102 1 94.38 156 VAL B O 1
ATOM 2729 N N . PHE B 1 157 ? 4.852 16.344 10.102 1 96.88 157 PHE B N 1
ATOM 2730 C CA . PHE B 1 157 ? 4.957 14.906 10.344 1 96.88 157 PHE B CA 1
ATOM 2731 C C . PHE B 1 157 ? 6.352 14.398 10 1 96.88 157 PHE B C 1
ATOM 2733 O O . PHE B 1 157 ? 6.754 14.406 8.828 1 96.88 157 PHE B O 1
ATOM 2740 N N . PRO B 1 158 ? 7.098 13.977 10.977 1 97.38 158 PRO B N 1
ATOM 2741 C CA . PRO B 1 158 ? 8.5 13.656 10.734 1 97.38 158 PRO B CA 1
ATOM 2742 C C . PRO B 1 158 ? 8.688 12.32 10.008 1 97.38 158 PRO B C 1
ATOM 2744 O O . PRO B 1 158 ? 7.738 11.547 9.883 1 97.38 158 PRO B O 1
ATOM 2747 N N . VAL B 1 159 ? 9.883 12.164 9.484 1 97.88 159 VAL B N 1
ATOM 2748 C CA . VAL B 1 159 ? 10.336 10.844 9.055 1 97.88 159 VAL B CA 1
ATOM 2749 C C . VAL B 1 159 ? 11.312 10.266 10.078 1 97.88 159 VAL B C 1
ATOM 2751 O O . VAL B 1 159 ? 12.148 10.992 10.625 1 97.88 159 VAL B O 1
ATOM 2754 N N . VAL B 1 160 ? 11.148 9.008 10.391 1 97.06 160 VAL B N 1
ATOM 2755 C CA . VAL B 1 160 ? 12 8.32 11.352 1 97.06 160 VAL B CA 1
ATOM 2756 C C . VAL B 1 160 ? 12.766 7.199 10.656 1 97.06 160 VAL B C 1
ATOM 2758 O O . VAL B 1 160 ? 12.164 6.359 9.977 1 97.06 160 VAL B O 1
ATOM 2761 N N . ASP B 1 161 ? 14.07 7.176 10.766 1 95.25 161 ASP B N 1
ATOM 2762 C CA . ASP B 1 161 ? 14.867 6.172 10.062 1 95.25 161 ASP B CA 1
ATOM 2763 C C . ASP B 1 161 ? 14.914 4.863 10.844 1 95.25 161 ASP B C 1
ATOM 2765 O O . ASP B 1 161 ? 14.234 4.711 11.859 1 95.25 161 ASP B O 1
ATOM 2769 N N . LYS B 1 162 ? 15.641 3.891 10.328 1 93.44 162 LYS B N 1
ATOM 2770 C CA . LYS B 1 162 ? 15.648 2.533 10.867 1 93.44 162 LYS B CA 1
ATOM 2771 C C . LYS B 1 162 ? 16.203 2.504 12.281 1 93.44 162 LYS B C 1
ATOM 2773 O O . LYS B 1 162 ? 15.922 1.583 13.055 1 93.44 162 LYS B O 1
ATOM 2778 N N . ASP B 1 163 ? 16.953 3.443 12.688 1 93.94 163 ASP B N 1
ATOM 2779 C CA . ASP B 1 163 ? 17.578 3.488 14.008 1 93.94 163 ASP B CA 1
ATOM 2780 C C . ASP B 1 163 ? 16.703 4.25 15 1 93.94 163 ASP B C 1
ATOM 2782 O O . ASP B 1 163 ? 17.062 4.395 16.172 1 93.94 163 ASP B O 1
ATOM 2786 N N . GLY B 1 164 ? 15.617 4.809 14.516 1 94.31 164 GLY B N 1
ATOM 2787 C CA . GLY B 1 164 ? 14.688 5.5 15.391 1 94.31 164 GLY B CA 1
ATOM 2788 C C . GLY B 1 164 ? 14.922 6.996 15.453 1 94.31 164 GLY B C 1
ATOM 2789 O O . GLY B 1 164 ? 14.336 7.691 16.281 1 94.31 164 GLY B O 1
ATOM 2790 N N . GLU B 1 165 ? 15.82 7.516 14.633 1 94.44 165 GLU B N 1
ATOM 2791 C CA . GLU B 1 165 ? 16.062 8.953 14.586 1 94.44 165 GLU B CA 1
ATOM 2792 C C . GLU B 1 165 ? 15.008 9.672 13.758 1 94.44 165 GLU B C 1
ATOM 2794 O O . GLU B 1 165 ? 14.742 9.297 12.617 1 94.44 165 GLU B O 1
ATOM 2799 N N . ALA B 1 166 ? 14.438 10.734 14.312 1 95.62 166 ALA B N 1
ATOM 2800 C CA . ALA B 1 166 ? 13.383 11.492 13.656 1 95.62 166 ALA B CA 1
ATOM 2801 C C . ALA B 1 166 ? 13.938 12.742 12.977 1 95.62 166 ALA B C 1
ATOM 2803 O O . ALA B 1 166 ? 14.789 13.43 13.539 1 95.62 166 ALA B O 1
ATOM 2804 N N . TYR B 1 167 ? 13.492 13.047 11.758 1 95.25 167 TYR B N 1
ATOM 2805 C CA . TYR B 1 167 ? 13.875 14.234 11 1 95.25 167 TYR B CA 1
ATOM 2806 C C . TYR B 1 167 ? 12.641 15.016 10.555 1 95.25 167 TYR B C 1
ATOM 2808 O O . TYR B 1 167 ? 11.641 14.422 10.125 1 95.25 167 TYR B O 1
ATOM 2816 N N . GLU B 1 168 ? 12.664 16.328 10.68 1 95.44 168 GLU B N 1
ATOM 2817 C CA . GLU B 1 168 ? 11.609 17.141 10.109 1 95.44 168 GLU B CA 1
ATOM 2818 C C . GLU B 1 168 ? 11.781 17.297 8.602 1 95.44 168 GLU B C 1
ATOM 2820 O O . GLU B 1 168 ? 10.82 17.594 7.883 1 95.44 168 GLU B O 1
ATOM 2825 N N . SER B 1 169 ? 13.023 17.219 8.195 1 95.94 169 SER B N 1
ATOM 2826 C CA . SER B 1 169 ? 13.422 17.141 6.789 1 95.94 169 SER B CA 1
ATOM 2827 C C . SER B 1 169 ? 14.719 16.359 6.617 1 95.94 169 SER B C 1
ATOM 2829 O O . SER B 1 169 ? 15.414 16.078 7.59 1 95.94 169 SER B O 1
ATOM 2831 N N . PHE B 1 170 ? 14.961 15.945 5.41 1 96.69 170 PHE B N 1
ATOM 2832 C CA . PHE B 1 170 ? 16.188 15.219 5.133 1 96.69 170 PHE B CA 1
ATOM 2833 C C . PHE B 1 170 ? 16.781 15.641 3.793 1 96.69 170 PHE B C 1
ATOM 2835 O O . PHE B 1 170 ? 16.094 16.25 2.973 1 96.69 170 PHE B O 1
ATOM 2842 N N . ASP B 1 171 ? 18.062 15.391 3.629 1 95.12 171 ASP B N 1
ATOM 2843 C CA . ASP B 1 171 ? 18.75 15.75 2.395 1 95.12 171 ASP B CA 1
ATOM 2844 C C . ASP B 1 171 ? 19.25 14.5 1.657 1 95.12 171 ASP B C 1
ATOM 2846 O O . ASP B 1 171 ? 18.938 13.375 2.051 1 95.12 171 ASP B O 1
ATOM 2850 N N . LEU B 1 172 ? 19.953 14.703 0.582 1 94.44 172 LEU B N 1
ATOM 2851 C CA . LEU B 1 172 ? 20.406 13.641 -0.309 1 94.44 172 LEU B CA 1
ATOM 2852 C C . LEU B 1 172 ? 21.219 12.602 0.455 1 94.44 172 LEU B C 1
ATOM 2854 O O . LEU B 1 172 ? 21.125 11.398 0.174 1 94.44 172 LEU B O 1
ATOM 2858 N N . SER B 1 173 ? 21.969 12.938 1.425 1 93.06 173 SER B N 1
ATOM 2859 C CA . SER B 1 173 ? 22.875 12.039 2.146 1 93.06 173 SER B CA 1
ATOM 2860 C C . SER B 1 173 ? 22.094 11.047 3.002 1 93.06 173 SER B C 1
ATOM 2862 O O . SER B 1 173 ? 22.625 10.016 3.414 1 93.06 173 SER B O 1
ATOM 2864 N N . GLN B 1 174 ? 20.797 11.344 3.242 1 94.5 174 GLN B N 1
ATOM 2865 C CA . GLN B 1 174 ? 20 10.508 4.125 1 94.5 174 GLN B CA 1
ATOM 2866 C C . GLN B 1 174 ? 19.047 9.617 3.328 1 94.5 174 GLN B C 1
ATOM 2868 O O . GLN B 1 174 ? 18.375 8.75 3.896 1 94.5 174 GLN B O 1
ATOM 2873 N N . VAL B 1 175 ? 19.016 9.766 2.037 1 94.94 175 VAL B N 1
ATOM 2874 C CA . VAL B 1 175 ? 18.031 9.086 1.202 1 94.94 175 VAL B CA 1
ATOM 2875 C C . VAL B 1 175 ? 18.219 7.574 1.304 1 94.94 175 VAL B C 1
ATOM 2877 O O . VAL B 1 175 ? 17.266 6.836 1.523 1 94.94 175 VAL B O 1
ATOM 2880 N N . ASP B 1 176 ? 19.453 7.094 1.255 1 91.5 176 ASP B N 1
ATOM 2881 C CA . ASP B 1 176 ? 19.703 5.656 1.252 1 91.5 176 ASP B CA 1
ATOM 2882 C C . ASP B 1 176 ? 19.328 5.031 2.59 1 91.5 176 ASP B C 1
ATOM 2884 O O . ASP B 1 176 ? 19.016 3.836 2.658 1 91.5 176 ASP B O 1
ATOM 2888 N N . HIS B 1 177 ? 19.344 5.863 3.572 1 92.31 177 HIS B N 1
ATOM 2889 C CA . HIS B 1 177 ? 18.984 5.375 4.902 1 92.31 177 HIS B CA 1
ATOM 2890 C C . HIS B 1 177 ? 17.484 5.301 5.078 1 92.31 177 HIS B C 1
ATOM 2892 O O . HIS B 1 177 ? 16.984 4.508 5.883 1 92.31 177 HIS B O 1
ATOM 2898 N N . LEU B 1 178 ? 16.844 6.062 4.379 1 96.44 178 LEU B N 1
ATOM 2899 C CA . LEU B 1 178 ? 15.398 6.176 4.551 1 96.44 178 LEU B CA 1
ATOM 2900 C C . LEU B 1 178 ? 14.664 5.27 3.566 1 96.44 178 LEU B C 1
ATOM 2902 O O . LEU B 1 178 ? 13.562 4.793 3.855 1 96.44 178 LEU B O 1
ATOM 2906 N N . PHE B 1 179 ? 15.281 5.117 2.424 1 96.19 179 PHE B N 1
ATOM 2907 C CA . PHE B 1 179 ? 14.703 4.316 1.349 1 96.19 179 PHE B CA 1
ATOM 2908 C C . PHE B 1 179 ? 15.594 3.125 1.021 1 96.19 179 PHE B C 1
ATOM 2910 O O . PHE B 1 179 ? 16.75 3.295 0.643 1 96.19 179 PHE B O 1
ATOM 2917 N N . SER B 1 180 ? 15.188 1.919 1.273 1 92.5 180 SER B N 1
ATOM 2918 C CA . SER B 1 180 ? 15.961 0.717 0.975 1 92.5 180 SER B CA 1
ATOM 2919 C C . SER B 1 180 ? 15.062 -0.406 0.468 1 92.5 180 SER B C 1
ATOM 2921 O O . SER B 1 180 ? 13.859 -0.412 0.733 1 92.5 180 SER B O 1
ATOM 2923 N N . ALA B 1 181 ? 15.664 -1.272 -0.327 1 95.88 181 ALA B N 1
ATOM 2924 C CA . ALA B 1 181 ? 14.953 -2.486 -0.721 1 95.88 181 ALA B CA 1
ATOM 2925 C C . ALA B 1 181 ? 14.508 -3.283 0.502 1 95.88 181 ALA B C 1
ATOM 2927 O O . ALA B 1 181 ? 15.133 -3.205 1.562 1 95.88 181 ALA B O 1
ATOM 2928 N N . PRO B 1 182 ? 13.398 -4.02 0.319 1 96.88 182 PRO B N 1
ATOM 2929 C CA . PRO B 1 182 ? 13.031 -4.949 1.394 1 96.88 182 PRO B CA 1
ATOM 2930 C C . PRO B 1 182 ? 14.18 -5.887 1.774 1 96.88 182 PRO B C 1
ATOM 2932 O O . PRO B 1 182 ? 14.984 -6.258 0.92 1 96.88 182 PRO B O 1
ATOM 2935 N N . ASP B 1 183 ? 14.148 -6.293 2.994 1 93.81 183 ASP B N 1
ATOM 2936 C CA . ASP B 1 183 ? 15.227 -7.152 3.486 1 93.81 183 ASP B CA 1
ATOM 2937 C C . ASP B 1 183 ? 15.305 -8.445 2.686 1 93.81 183 ASP B C 1
ATOM 2939 O O . ASP B 1 183 ? 16.391 -8.938 2.391 1 93.81 183 ASP B O 1
ATOM 2943 N N . SER B 1 184 ? 14.234 -9.031 2.314 1 94.88 184 SER B N 1
ATOM 2944 C CA . SER B 1 184 ? 14.18 -10.32 1.639 1 94.88 184 SER B CA 1
ATOM 2945 C C . SER B 1 184 ? 14.68 -10.219 0.203 1 94.88 184 SER B C 1
ATOM 2947 O O . SER B 1 184 ? 14.945 -11.234 -0.445 1 94.88 184 SER B O 1
ATOM 2949 N N . LEU B 1 185 ? 14.891 -8.961 -0.315 1 96.62 185 LEU B N 1
ATOM 2950 C CA . LEU B 1 185 ? 15.211 -8.805 -1.729 1 96.62 185 LEU B CA 1
ATOM 2951 C C . LEU B 1 185 ? 16.469 -7.949 -1.911 1 96.62 185 LEU B C 1
ATOM 2953 O O . LEU B 1 185 ? 16.891 -7.691 -3.041 1 96.62 185 LEU B O 1
ATOM 2957 N N . LYS B 1 186 ? 17.062 -7.488 -0.845 1 94.38 186 LYS B N 1
ATOM 2958 C CA . LYS B 1 186 ? 18.188 -6.562 -0.898 1 94.38 186 LYS B CA 1
ATOM 2959 C C . LYS B 1 186 ? 19.406 -7.219 -1.549 1 94.38 186 LYS B C 1
ATOM 2961 O O . LYS B 1 186 ? 20.297 -6.527 -2.051 1 94.38 186 LYS B O 1
ATOM 2966 N N . GLY B 1 187 ? 19.422 -8.539 -1.551 1 93.38 187 GLY B N 1
ATOM 2967 C CA . GLY B 1 187 ? 20.531 -9.266 -2.146 1 93.38 187 GLY B CA 1
ATOM 2968 C C . GLY B 1 187 ? 20.203 -9.875 -3.494 1 93.38 187 GLY B C 1
ATOM 2969 O O . GLY B 1 187 ? 21.031 -10.547 -4.105 1 93.38 187 GLY B O 1
ATOM 2970 N N . GLY B 1 188 ? 19.016 -9.688 -3.945 1 95 188 GLY B N 1
ATOM 2971 C CA . GLY B 1 188 ? 18.516 -10.328 -5.152 1 95 188 GLY B CA 1
ATOM 2972 C C . GLY B 1 188 ? 17.406 -11.328 -4.879 1 95 188 GLY B C 1
ATOM 2973 O O . GLY B 1 188 ? 16.984 -11.492 -3.736 1 95 188 GLY B O 1
ATOM 2974 N N . SER B 1 189 ? 16.859 -11.914 -5.992 1 94.44 189 SER B N 1
ATOM 2975 C CA . SER B 1 189 ? 15.758 -12.859 -5.855 1 94.44 189 SER B CA 1
ATOM 2976 C C . SER B 1 189 ? 16.141 -14.234 -6.375 1 94.44 189 SER B C 1
ATOM 2978 O O . SER B 1 189 ? 15.328 -15.164 -6.348 1 94.44 189 SER B O 1
ATOM 2980 N N . ALA B 1 190 ? 17.266 -14.422 -6.988 1 84.38 190 ALA B N 1
ATOM 2981 C CA . ALA B 1 190 ? 17.703 -15.703 -7.535 1 84.38 190 ALA B CA 1
ATOM 2982 C C . ALA B 1 190 ? 17.797 -16.766 -6.445 1 84.38 190 ALA B C 1
ATOM 2984 O O . ALA B 1 190 ? 18.266 -16.469 -5.336 1 84.38 190 ALA B O 1
ATOM 2985 N N . PRO B 1 191 ? 17.094 -17.906 -6.828 1 72.06 191 PRO B N 1
ATOM 2986 C CA . PRO B 1 191 ? 17.25 -18.984 -5.848 1 72.06 191 PRO B CA 1
ATOM 2987 C C . PRO B 1 191 ? 18.703 -19.344 -5.586 1 72.06 191 PRO B C 1
ATOM 2989 O O . PRO B 1 191 ? 19.547 -19.219 -6.477 1 72.06 191 PRO B O 1
ATOM 2992 N N . MET B 1 192 ? 19.047 -19.266 -4.301 1 54.59 192 MET B N 1
ATOM 2993 C CA . MET B 1 192 ? 20.422 -19.656 -3.982 1 54.59 192 MET B CA 1
ATOM 2994 C C . MET B 1 192 ? 20.781 -20.969 -4.652 1 54.59 192 MET B C 1
ATOM 2996 O O . MET B 1 192 ? 20 -21.938 -4.605 1 54.59 192 MET B O 1
ATOM 3000 N N . LYS B 1 193 ? 21.453 -20.922 -5.77 1 49.5 193 LYS B N 1
ATOM 3001 C CA . LYS B 1 193 ? 21.984 -22.125 -6.398 1 49.5 193 LYS B CA 1
ATOM 3002 C C . LYS B 1 193 ? 22.375 -23.156 -5.352 1 49.5 193 LYS B C 1
ATOM 3004 O O . LYS B 1 193 ? 22.938 -22.828 -4.309 1 49.5 193 LYS B O 1
ATOM 3009 N N . ASP B 1 194 ? 21.547 -24.25 -5.27 1 43.25 194 ASP B N 1
ATOM 3010 C CA . ASP B 1 194 ? 22.156 -25.391 -4.59 1 43.25 194 ASP B CA 1
ATOM 3011 C C . ASP B 1 194 ? 23.641 -25.469 -4.887 1 43.25 194 ASP B C 1
ATOM 3013 O O . ASP B 1 194 ? 24.047 -25.5 -6.051 1 43.25 194 ASP B O 1
ATOM 3017 N N . ASP B 1 195 ? 24.359 -24.875 -4.137 1 37.97 195 ASP B N 1
ATOM 3018 C CA . ASP B 1 195 ? 25.766 -25.281 -4.23 1 37.97 195 ASP B CA 1
ATOM 3019 C C . ASP B 1 195 ? 25.875 -26.781 -4.465 1 37.97 195 ASP B C 1
ATOM 3021 O O . ASP B 1 195 ? 25.438 -27.594 -3.641 1 37.97 195 ASP B O 1
ATOM 3025 N N . PRO B 1 196 ? 26.078 -27.266 -5.715 1 40 196 PRO B N 1
ATOM 3026 C CA . PRO B 1 196 ? 26.391 -28.688 -5.887 1 40 196 PRO B CA 1
ATOM 3027 C C . PRO B 1 196 ? 27.375 -29.203 -4.832 1 40 196 PRO B C 1
ATOM 3029 O O . PRO B 1 196 ? 27.719 -30.391 -4.828 1 40 196 PRO B O 1
ATOM 3032 N N . LEU B 1 197 ? 28.047 -28.297 -4.191 1 34.06 197 LEU B N 1
ATOM 3033 C CA . LEU B 1 197 ? 29.078 -28.984 -3.398 1 34.06 197 LEU B CA 1
ATOM 3034 C C . LEU B 1 197 ? 28.438 -29.734 -2.234 1 34.06 197 LEU B C 1
ATOM 3036 O O . LEU B 1 197 ? 29.141 -30.375 -1.454 1 34.06 197 LEU B O 1
ATOM 3040 N N . PHE B 1 198 ? 27.062 -29.391 -1.846 1 28.7 198 PHE B N 1
ATOM 3041 C CA . PHE B 1 198 ? 26.672 -30.516 -0.998 1 28.7 198 PHE B CA 1
ATOM 3042 C C . PHE B 1 198 ? 25.859 -31.531 -1.786 1 28.7 198 PHE B C 1
ATOM 3044 O O . PHE B 1 198 ? 25.094 -31.156 -2.689 1 28.7 198 PHE B O 1
#

pLDDT: mean 83.93, std 23.16, range [27.22, 98.94]

Foldseek 3Di:
DDPDPPPFPQDDDPPDDPPPVPPPPDDDDDDLVNQVVVVLWDADPVRQKIKRWPAFVVNQAQKTKIKIKGFADDWDKDAALAKKKKKAWQAAWWWKFWPPPDDDDTDIDIDGHGDMDIDPNPTMMITHGDDRMIIIMMMIGRGAHRPFDQDPPPRHGWHAFPSRGTDSDDDPVCCPRSGAHGPCDNPHDDDPPPPVVD/DDPDPPPFDQDDDPPDDPPPVPPPPDDDDDDLVNQVVVVLWDADPVRQKIKRWPAFVVNQAQKTKIKIKGFADDWDKDAALAKKKKKAWQAAWWWKFWPPPDDDDTDIDIDGHGDMDIDPNPTMMITHGDDRMIIIMMMIGRGARRPFDQDPPPRAGWHAFPSRTTDSDDDPVCCPRSGAHGPCDNPHDDDPPPPVVD

Radius of gyration: 21.49 Å; Cα contacts (8 Å, |Δi|>4): 901; chains: 2; bounding box: 50×68×52 Å

Organism: Bremia lactucae (NCBI:txid4779)

Secondary structure (DSSP, 8-state):
-----------------------TTSPEEE-HHHHHHTT-EEE-TTSSEEEEEEE-GGG-SSSEEEEEEEESSSPEEEE-TTSEEEEEEEE-EEEEEE--SSSS---EEEEETT-EEEE-SS-EEEEEE-SSEEEEEEEEESPP-S-----TTT----EE-TTS-EESS-BGGGHHHHS---GGGTTBSS-----TT-/-----------------------TTSPEEE-HHHHHHTT-EEE-TTSSEEEEEEE-GGG-SSSEEEEEEEESSSPEEEE-TTSEEEEEEEE-EEEEEE--SSSS---EEEEETT-EEEE-SS-EEEEEE-SSEEEEEEEEESPP-S-----TTT----EE-TTS-EESS-BGGGHHHHS---GGGTTBSS-----TT-

InterPro domains:
  IPR010462 Ectoine synthase [PF06339] (29-159)
  IPR010462 Ectoine synthase [PTHR39289] (1-163)
  IPR011051 RmlC-like cupin domain superfamily [SSF51182] (61-162)
  IPR014710 RmlC-like jelly roll fold [G3DSA:2.60.120.10] (27-148)